Protein AF-A0A7S0ZNA3-F1 (afdb_monomer)

Structure (mmCIF, N/CA/C/O backbone):
data_AF-A0A7S0ZNA3-F1
#
_entry.id   AF-A0A7S0ZNA3-F1
#
loop_
_atom_site.group_PDB
_atom_site.id
_atom_site.type_symbol
_atom_site.label_atom_id
_atom_site.label_alt_id
_atom_site.label_comp_id
_atom_site.label_asym_id
_atom_site.label_entity_id
_atom_site.label_seq_id
_atom_site.pdbx_PDB_ins_code
_atom_site.Cartn_x
_atom_site.Cartn_y
_atom_site.Cartn_z
_atom_site.occupancy
_atom_site.B_iso_or_equiv
_atom_site.auth_seq_id
_atom_site.auth_comp_id
_atom_site.auth_asym_id
_atom_site.auth_atom_id
_atom_site.pdbx_PDB_model_num
ATOM 1 N N . MET A 1 1 ? -1.372 26.563 50.577 1.00 32.78 1 MET A N 1
ATOM 2 C CA . MET A 1 1 ? -0.445 26.904 49.474 1.00 32.78 1 MET A CA 1
ATOM 3 C C . MET A 1 1 ? 0.548 25.762 49.377 1.00 32.78 1 MET A C 1
ATOM 5 O O . MET A 1 1 ? 0.932 25.274 50.431 1.00 32.78 1 MET A O 1
ATOM 9 N N . ALA A 1 2 ? 0.883 25.289 48.178 1.00 32.22 2 ALA A N 1
ATOM 10 C CA . ALA A 1 2 ? 1.840 24.196 48.003 1.00 32.22 2 ALA A CA 1
ATOM 11 C C . ALA A 1 2 ? 3.231 24.774 47.714 1.00 32.22 2 ALA A C 1
ATOM 13 O O . ALA A 1 2 ? 3.358 25.615 46.825 1.00 32.22 2 ALA A O 1
ATOM 14 N N . THR A 1 3 ? 4.255 24.350 48.457 1.00 35.00 3 THR A N 1
ATOM 15 C CA . THR A 1 3 ? 5.650 24.646 48.111 1.00 35.00 3 THR A CA 1
ATOM 16 C C . THR A 1 3 ? 6.096 23.721 46.986 1.00 35.00 3 THR A C 1
ATOM 18 O O . THR A 1 3 ? 5.900 22.508 47.057 1.00 35.00 3 THR A O 1
ATOM 21 N N . HIS A 1 4 ? 6.698 24.284 45.939 1.00 39.31 4 HIS A N 1
ATOM 22 C CA . HIS A 1 4 ? 7.328 23.489 44.890 1.00 39.31 4 HIS A CA 1
ATOM 23 C C . HIS A 1 4 ? 8.737 23.087 45.339 1.00 39.31 4 HIS A C 1
ATOM 25 O O . HIS A 1 4 ? 9.615 23.937 45.499 1.00 39.31 4 HIS A O 1
ATOM 31 N N . LEU A 1 5 ? 8.923 21.784 45.548 1.00 40.47 5 LEU A N 1
ATOM 32 C CA . LEU A 1 5 ? 10.221 21.149 45.753 1.00 40.47 5 LEU A CA 1
ATOM 33 C C . LEU A 1 5 ? 10.809 20.762 44.395 1.00 40.47 5 LEU A C 1
ATOM 35 O O . LEU A 1 5 ? 10.110 20.171 43.569 1.00 40.47 5 LEU A O 1
ATOM 39 N N . MET A 1 6 ? 12.090 21.054 44.184 1.00 37.19 6 MET A N 1
ATOM 40 C CA . MET A 1 6 ? 12.866 20.455 43.101 1.00 37.19 6 MET A CA 1
ATOM 41 C C . MET A 1 6 ? 13.630 19.256 43.666 1.00 37.19 6 MET A C 1
ATOM 43 O O . MET A 1 6 ? 14.206 19.352 44.748 1.00 37.19 6 MET A O 1
ATOM 47 N N . TYR A 1 7 ? 13.607 18.129 42.956 1.00 43.12 7 TYR A N 1
ATOM 48 C CA . TYR A 1 7 ? 14.298 16.904 43.352 1.00 43.12 7 TYR A CA 1
ATOM 49 C C . TYR A 1 7 ? 15.458 16.645 42.399 1.00 43.12 7 TYR A C 1
ATOM 51 O O . TYR A 1 7 ? 15.243 16.514 41.195 1.00 43.12 7 TYR A O 1
ATOM 59 N N . GLU A 1 8 ? 16.668 16.554 42.940 1.00 42.03 8 GLU A N 1
ATOM 60 C CA . GLU A 1 8 ? 17.888 16.290 42.180 1.00 42.03 8 GLU A CA 1
ATOM 61 C C . GLU A 1 8 ? 18.493 14.951 42.622 1.00 42.03 8 GLU A C 1
ATOM 63 O O . GLU A 1 8 ? 18.486 14.608 43.807 1.00 42.03 8 GLU A O 1
ATOM 68 N N . TRP A 1 9 ? 18.949 14.157 41.653 1.00 44.06 9 TRP A N 1
ATOM 69 C CA . TRP A 1 9 ? 19.528 12.832 41.876 1.00 44.06 9 TRP A CA 1
ATOM 70 C C . TRP A 1 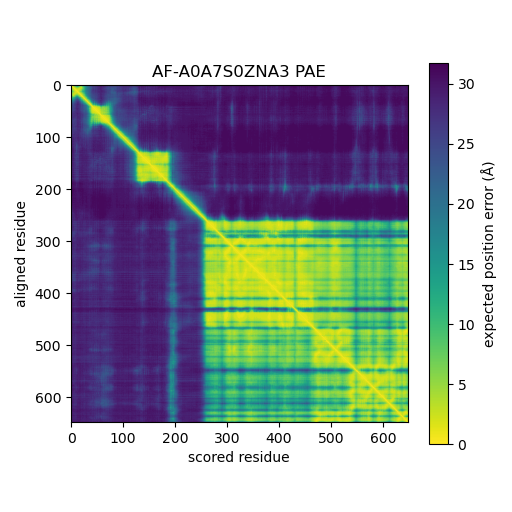9 ? 21.051 12.933 41.898 1.00 44.06 9 TRP A C 1
ATOM 72 O O . TRP A 1 9 ? 21.646 13.334 40.898 1.00 44.06 9 TRP A O 1
ATOM 82 N N . ASP A 1 10 ? 21.684 12.527 42.999 1.00 54.94 10 ASP A N 1
ATOM 83 C CA . ASP A 1 10 ? 23.142 12.454 43.086 1.00 54.94 10 ASP A CA 1
ATOM 84 C C . ASP A 1 10 ? 23.645 11.069 42.621 1.00 54.94 10 ASP A C 1
ATOM 86 O O . ASP A 1 10 ? 23.468 10.075 43.337 1.00 54.94 10 ASP A O 1
ATOM 90 N N . PRO A 1 11 ? 24.311 10.965 41.452 1.00 36.00 11 PRO A N 1
ATOM 91 C CA . PRO A 1 11 ? 24.837 9.697 40.955 1.00 36.00 11 PRO A CA 1
ATOM 92 C C . PRO A 1 11 ? 26.055 9.182 41.741 1.00 36.00 11 PRO A C 1
ATOM 94 O O . PRO A 1 11 ? 26.420 8.023 41.559 1.00 36.00 11 PRO A O 1
ATOM 97 N N . ALA A 1 12 ? 26.685 9.994 42.600 1.00 41.09 12 ALA A N 1
ATOM 98 C CA . ALA A 1 12 ? 27.817 9.570 43.426 1.00 41.09 12 ALA A CA 1
ATOM 99 C C . ALA A 1 12 ? 27.386 8.898 44.743 1.00 41.09 12 ALA A C 1
ATOM 101 O O . ALA A 1 12 ? 28.131 8.073 45.273 1.00 41.09 12 ALA A O 1
ATOM 102 N N . THR A 1 13 ? 26.196 9.222 45.268 1.00 59.69 13 THR A N 1
ATOM 103 C CA . THR A 1 13 ? 25.660 8.635 46.516 1.00 59.69 13 THR A CA 1
ATOM 104 C C . THR A 1 13 ? 24.399 7.788 46.329 1.00 59.69 13 THR A C 1
ATOM 106 O O . THR A 1 13 ? 24.050 7.021 47.228 1.00 59.69 13 THR A O 1
ATOM 109 N N . GLY A 1 14 ? 23.728 7.874 45.175 1.00 45.28 14 GLY A N 1
ATOM 110 C CA . GLY A 1 14 ? 22.537 7.081 44.859 1.00 45.28 14 GLY A CA 1
ATOM 111 C C . GLY A 1 14 ? 21.280 7.509 45.621 1.00 45.28 14 GLY A C 1
ATOM 112 O O . GLY A 1 14 ? 20.404 6.679 45.867 1.00 45.28 14 GLY A O 1
ATOM 113 N N . GLN A 1 15 ? 21.199 8.779 46.031 1.00 42.59 15 GLN A N 1
ATOM 114 C CA . GLN A 1 15 ? 20.044 9.349 46.729 1.00 42.59 15 GLN A CA 1
ATOM 115 C C . GLN A 1 15 ? 19.469 10.559 45.984 1.00 42.59 15 GLN A C 1
ATOM 117 O O . GLN A 1 15 ? 20.178 11.289 45.291 1.00 42.59 15 GLN A O 1
ATOM 122 N N . THR A 1 16 ? 18.168 10.788 46.173 1.00 45.75 16 THR A N 1
ATOM 123 C CA . THR A 1 16 ? 17.462 11.972 45.672 1.00 45.75 16 THR A CA 1
ATOM 124 C C . THR A 1 16 ? 17.294 12.987 46.796 1.00 45.75 16 THR A C 1
ATOM 126 O O . THR A 1 16 ? 16.690 12.672 47.824 1.00 45.75 16 THR A O 1
ATOM 129 N N . VAL A 1 17 ? 17.770 14.215 46.601 1.00 46.72 17 VAL A N 1
ATOM 130 C CA . VAL A 1 17 ? 17.626 15.308 47.575 1.00 46.72 17 VAL A CA 1
ATOM 131 C C . VAL A 1 17 ? 16.592 16.308 47.060 1.00 46.72 17 VAL A C 1
ATOM 133 O O . VAL A 1 17 ? 16.628 16.704 45.898 1.00 46.72 17 VAL A O 1
ATOM 136 N N . GLY A 1 18 ? 15.648 16.694 47.921 1.00 44.84 18 GLY A N 1
ATOM 137 C CA . GLY A 1 18 ? 14.626 17.698 47.619 1.00 44.84 18 GLY A CA 1
ATOM 138 C C . GLY A 1 18 ? 14.949 19.048 48.258 1.00 44.84 18 GLY A C 1
ATOM 139 O O . GLY A 1 18 ? 15.195 19.104 49.463 1.00 44.84 18 GLY A O 1
ATOM 140 N N . THR A 1 19 ? 14.912 20.132 47.484 1.00 48.91 19 THR A N 1
ATOM 141 C CA . THR A 1 19 ? 15.134 21.510 47.959 1.00 48.91 19 THR A CA 1
ATOM 142 C C . THR A 1 19 ? 13.979 22.439 47.577 1.00 48.91 19 THR A C 1
ATOM 144 O O . THR A 1 19 ? 13.387 22.327 46.502 1.00 48.91 19 THR A O 1
ATOM 147 N N . GLU A 1 20 ? 13.618 23.354 48.483 1.00 43.22 20 GLU A N 1
ATOM 148 C CA . GLU A 1 20 ? 12.565 24.352 48.246 1.00 43.22 20 GLU A CA 1
ATOM 149 C C . GLU A 1 20 ? 13.089 25.522 47.405 1.00 43.22 20 GLU A C 1
ATOM 151 O O . GLU A 1 20 ? 14.177 26.045 47.654 1.00 43.22 20 GLU A O 1
ATOM 156 N N . ILE A 1 21 ? 12.292 25.969 46.431 1.00 47.34 21 ILE A N 1
ATOM 157 C CA . ILE A 1 21 ? 12.637 27.100 45.561 1.00 47.34 21 ILE A CA 1
ATOM 158 C C . ILE A 1 21 ? 12.427 28.429 46.319 1.00 47.34 21 ILE A C 1
ATOM 160 O O . ILE A 1 21 ? 11.298 28.716 46.730 1.00 47.34 21 ILE A O 1
ATOM 164 N N . PRO A 1 22 ? 13.452 29.295 46.474 1.00 39.97 22 PRO A N 1
ATOM 165 C CA . PRO A 1 22 ? 13.283 30.593 47.125 1.00 39.97 22 PRO A CA 1
ATOM 166 C C . PRO A 1 22 ? 12.380 31.543 46.322 1.00 39.97 22 PRO A C 1
ATOM 168 O O . PRO A 1 22 ? 12.602 31.800 45.135 1.00 39.97 22 PRO A O 1
ATOM 171 N N . ASN A 1 23 ? 11.381 32.126 46.989 1.00 40.12 23 ASN A N 1
ATOM 172 C CA . ASN A 1 23 ? 10.457 33.093 46.390 1.00 40.12 23 ASN A CA 1
ATOM 173 C C . ASN A 1 23 ? 11.176 34.405 46.010 1.00 40.12 23 ASN A C 1
ATOM 175 O O . ASN A 1 23 ? 11.354 35.281 46.854 1.00 40.12 23 ASN A O 1
ATOM 179 N N . GLY A 1 24 ? 11.557 34.560 44.736 1.00 44.94 24 GLY A N 1
ATOM 180 C CA . GLY A 1 24 ? 12.112 35.824 44.222 1.00 44.94 24 GLY A CA 1
ATOM 181 C C . GLY A 1 24 ? 12.661 35.822 42.787 1.00 44.94 24 GLY A C 1
ATOM 182 O O . GLY A 1 24 ? 12.774 36.888 42.188 1.00 44.94 24 GLY A O 1
ATOM 183 N N . ILE A 1 25 ? 12.965 34.655 42.205 1.00 38.38 25 ILE A N 1
ATOM 184 C CA . ILE A 1 25 ? 13.762 34.538 40.961 1.00 38.38 25 ILE A CA 1
ATOM 185 C C . ILE A 1 25 ? 13.141 35.244 39.730 1.00 38.38 25 ILE A C 1
ATOM 187 O O . ILE A 1 25 ? 13.872 35.701 38.856 1.00 38.38 25 ILE A O 1
ATOM 191 N N . PHE A 1 26 ? 11.817 35.414 39.669 1.00 38.09 26 PHE A N 1
ATOM 192 C CA . PHE A 1 26 ? 11.127 36.029 38.520 1.00 38.09 26 PHE A CA 1
ATOM 193 C C . PHE A 1 26 ? 11.011 37.569 38.554 1.00 38.09 26 PHE A C 1
ATOM 195 O O . PHE A 1 26 ? 10.355 38.145 37.689 1.00 38.09 26 PHE A O 1
ATOM 202 N N . ALA A 1 27 ? 11.624 38.260 39.524 1.00 35.44 27 ALA A N 1
ATOM 203 C CA . ALA A 1 27 ? 11.382 39.691 39.747 1.00 35.44 27 ALA A CA 1
ATOM 204 C C . ALA A 1 27 ? 12.359 40.672 39.054 1.00 35.44 27 ALA A C 1
ATOM 206 O O . ALA A 1 27 ? 12.125 41.879 39.121 1.00 35.44 27 ALA A O 1
ATOM 207 N N . SER A 1 28 ? 13.457 40.218 38.426 1.00 39.09 28 SER A N 1
ATOM 208 C CA . SER A 1 28 ? 14.555 41.132 38.044 1.00 39.09 28 SER A CA 1
ATOM 209 C C . SER A 1 28 ? 15.366 40.771 36.783 1.00 39.09 28 SER A C 1
ATOM 211 O O . SER A 1 28 ? 16.594 40.724 36.837 1.00 39.09 28 SER A O 1
ATOM 213 N N . VAL A 1 29 ? 14.713 40.596 35.626 1.00 32.75 29 VAL A N 1
ATOM 214 C CA . VAL A 1 29 ? 15.372 40.754 34.306 1.00 32.75 29 VAL A CA 1
ATOM 215 C C . VAL A 1 29 ? 14.464 41.552 33.363 1.00 32.75 29 VAL A C 1
ATOM 217 O O . VAL A 1 29 ? 13.619 40.994 32.670 1.00 32.75 29 VAL A O 1
ATOM 220 N N . GLY A 1 30 ? 14.636 42.875 33.344 1.00 30.50 30 GLY A N 1
ATOM 221 C CA . GLY A 1 30 ? 14.026 43.765 32.353 1.00 30.50 30 GLY A CA 1
ATOM 222 C C . GLY A 1 30 ? 15.061 44.229 31.327 1.00 30.50 30 GLY A C 1
ATOM 223 O O . GLY A 1 30 ? 16.168 44.591 31.710 1.00 30.50 30 GLY A O 1
ATOM 224 N N . ASN A 1 31 ? 14.685 44.231 30.045 1.00 37.59 31 ASN A N 1
ATOM 225 C CA . ASN A 1 31 ? 15.433 44.767 28.899 1.00 37.59 31 ASN A CA 1
ATOM 226 C C . ASN A 1 31 ? 16.947 44.474 28.844 1.00 37.59 31 ASN A C 1
ATOM 228 O O . ASN A 1 31 ? 17.782 45.343 29.086 1.00 37.59 31 ASN A O 1
ATOM 232 N N . VAL A 1 32 ? 17.283 43.288 28.332 1.00 28.56 32 VAL A N 1
ATOM 233 C CA . VAL A 1 32 ? 18.480 43.108 27.496 1.00 28.56 32 VAL A CA 1
ATOM 234 C C . VAL A 1 32 ? 18.008 42.602 26.136 1.00 28.56 32 VAL A C 1
ATOM 236 O O . VAL A 1 32 ? 17.391 41.539 26.062 1.00 28.56 32 VAL A O 1
ATOM 239 N N . GLU A 1 33 ? 18.284 43.343 25.061 1.00 35.34 33 GLU A N 1
ATOM 240 C CA . GLU A 1 33 ? 18.062 42.857 23.695 1.00 35.34 33 GLU A CA 1
ATOM 241 C C . GLU A 1 33 ? 19.094 41.772 23.365 1.00 35.34 33 GLU A C 1
ATOM 243 O O . GLU A 1 33 ? 20.189 42.036 22.869 1.00 35.34 33 GLU A O 1
ATOM 248 N N . THR A 1 34 ? 18.755 40.519 23.663 1.00 30.38 34 THR A N 1
ATOM 249 C CA . THR A 1 34 ? 19.569 39.371 23.271 1.00 30.38 34 THR A CA 1
ATOM 250 C C . THR A 1 34 ? 19.398 39.110 21.777 1.00 30.38 34 THR A C 1
ATOM 252 O O . THR A 1 34 ? 18.374 38.604 21.314 1.00 30.38 34 THR A O 1
ATOM 255 N N . ALA A 1 35 ? 20.424 39.469 21.001 1.00 28.45 35 ALA A N 1
ATOM 256 C CA . ALA A 1 35 ? 20.480 39.207 19.569 1.00 28.45 35 ALA A CA 1
ATOM 257 C C . ALA A 1 35 ? 20.380 37.695 19.301 1.00 28.45 35 ALA A C 1
ATOM 259 O O . ALA A 1 35 ? 21.338 36.945 19.493 1.00 28.45 35 ALA A O 1
ATOM 260 N N . ARG A 1 36 ? 19.198 37.240 18.870 1.00 28.72 36 ARG A N 1
ATOM 261 C CA . ARG A 1 36 ? 18.961 35.840 18.497 1.00 28.72 36 ARG A CA 1
ATOM 262 C C . ARG A 1 36 ? 19.846 35.460 17.299 1.00 28.72 36 ARG A C 1
ATOM 264 O O . ARG A 1 36 ? 19.964 36.275 16.377 1.00 28.72 36 ARG A O 1
ATOM 271 N N . PRO A 1 37 ? 20.398 34.232 17.240 1.00 31.78 37 PRO A N 1
ATOM 272 C CA . PRO A 1 37 ? 20.992 33.725 16.007 1.00 31.78 37 PRO A CA 1
ATOM 273 C C . PRO A 1 37 ? 19.939 33.765 14.887 1.00 31.78 37 PRO A C 1
ATOM 275 O O . PRO A 1 37 ? 18.791 33.353 15.076 1.00 31.78 37 PRO A O 1
ATOM 278 N N . ARG A 1 38 ? 20.302 34.337 13.734 1.00 34.28 38 ARG A N 1
ATOM 279 C CA . ARG A 1 38 ? 19.378 34.590 12.616 1.00 34.28 38 ARG A CA 1
ATOM 280 C C . ARG A 1 38 ? 19.178 33.324 11.779 1.00 34.28 38 ARG A C 1
ATOM 282 O O . ARG A 1 38 ? 19.803 33.162 10.741 1.00 34.28 38 ARG A O 1
ATOM 289 N N . THR A 1 39 ? 18.266 32.461 12.213 1.00 41.69 39 THR A N 1
ATOM 290 C CA . THR A 1 39 ? 17.994 31.144 11.603 1.00 41.69 39 THR A CA 1
ATOM 291 C C . THR A 1 39 ? 17.234 31.171 10.267 1.00 41.69 39 THR A C 1
ATOM 293 O O . THR A 1 39 ? 16.923 30.112 9.727 1.00 41.69 39 THR A O 1
ATOM 296 N N . ARG A 1 40 ? 16.892 32.346 9.710 1.00 45.53 40 ARG A N 1
ATOM 297 C CA . ARG A 1 40 ? 16.275 32.489 8.373 1.00 45.53 40 ARG A CA 1
ATOM 298 C C . ARG A 1 40 ? 16.710 33.790 7.690 1.00 45.53 40 ARG A C 1
ATOM 300 O O . ARG A 1 40 ? 16.718 34.841 8.328 1.00 45.53 40 ARG A O 1
ATOM 307 N N . LEU A 1 41 ? 16.984 33.716 6.382 1.00 47.84 41 LEU A N 1
ATOM 308 C CA . LEU A 1 41 ? 17.129 34.882 5.495 1.00 47.84 41 LEU A CA 1
ATOM 309 C C . LEU A 1 41 ? 15.865 35.752 5.552 1.00 47.84 41 LEU A C 1
ATOM 311 O O . LEU A 1 41 ? 14.747 35.219 5.522 1.00 47.84 41 LEU A O 1
ATOM 315 N N . ASN A 1 42 ? 16.034 37.074 5.625 1.00 54.06 42 ASN A N 1
ATOM 316 C CA . ASN A 1 42 ? 14.908 38.004 5.693 1.00 54.06 42 ASN A CA 1
ATOM 317 C C . ASN A 1 42 ? 14.270 38.222 4.299 1.00 54.06 42 ASN A C 1
ATOM 319 O O . ASN A 1 42 ? 14.783 37.729 3.297 1.00 54.06 42 ASN A O 1
ATOM 323 N N . ALA A 1 43 ? 13.123 38.906 4.219 1.00 45.69 43 ALA A N 1
ATOM 324 C CA . ALA A 1 43 ? 12.413 39.100 2.948 1.00 45.69 43 ALA A CA 1
ATOM 325 C C . ALA A 1 43 ? 13.254 39.852 1.896 1.00 45.69 43 ALA A C 1
ATOM 327 O O . ALA A 1 43 ? 13.258 39.468 0.732 1.00 45.69 43 ALA A O 1
ATOM 328 N N . GLU A 1 44 ? 14.017 40.860 2.318 1.00 45.69 44 GLU A N 1
ATOM 329 C CA . GLU A 1 44 ? 14.923 41.642 1.472 1.00 45.69 44 GLU A CA 1
ATOM 330 C C . GLU A 1 44 ? 16.142 40.815 1.023 1.00 45.69 44 GLU A C 1
ATOM 332 O O . GLU A 1 44 ? 16.581 40.927 -0.118 1.00 45.69 44 GLU A O 1
ATOM 337 N N . ASP A 1 45 ? 16.665 39.934 1.888 1.00 50.00 45 ASP A N 1
ATOM 338 C CA . ASP A 1 45 ? 17.760 39.015 1.529 1.00 50.00 45 ASP A CA 1
ATOM 339 C C . ASP A 1 45 ? 17.292 37.974 0.501 1.00 50.00 45 ASP A C 1
ATOM 341 O O . ASP A 1 45 ? 18.002 37.670 -0.455 1.00 50.00 45 ASP A O 1
ATOM 345 N N . LYS A 1 46 ? 16.080 37.433 0.683 1.00 50.72 46 LYS A N 1
ATOM 346 C CA . LYS A 1 46 ? 15.471 36.469 -0.245 1.00 50.72 46 LYS A CA 1
ATOM 347 C C . LYS A 1 46 ? 15.207 37.082 -1.614 1.00 50.72 46 LYS A C 1
ATOM 349 O O . LYS A 1 46 ? 15.406 36.401 -2.616 1.00 50.72 46 LYS A O 1
ATOM 354 N N . GLU A 1 47 ? 14.795 38.346 -1.661 1.00 47.19 47 GLU A N 1
ATOM 355 C CA . GLU A 1 47 ? 14.573 39.032 -2.932 1.00 47.19 47 GLU A CA 1
ATOM 356 C C . GLU A 1 47 ? 15.895 39.344 -3.646 1.00 47.19 47 GLU A C 1
ATOM 358 O O . GLU A 1 47 ? 15.985 39.122 -4.846 1.00 47.19 47 GLU A O 1
ATOM 363 N N . LYS A 1 48 ? 16.966 39.695 -2.918 1.00 47.78 48 LYS A N 1
ATOM 364 C CA . LYS A 1 48 ? 18.323 39.817 -3.493 1.00 47.78 48 LYS A CA 1
ATOM 365 C C . LYS A 1 48 ? 18.857 38.492 -4.044 1.00 47.78 48 LYS A C 1
ATOM 367 O O . LYS A 1 48 ? 19.482 38.487 -5.098 1.00 47.78 48 LYS A O 1
ATOM 372 N N . VAL A 1 49 ? 18.597 37.366 -3.369 1.00 52.34 49 VAL A N 1
ATOM 373 C CA . VAL A 1 49 ? 18.956 36.028 -3.884 1.00 52.34 49 VAL A CA 1
ATOM 374 C C . VAL A 1 49 ? 18.163 35.698 -5.152 1.00 52.34 49 VAL A C 1
ATOM 376 O O . VAL A 1 49 ? 18.744 35.196 -6.109 1.00 52.34 49 VAL A O 1
ATOM 379 N N . ARG A 1 50 ? 16.864 36.022 -5.206 1.00 50.59 50 ARG A N 1
ATOM 380 C CA . ARG A 1 50 ? 16.049 35.877 -6.427 1.00 50.59 50 ARG A CA 1
ATOM 381 C C . ARG A 1 50 ? 16.553 36.761 -7.562 1.00 50.59 50 ARG A C 1
ATOM 383 O O . ARG A 1 50 ? 16.659 36.283 -8.683 1.00 50.59 50 ARG A O 1
ATOM 390 N N . GLU A 1 51 ? 16.882 38.016 -7.276 1.00 45.81 51 GLU A N 1
ATOM 391 C CA . GLU A 1 51 ? 17.419 38.958 -8.256 1.00 45.81 51 GLU A CA 1
ATOM 392 C C . GLU A 1 51 ? 18.757 38.465 -8.830 1.00 45.81 51 GLU A C 1
ATOM 394 O O . GLU A 1 51 ? 18.921 38.466 -10.046 1.00 45.81 51 GLU A O 1
ATOM 399 N N . PHE A 1 52 ? 19.657 37.930 -7.994 1.00 47.25 52 PHE A N 1
ATOM 400 C CA . PHE A 1 52 ? 20.897 37.291 -8.455 1.00 47.25 52 PHE A CA 1
ATOM 401 C C . PHE A 1 52 ? 20.647 36.035 -9.304 1.00 47.25 52 PHE A C 1
ATOM 403 O O . PHE A 1 52 ? 21.222 35.908 -10.380 1.00 47.25 52 PHE A O 1
ATOM 410 N N . VAL A 1 53 ? 19.761 35.128 -8.876 1.00 51.97 53 VAL A N 1
ATOM 411 C CA . VAL A 1 53 ? 19.420 33.911 -9.644 1.00 51.97 53 VAL A CA 1
ATOM 412 C C . VAL A 1 53 ? 18.764 34.248 -10.991 1.00 51.97 53 VAL A C 1
ATOM 414 O O . VAL A 1 53 ? 18.987 33.545 -11.970 1.00 51.97 53 VAL A O 1
ATOM 417 N N . MET A 1 54 ? 18.008 35.347 -11.071 1.00 46.53 54 MET A N 1
ATOM 418 C CA . MET A 1 54 ? 17.413 35.859 -12.315 1.00 46.53 54 MET A CA 1
ATOM 419 C C . MET A 1 54 ? 18.402 36.639 -13.205 1.00 46.53 54 MET A C 1
ATOM 421 O O . MET A 1 54 ? 18.066 36.937 -14.351 1.00 46.53 54 MET A O 1
ATOM 425 N N . GLN A 1 55 ? 19.588 36.992 -12.695 1.00 43.44 55 GLN A N 1
ATOM 426 C CA . GLN A 1 55 ? 20.648 37.703 -13.428 1.00 43.44 55 GLN A CA 1
ATOM 427 C C . GLN A 1 55 ? 21.860 36.817 -13.772 1.00 43.44 55 GLN A C 1
ATOM 429 O O . GLN A 1 55 ? 22.663 37.212 -14.616 1.00 43.44 55 GLN A O 1
ATOM 434 N N . ALA A 1 56 ? 21.987 35.631 -13.167 1.00 47.00 56 ALA A N 1
ATOM 435 C CA . ALA A 1 56 ? 23.004 34.640 -13.515 1.00 47.00 56 ALA A CA 1
ATOM 436 C C . ALA A 1 56 ? 22.888 34.236 -14.995 1.00 47.00 56 ALA A C 1
ATOM 438 O O . ALA A 1 56 ? 21.796 33.955 -15.494 1.00 47.00 56 ALA A O 1
ATOM 439 N N . THR A 1 57 ? 24.016 34.207 -15.709 1.00 41.12 57 THR A N 1
ATOM 440 C CA . THR A 1 57 ? 24.049 33.930 -17.162 1.00 41.12 57 THR A CA 1
ATOM 441 C C . THR A 1 57 ? 24.767 32.630 -17.516 1.00 41.12 57 THR A C 1
ATOM 443 O O . THR A 1 57 ? 24.749 32.204 -18.672 1.00 41.12 57 THR A O 1
ATOM 446 N N . SER A 1 58 ? 25.353 31.969 -16.519 1.00 52.62 58 SER A N 1
ATOM 447 C CA . SER A 1 58 ? 26.037 30.686 -16.628 1.00 52.62 58 SER A CA 1
ATOM 448 C C . SER A 1 58 ? 25.549 29.684 -15.574 1.00 52.62 58 SER A C 1
ATOM 450 O O . SER A 1 58 ? 24.967 30.042 -14.552 1.00 52.62 58 SER A O 1
ATOM 452 N N . HIS A 1 59 ? 25.799 28.397 -15.824 1.00 41.47 59 HIS A N 1
ATOM 453 C CA . HIS A 1 59 ? 25.455 27.319 -14.891 1.00 41.47 59 HIS A CA 1
ATOM 454 C C . HIS A 1 59 ? 26.349 27.325 -13.636 1.00 41.47 59 HIS A C 1
ATOM 456 O O . HIS A 1 59 ? 25.887 26.986 -12.550 1.00 41.47 59 HIS A O 1
ATOM 462 N N . GLU A 1 60 ? 27.603 27.753 -13.795 1.00 51.53 60 GLU A N 1
ATOM 463 C CA . GLU A 1 60 ? 28.653 27.783 -12.768 1.00 51.53 60 GLU A CA 1
ATOM 464 C C . GLU A 1 60 ? 28.329 28.822 -11.670 1.00 51.53 60 GLU A C 1
ATOM 466 O O . GLU A 1 60 ? 28.433 28.528 -10.480 1.00 51.53 60 GLU A O 1
ATOM 471 N N . GLU A 1 61 ? 27.788 29.988 -12.053 1.00 45.62 61 GLU A N 1
ATOM 472 C CA . GLU A 1 61 ? 27.256 31.003 -11.121 1.00 45.62 61 GLU A CA 1
ATOM 473 C C . GLU A 1 61 ? 26.100 30.470 -10.249 1.00 45.62 61 GLU A C 1
ATOM 475 O O . GLU A 1 61 ? 25.952 30.876 -9.095 1.00 45.62 61 GLU A O 1
ATOM 480 N N . LEU A 1 62 ? 25.279 29.552 -10.775 1.00 46.91 62 LEU A N 1
ATOM 481 C CA . LEU A 1 62 ? 24.166 28.954 -10.029 1.00 46.91 62 LEU A CA 1
ATOM 482 C C . LEU A 1 62 ? 24.653 27.897 -9.024 1.00 46.91 62 LEU A C 1
ATOM 484 O O . LEU A 1 62 ? 24.157 27.870 -7.896 1.00 46.91 62 LEU A O 1
ATOM 488 N N . GLU A 1 63 ? 25.660 27.090 -9.381 1.00 49.72 63 GLU A N 1
ATOM 489 C CA . GLU A 1 63 ? 26.289 26.147 -8.443 1.00 49.72 63 GLU A CA 1
ATOM 490 C C . GLU A 1 63 ? 26.989 26.873 -7.279 1.00 49.72 63 GLU A C 1
ATOM 492 O O . GLU A 1 63 ? 26.895 26.425 -6.134 1.00 49.72 63 GLU A O 1
ATOM 497 N N . GLU A 1 64 ? 27.645 28.020 -7.511 1.00 54.28 64 GLU A N 1
ATOM 498 C CA . GLU A 1 64 ? 28.237 28.810 -6.417 1.00 54.28 64 GLU A CA 1
ATOM 499 C C . GLU A 1 64 ? 27.181 29.335 -5.427 1.00 54.28 64 GLU A C 1
ATOM 501 O O . GLU A 1 64 ? 27.408 29.319 -4.209 1.00 54.28 64 GLU A O 1
ATOM 506 N N . ILE A 1 65 ? 26.014 29.762 -5.929 1.00 51.47 65 ILE A N 1
ATOM 507 C CA . ILE A 1 65 ? 24.876 30.209 -5.109 1.00 51.47 65 ILE A CA 1
ATOM 508 C C . ILE A 1 65 ? 24.312 29.040 -4.291 1.00 51.47 65 ILE A C 1
ATOM 510 O O . ILE A 1 65 ? 24.106 29.188 -3.083 1.00 51.47 65 ILE A O 1
ATOM 514 N N . GLU A 1 66 ? 24.118 27.869 -4.900 1.00 52.66 66 GLU A N 1
ATOM 515 C CA . GLU A 1 66 ? 23.652 26.670 -4.195 1.00 52.66 66 GLU A CA 1
ATOM 516 C C . GLU A 1 66 ? 24.643 26.253 -3.096 1.00 52.66 66 GLU A C 1
ATOM 518 O O . GLU A 1 66 ? 24.261 26.105 -1.934 1.00 52.66 66 GLU A O 1
ATOM 523 N N . GLN A 1 67 ? 25.945 26.220 -3.399 1.00 54.22 67 GLN A N 1
ATOM 524 C CA . GLN A 1 67 ? 26.995 25.949 -2.414 1.00 54.22 67 GLN A CA 1
ATOM 525 C C . GLN A 1 67 ? 27.072 27.006 -1.297 1.00 54.22 67 GLN A C 1
ATOM 527 O O . GLN A 1 67 ? 27.494 26.691 -0.180 1.00 54.22 67 GLN A O 1
ATOM 532 N N . LEU A 1 68 ? 26.712 28.270 -1.548 1.00 49.09 68 LEU A N 1
ATOM 533 C CA . LEU A 1 68 ? 26.592 29.298 -0.502 1.00 49.09 68 LEU A CA 1
ATOM 534 C C . LEU A 1 68 ? 25.382 29.045 0.409 1.00 49.09 68 LEU A C 1
ATOM 536 O O . LEU A 1 68 ? 25.521 29.109 1.634 1.00 49.09 68 LEU A O 1
ATOM 540 N N . VAL A 1 69 ? 24.224 28.700 -0.159 1.00 54.44 69 VAL A N 1
ATOM 541 C CA . VAL A 1 69 ? 23.012 28.356 0.602 1.00 54.44 69 VAL A CA 1
ATOM 542 C C . VAL A 1 69 ? 23.223 27.085 1.435 1.00 54.44 69 VAL A C 1
ATOM 544 O O . VAL A 1 69 ? 22.844 27.058 2.610 1.00 54.44 69 VAL A O 1
ATOM 547 N N . SER A 1 70 ? 23.899 26.065 0.903 1.00 50.00 70 SER A N 1
ATOM 548 C CA . SER A 1 70 ? 24.256 24.849 1.648 1.00 50.00 70 SER A CA 1
ATOM 549 C C . SER A 1 70 ? 25.230 25.135 2.796 1.00 50.00 70 SER A C 1
ATOM 551 O O . SER A 1 70 ? 25.024 24.657 3.914 1.00 50.00 70 SER A O 1
ATOM 553 N N . ARG A 1 71 ? 26.254 25.975 2.574 1.00 49.50 71 ARG A N 1
ATOM 554 C CA . ARG A 1 71 ? 27.206 26.386 3.627 1.00 49.50 71 ARG A CA 1
ATOM 555 C C . ARG A 1 71 ? 26.560 27.210 4.742 1.00 49.50 71 ARG A C 1
ATOM 557 O O . ARG A 1 71 ? 27.046 27.160 5.870 1.00 49.50 71 ARG A O 1
ATOM 564 N N . LEU A 1 72 ? 25.476 27.940 4.468 1.00 46.97 72 LEU A N 1
ATOM 565 C CA . LEU A 1 72 ? 24.699 28.615 5.513 1.00 46.97 72 LEU A CA 1
ATOM 566 C C . LEU A 1 72 ? 23.984 27.605 6.421 1.00 46.97 72 LEU A C 1
ATOM 568 O O . LEU A 1 72 ? 24.129 27.700 7.636 1.00 46.97 72 LEU A O 1
ATOM 572 N N . HIS A 1 73 ? 23.310 26.596 5.856 1.00 47.31 73 HIS A N 1
ATOM 573 C CA . HIS A 1 73 ? 22.636 25.551 6.642 1.00 47.31 73 HIS A CA 1
ATOM 574 C C . HIS A 1 73 ? 23.616 24.699 7.472 1.00 47.31 73 HIS A C 1
ATOM 576 O O . HIS A 1 73 ? 23.307 24.313 8.596 1.00 47.31 73 HIS A O 1
ATOM 582 N N . GLN A 1 74 ? 24.828 24.443 6.967 1.00 41.16 74 GLN A N 1
ATOM 583 C CA . GLN A 1 74 ? 25.840 23.661 7.693 1.00 41.16 74 GLN A CA 1
ATOM 584 C C . GLN A 1 74 ? 26.423 24.373 8.929 1.00 41.16 74 GLN A C 1
ATOM 586 O O . GLN A 1 74 ? 27.003 23.710 9.790 1.00 41.16 74 GLN A O 1
ATOM 591 N N . ARG A 1 75 ? 26.264 25.700 9.074 1.00 38.94 75 ARG A N 1
ATOM 592 C CA . ARG A 1 75 ? 26.739 26.426 10.270 1.00 38.94 75 ARG A CA 1
ATOM 593 C C . ARG A 1 75 ? 25.892 26.185 11.522 1.00 38.94 75 ARG A C 1
ATOM 595 O O . ARG A 1 75 ? 26.396 26.431 12.614 1.00 38.94 75 ARG A O 1
ATOM 602 N N . ASP A 1 76 ? 24.674 25.666 11.376 1.00 43.06 76 ASP A N 1
ATOM 603 C CA . ASP A 1 76 ? 23.778 25.346 12.496 1.00 43.06 76 ASP A CA 1
ATOM 604 C C . ASP A 1 76 ? 24.024 23.934 13.088 1.00 43.06 76 ASP A C 1
ATOM 606 O O . ASP A 1 76 ? 23.357 23.534 14.040 1.00 43.06 76 ASP A O 1
ATOM 610 N N . ALA A 1 77 ? 25.000 23.176 12.563 1.00 32.69 77 ALA A N 1
ATOM 611 C CA . ALA A 1 77 ? 25.233 21.759 12.880 1.00 32.69 77 ALA A CA 1
ATOM 612 C C . ALA A 1 77 ? 26.466 21.470 13.776 1.00 32.69 77 ALA A C 1
ATOM 614 O O . ALA A 1 77 ? 27.012 20.367 13.740 1.00 32.69 77 ALA A O 1
ATOM 615 N N . LEU A 1 78 ? 26.929 22.437 14.583 1.00 31.03 78 LEU A N 1
ATOM 616 C CA . LEU A 1 78 ? 28.077 22.270 15.494 1.00 31.03 78 LEU A CA 1
ATOM 617 C C . LEU A 1 78 ? 27.679 22.421 16.978 1.00 31.03 78 LEU A C 1
ATOM 619 O O . LEU A 1 78 ? 27.151 23.467 17.356 1.00 31.03 78 LEU A O 1
ATOM 623 N N . PRO A 1 79 ? 27.978 21.439 17.855 1.00 31.64 79 PRO A N 1
ATOM 624 C CA . PRO A 1 79 ? 27.768 21.583 19.294 1.00 31.64 79 PRO A CA 1
ATOM 625 C C . PRO A 1 79 ? 28.818 22.511 19.928 1.00 31.64 79 PRO A C 1
ATOM 627 O O . PRO A 1 79 ? 30.005 22.459 19.598 1.00 31.64 79 PRO A O 1
ATOM 630 N N . ASN A 1 80 ? 28.385 23.335 20.886 1.00 31.91 80 ASN A N 1
ATOM 631 C CA . ASN A 1 80 ? 29.224 24.346 21.536 1.00 31.91 80 ASN A CA 1
ATOM 632 C C . ASN A 1 80 ? 30.496 23.768 22.189 1.00 31.91 80 ASN A C 1
ATOM 634 O O . ASN A 1 80 ? 30.442 23.056 23.193 1.00 31.91 80 ASN A O 1
ATOM 638 N N . ARG A 1 81 ? 31.654 24.226 21.706 1.00 29.97 81 ARG A N 1
ATOM 639 C CA . ARG A 1 81 ? 32.874 24.407 22.507 1.00 29.97 81 ARG A CA 1
ATOM 640 C C . ARG A 1 81 ? 33.338 25.861 22.368 1.00 29.97 81 ARG A C 1
ATOM 642 O O . ARG A 1 81 ? 33.019 26.510 21.379 1.00 29.97 81 ARG A O 1
ATOM 649 N N . PHE A 1 82 ? 34.106 26.322 23.358 1.00 27.97 82 PHE A N 1
ATOM 650 C CA . PHE A 1 82 ? 34.561 27.707 23.574 1.00 27.97 82 PHE A CA 1
ATOM 651 C C . PHE A 1 82 ? 33.498 28.686 24.107 1.00 27.97 82 PHE A C 1
ATOM 653 O O . PHE A 1 82 ? 32.852 29.418 23.362 1.00 27.97 82 PHE A O 1
ATOM 660 N N . SER A 1 83 ? 33.424 28.788 25.438 1.00 28.80 83 SER A N 1
ATOM 661 C CA . SER A 1 83 ? 33.044 30.048 26.094 1.00 28.80 83 SER A CA 1
ATOM 662 C C . SER A 1 83 ? 34.131 31.114 25.849 1.00 28.80 83 SER A C 1
ATOM 664 O O . SER A 1 83 ? 35.311 30.755 25.776 1.00 28.80 83 SER A O 1
ATOM 666 N N . PRO A 1 84 ? 33.783 32.408 25.736 1.00 31.73 84 PRO A N 1
ATOM 667 C CA . PRO A 1 84 ? 34.741 33.462 25.405 1.00 31.73 84 PRO A CA 1
ATOM 668 C C . PRO A 1 84 ? 35.552 33.964 26.621 1.00 31.73 84 PRO A C 1
ATOM 670 O O . PRO A 1 84 ? 35.062 33.911 27.753 1.00 31.73 84 PRO A O 1
ATOM 673 N N . PRO A 1 85 ? 36.760 34.523 26.404 1.00 29.75 85 PRO A N 1
ATOM 674 C CA . PRO A 1 85 ? 37.442 35.372 27.384 1.00 29.75 85 PRO A CA 1
ATOM 675 C C . PRO A 1 85 ? 36.734 36.742 27.535 1.00 29.75 85 PRO A C 1
ATOM 677 O O . PRO A 1 85 ? 35.926 37.114 26.680 1.00 29.75 85 PRO A O 1
ATOM 680 N N . PRO A 1 86 ? 37.000 37.502 28.617 1.00 33.84 86 PRO A N 1
ATOM 681 C CA . PRO A 1 86 ? 36.211 38.682 28.975 1.00 33.84 86 PRO A CA 1
ATOM 682 C C . PRO A 1 86 ? 36.471 39.935 28.119 1.00 33.84 86 PRO A C 1
ATOM 684 O O . PRO A 1 86 ? 37.476 40.074 27.425 1.00 33.84 86 PRO A O 1
ATOM 687 N N . VAL A 1 87 ? 35.521 40.867 28.225 1.00 29.64 87 VAL A N 1
ATOM 688 C CA . VAL A 1 87 ? 35.417 42.133 27.484 1.00 29.64 87 VAL A CA 1
ATOM 689 C C . VAL A 1 87 ? 36.551 43.116 27.798 1.00 29.64 87 VAL A C 1
ATOM 691 O O . VAL A 1 87 ? 36.855 43.366 28.962 1.00 29.64 87 VAL A O 1
ATOM 694 N N . TRP A 1 88 ? 37.029 43.815 26.763 1.00 28.89 88 TRP A N 1
ATOM 695 C CA . TRP A 1 88 ? 37.491 45.203 26.885 1.00 28.89 88 TRP A CA 1
ATOM 696 C C . TRP A 1 88 ? 36.679 46.101 25.945 1.00 28.89 88 TRP A C 1
ATOM 698 O O . TRP A 1 88 ? 36.346 45.702 24.831 1.00 28.89 88 TRP A O 1
ATOM 708 N N . ALA A 1 89 ? 36.347 47.309 26.400 1.00 29.44 89 ALA A N 1
ATOM 709 C CA . ALA A 1 89 ? 35.566 48.289 25.648 1.00 29.44 89 ALA A CA 1
ATOM 710 C C . ALA A 1 89 ? 36.386 49.564 25.402 1.00 29.44 89 ALA A C 1
ATOM 712 O O . ALA A 1 89 ? 37.120 49.987 26.295 1.00 29.44 89 ALA A O 1
ATOM 713 N N . GLY A 1 90 ? 36.206 50.212 24.242 1.00 29.09 90 GLY A N 1
ATOM 714 C CA . GLY A 1 90 ? 36.676 51.590 24.045 1.00 29.09 90 GLY A CA 1
ATOM 715 C C . GLY A 1 90 ? 37.092 52.002 22.628 1.00 29.09 90 GLY A C 1
ATOM 716 O O . GLY A 1 90 ? 38.279 52.010 22.340 1.00 29.09 90 GLY A O 1
ATOM 717 N N . ALA A 1 91 ? 36.123 52.512 21.855 1.00 27.66 91 ALA A N 1
ATOM 718 C CA . ALA A 1 91 ? 36.288 53.561 20.828 1.00 27.66 91 ALA A CA 1
ATOM 719 C C . ALA A 1 91 ? 37.159 53.272 19.559 1.00 27.66 91 ALA A C 1
ATOM 721 O O . ALA A 1 91 ? 37.896 52.292 19.512 1.00 27.66 91 ALA A O 1
ATOM 722 N N . PRO A 1 92 ? 37.026 54.081 18.478 1.00 43.22 92 PRO A N 1
ATOM 723 C CA . PRO A 1 92 ? 37.634 53.812 17.162 1.00 43.22 92 PRO A CA 1
ATOM 724 C C . PRO A 1 92 ? 38.842 54.716 16.834 1.00 43.22 92 PRO A C 1
ATOM 726 O O . PRO A 1 92 ? 39.054 55.708 17.524 1.00 43.22 92 PRO A O 1
ATOM 729 N N . VAL A 1 93 ? 39.538 54.452 15.710 1.00 29.80 93 VAL A N 1
ATOM 730 C CA . VAL A 1 93 ? 40.096 55.473 14.783 1.00 29.80 93 VAL A CA 1
ATOM 731 C C . VAL A 1 93 ? 40.570 54.844 13.444 1.00 29.80 93 VAL A C 1
ATOM 733 O O . VAL A 1 93 ? 41.138 53.761 13.429 1.00 29.80 93 VAL A O 1
ATOM 736 N N . HIS A 1 94 ? 40.256 55.555 12.353 1.00 28.17 94 HIS A N 1
ATOM 737 C CA . HIS A 1 94 ? 40.737 55.611 10.950 1.00 28.17 94 HIS A CA 1
ATOM 738 C C . HIS A 1 94 ? 41.742 54.613 10.288 1.00 28.17 94 HIS A C 1
ATOM 740 O O . HIS A 1 94 ? 42.733 54.192 10.866 1.00 28.17 94 HIS A O 1
ATOM 746 N N . GLU A 1 95 ? 41.515 54.458 8.966 1.00 27.33 95 GLU A N 1
ATOM 747 C CA . GLU A 1 95 ? 42.474 54.387 7.825 1.00 27.33 95 GLU A CA 1
ATOM 748 C C . GLU A 1 95 ? 43.340 53.130 7.514 1.00 27.33 95 GLU A C 1
ATOM 750 O O . GLU A 1 95 ? 44.319 52.810 8.173 1.00 27.33 95 GLU A O 1
ATOM 755 N N . LEU A 1 96 ? 42.970 52.456 6.405 1.00 24.78 96 LEU A N 1
ATOM 756 C CA . LEU A 1 96 ? 43.707 52.309 5.118 1.00 24.78 96 LEU A CA 1
ATOM 757 C C . LEU A 1 96 ? 45.257 52.502 5.076 1.00 24.78 96 LEU A C 1
ATOM 759 O O . LEU A 1 96 ? 45.753 53.443 5.686 1.00 24.78 96 LEU A O 1
ATOM 763 N N . PRO A 1 97 ? 45.989 51.885 4.107 1.00 39.41 97 PRO A N 1
ATOM 764 C CA . PRO A 1 97 ? 45.782 50.590 3.424 1.00 39.41 97 PRO A CA 1
ATOM 765 C C . PRO A 1 97 ? 47.118 49.837 3.080 1.00 39.41 97 PRO A C 1
ATOM 767 O O . PRO A 1 97 ? 48.194 50.163 3.567 1.00 39.41 97 PRO A O 1
ATOM 770 N N . THR A 1 98 ? 47.051 48.911 2.106 1.00 25.95 98 THR A N 1
ATOM 771 C CA . THR A 1 98 ? 48.100 48.511 1.118 1.00 25.95 98 THR A CA 1
ATOM 772 C C . THR A 1 98 ? 49.267 47.540 1.430 1.00 25.95 98 THR A C 1
ATOM 774 O O . THR A 1 98 ? 50.124 47.779 2.265 1.00 25.95 98 THR A O 1
ATOM 777 N N . HIS A 1 99 ? 49.365 46.554 0.518 1.00 27.31 99 HIS A N 1
ATOM 778 C CA . HIS A 1 99 ? 50.556 45.950 -0.122 1.00 27.31 99 HIS A CA 1
ATOM 779 C C . HIS A 1 99 ? 51.530 44.986 0.607 1.00 27.31 99 HIS A C 1
ATOM 781 O O . HIS A 1 99 ? 52.522 45.391 1.194 1.00 27.31 99 HIS A O 1
ATOM 787 N N . ALA A 1 100 ? 51.360 43.704 0.240 1.00 26.08 100 ALA A N 1
ATOM 788 C CA . ALA A 1 100 ? 52.306 42.889 -0.556 1.00 26.08 100 ALA A CA 1
ATOM 789 C C . ALA A 1 100 ? 53.568 42.249 0.077 1.00 26.08 100 ALA A C 1
ATOM 791 O O . ALA A 1 100 ? 54.326 42.860 0.816 1.00 26.08 100 ALA A O 1
ATOM 792 N N . GLY A 1 101 ? 53.848 41.020 -0.391 1.00 26.86 101 GLY A N 1
ATOM 793 C CA . GLY A 1 101 ? 55.063 40.237 -0.118 1.00 26.86 101 GLY A CA 1
ATOM 794 C C . GLY A 1 101 ? 54.974 39.358 1.145 1.00 26.86 101 GLY A C 1
ATOM 795 O O . GLY A 1 101 ? 54.412 39.775 2.146 1.00 26.86 101 GLY A O 1
ATOM 796 N N . GLY A 1 102 ? 55.485 38.122 1.183 1.00 25.09 102 GLY A N 1
ATOM 797 C CA . GLY A 1 102 ? 56.040 37.292 0.105 1.00 25.09 102 GLY A CA 1
ATOM 798 C C . GLY A 1 102 ? 57.303 36.535 0.530 1.00 25.09 102 GLY A C 1
ATOM 799 O O . GLY A 1 102 ? 58.331 37.170 0.727 1.00 25.09 102 GLY A O 1
ATOM 800 N N . PHE A 1 103 ? 57.236 35.195 0.553 1.00 25.91 103 PHE A N 1
ATOM 801 C CA . PHE A 1 103 ? 58.328 34.251 0.880 1.00 25.91 103 PHE A CA 1
ATOM 802 C C . PHE A 1 103 ? 58.900 34.333 2.323 1.00 25.91 103 PHE A C 1
ATOM 804 O O . PHE A 1 103 ? 58.692 35.316 3.021 1.00 25.91 103 PHE A O 1
ATOM 811 N N . ALA A 1 104 ? 59.669 33.357 2.836 1.00 27.70 104 ALA A N 1
ATOM 812 C CA . ALA A 1 104 ? 59.546 31.885 2.783 1.00 27.70 104 ALA A CA 1
ATOM 813 C C . ALA A 1 104 ? 60.569 31.216 3.746 1.00 27.70 104 ALA A C 1
ATOM 815 O O . ALA A 1 104 ? 61.578 31.822 4.080 1.00 27.70 104 ALA A O 1
ATOM 816 N N . MET A 1 105 ? 60.347 29.925 4.046 1.00 27.12 105 MET A N 1
ATOM 817 C CA . MET A 1 105 ? 61.337 28.892 4.441 1.00 27.12 105 MET A CA 1
ATOM 818 C C . MET A 1 105 ? 62.092 28.967 5.795 1.00 27.12 105 MET A C 1
ATOM 820 O O . MET A 1 105 ? 62.829 29.906 6.051 1.00 27.12 105 MET A O 1
ATOM 824 N N . HIS A 1 106 ? 62.071 27.822 6.509 1.00 29.20 106 HIS A N 1
ATOM 825 C CA . HIS A 1 106 ? 63.162 27.239 7.334 1.00 29.20 106 HIS A CA 1
ATOM 826 C C . HIS A 1 106 ? 63.698 28.041 8.570 1.00 29.20 106 HIS A C 1
ATOM 828 O O . HIS A 1 106 ? 63.470 29.231 8.706 1.00 29.20 106 HIS A O 1
ATOM 834 N N . THR A 1 107 ? 64.362 27.457 9.588 1.00 25.66 107 THR A N 1
ATOM 835 C CA . THR A 1 107 ? 64.832 26.065 9.790 1.00 25.66 107 THR A CA 1
ATOM 836 C C . THR A 1 107 ? 64.770 25.608 11.262 1.00 25.66 107 THR A C 1
ATOM 838 O O . THR A 1 107 ? 65.122 26.342 12.178 1.00 25.66 107 THR A O 1
ATOM 841 N N . GLN A 1 108 ? 64.400 24.340 11.432 1.00 28.05 108 GLN A N 1
ATOM 842 C CA . GLN A 1 108 ? 64.717 23.371 12.496 1.00 28.05 108 GLN A CA 1
ATOM 843 C C . GLN A 1 108 ? 66.036 23.558 13.297 1.00 28.05 108 GLN A C 1
ATOM 845 O O . GLN A 1 108 ? 67.095 23.709 12.696 1.00 28.05 108 GLN A O 1
ATOM 850 N N . LEU A 1 109 ? 65.978 23.372 14.630 1.00 28.12 109 LEU A N 1
ATOM 851 C CA . LEU A 1 109 ? 67.084 22.995 15.547 1.00 28.12 109 LEU A CA 1
ATOM 852 C C . LEU A 1 109 ? 66.526 22.142 16.739 1.00 28.12 109 LEU A C 1
ATOM 854 O O . LEU A 1 109 ? 65.302 22.049 16.854 1.00 28.12 109 LEU A O 1
ATOM 858 N N . PRO A 1 110 ? 67.357 21.446 17.560 1.00 31.98 110 PRO A N 1
ATOM 859 C CA . PRO A 1 110 ? 66.942 20.229 18.293 1.00 31.98 110 PRO A CA 1
ATOM 860 C C . PRO A 1 110 ? 66.875 20.331 19.843 1.00 31.98 110 PRO A C 1
ATOM 862 O O . PRO A 1 110 ? 67.193 21.363 20.425 1.00 31.98 110 PRO A O 1
ATOM 865 N N . GLY A 1 111 ? 66.512 19.214 20.503 1.00 25.69 111 GLY A N 1
ATOM 866 C CA . GLY A 1 111 ? 66.776 18.935 21.937 1.00 25.69 111 GLY A CA 1
ATOM 867 C C . GLY A 1 111 ? 68.247 18.542 22.210 1.00 25.69 111 GLY A C 1
ATOM 868 O O . GLY A 1 111 ? 69.091 18.871 21.373 1.00 25.69 111 GLY A O 1
ATOM 869 N N . PRO A 1 112 ? 68.612 17.816 23.300 1.00 39.81 112 PRO A N 1
ATOM 870 C CA . PRO A 1 112 ? 67.816 16.938 24.193 1.00 39.81 112 PRO A CA 1
ATOM 871 C C . PRO A 1 112 ? 67.659 17.571 25.620 1.00 39.81 112 PRO A C 1
ATOM 873 O O . PRO A 1 112 ? 67.621 18.795 25.672 1.00 39.81 112 PRO A O 1
ATOM 876 N N . ILE A 1 113 ? 67.492 16.938 26.804 1.00 28.28 113 ILE A N 1
ATOM 877 C CA . ILE A 1 113 ? 67.673 15.563 27.346 1.00 28.28 113 ILE A CA 1
ATOM 878 C C . ILE A 1 113 ? 66.568 15.233 28.389 1.00 28.28 113 ILE A C 1
ATOM 880 O O . ILE A 1 113 ? 65.939 16.127 28.946 1.00 28.28 113 ILE A O 1
ATOM 884 N N . ASP A 1 114 ? 66.355 13.934 28.615 1.00 27.17 114 ASP A N 1
ATOM 885 C CA . ASP A 1 114 ? 65.483 13.251 29.595 1.00 27.17 114 ASP A CA 1
ATOM 886 C C . ASP A 1 114 ? 65.897 13.438 31.081 1.00 27.17 114 ASP A C 1
ATOM 888 O O . ASP A 1 114 ? 67.052 13.771 31.349 1.00 27.17 114 ASP A O 1
ATOM 892 N N . LEU A 1 115 ? 64.988 13.138 32.031 1.00 26.16 115 LEU A N 1
ATOM 893 C CA . LEU A 1 115 ? 65.278 12.343 33.247 1.00 26.16 115 LEU A CA 1
ATOM 894 C C . LEU A 1 115 ? 64.006 11.948 34.059 1.00 26.16 115 LEU A C 1
ATOM 896 O O . LEU A 1 115 ? 63.712 12.500 35.116 1.00 26.16 115 LEU A O 1
ATOM 900 N N . THR A 1 116 ? 63.334 10.877 33.622 1.00 27.64 116 THR A N 1
ATOM 901 C CA . THR A 1 116 ? 62.684 9.827 34.461 1.00 27.64 116 THR A CA 1
ATOM 902 C C . THR A 1 116 ? 61.491 10.110 35.412 1.00 27.64 116 THR A C 1
ATOM 904 O O . THR A 1 116 ? 61.597 10.801 36.418 1.00 27.64 116 THR A O 1
ATOM 907 N N . SER A 1 117 ? 60.457 9.268 35.234 1.00 26.11 117 SER A N 1
ATOM 908 C CA . SER A 1 117 ? 59.619 8.615 36.272 1.00 26.11 117 SER A CA 1
ATOM 909 C C . SER A 1 117 ? 58.544 9.407 37.048 1.00 26.11 117 SER A C 1
ATOM 911 O O . SER A 1 117 ? 58.767 9.908 38.148 1.00 26.11 117 SER A O 1
ATOM 913 N N . THR A 1 118 ? 57.287 9.294 36.604 1.00 26.81 118 THR A N 1
ATOM 914 C CA . THR A 1 118 ? 56.284 8.424 37.275 1.00 26.81 118 THR A CA 1
ATOM 915 C C . THR A 1 118 ? 55.079 8.175 36.356 1.00 26.81 118 THR A C 1
ATOM 917 O O . THR A 1 118 ? 54.849 8.931 35.416 1.00 26.81 118 THR A O 1
ATOM 920 N N . ALA A 1 119 ? 54.337 7.082 36.568 1.00 28.73 119 ALA A N 1
ATOM 921 C CA . ALA A 1 119 ? 53.278 6.642 35.656 1.00 28.73 119 ALA A CA 1
ATOM 922 C C . ALA A 1 119 ? 51.876 7.125 36.070 1.00 28.73 119 ALA A C 1
ATOM 924 O O . ALA A 1 119 ? 51.473 6.962 37.219 1.00 28.73 119 ALA A O 1
ATOM 925 N N . SER A 1 120 ? 51.103 7.619 35.100 1.00 28.38 120 SER A N 1
ATOM 926 C CA . SER A 1 120 ? 49.636 7.603 35.126 1.00 28.38 120 SER A CA 1
ATOM 927 C C . SER A 1 120 ? 49.124 7.676 33.687 1.00 28.38 120 SER A C 1
ATOM 929 O O . SER A 1 120 ? 49.343 8.673 33.001 1.00 28.38 120 SER A O 1
ATOM 931 N N . ALA A 1 121 ? 48.500 6.602 33.202 1.00 28.95 121 ALA A N 1
ATOM 932 C CA . ALA A 1 121 ? 47.931 6.552 31.860 1.00 28.95 121 ALA A CA 1
ATOM 933 C C . ALA A 1 121 ? 46.469 7.013 31.909 1.00 28.95 121 ALA A C 1
ATOM 935 O O . ALA A 1 121 ? 45.633 6.362 32.532 1.00 28.95 121 ALA A O 1
ATOM 936 N N . GLN A 1 122 ? 46.159 8.133 31.255 1.00 30.83 122 GLN A N 1
ATOM 937 C CA . GLN A 1 122 ? 44.783 8.602 31.092 1.00 30.83 122 GLN A CA 1
ATOM 938 C C . GLN A 1 122 ? 44.203 8.029 29.797 1.00 30.83 122 GLN A C 1
ATOM 940 O O . GLN A 1 122 ? 44.677 8.348 28.707 1.00 30.83 122 GLN A O 1
ATOM 945 N N . SER A 1 123 ? 43.186 7.177 29.915 1.00 30.62 123 SER A N 1
ATOM 946 C CA . SER A 1 123 ? 42.439 6.650 28.775 1.00 30.62 123 SER A CA 1
ATOM 947 C C . SER A 1 123 ? 41.467 7.698 28.222 1.00 30.62 123 SER A C 1
ATOM 949 O O . SER A 1 123 ? 40.742 8.361 28.964 1.00 30.62 123 SER A O 1
ATOM 951 N N . ALA A 1 124 ? 41.438 7.833 26.896 1.00 27.80 124 ALA A N 1
ATOM 952 C CA . ALA A 1 124 ? 40.381 8.544 26.184 1.00 27.80 124 ALA A CA 1
ATOM 953 C C . ALA A 1 124 ? 39.249 7.559 25.823 1.00 27.80 124 ALA A C 1
ATOM 955 O O . ALA A 1 124 ? 39.539 6.384 25.583 1.00 27.80 124 ALA A O 1
ATOM 956 N N . PRO A 1 125 ? 37.979 7.999 25.758 1.00 32.47 125 PRO A N 1
ATOM 957 C CA . PRO A 1 125 ? 36.872 7.121 25.399 1.00 32.47 125 PRO A CA 1
ATOM 958 C C . PRO A 1 125 ? 36.939 6.740 23.913 1.00 32.47 125 PRO A C 1
ATOM 960 O O . PRO A 1 125 ? 36.803 7.593 23.034 1.00 32.47 125 PRO A O 1
ATOM 963 N N . VAL A 1 126 ? 37.123 5.449 23.645 1.00 31.08 126 VAL A N 1
ATOM 964 C CA . VAL A 1 126 ? 36.957 4.839 22.320 1.00 31.08 126 VAL A CA 1
ATOM 965 C C . VAL A 1 126 ? 35.548 4.251 22.245 1.00 31.08 126 VAL A C 1
ATOM 967 O O . VAL A 1 126 ? 35.071 3.667 23.214 1.00 31.08 126 VAL A O 1
ATOM 970 N N . ALA A 1 127 ? 34.873 4.394 21.104 1.00 33.38 127 ALA A N 1
ATOM 971 C CA . ALA A 1 127 ? 33.641 3.656 20.845 1.00 33.38 127 ALA A CA 1
ATOM 972 C C . ALA A 1 127 ? 34.001 2.194 20.531 1.00 33.38 127 ALA A C 1
ATOM 974 O O . ALA A 1 127 ? 34.543 1.906 19.463 1.00 33.38 127 ALA A O 1
ATOM 975 N N . GLU A 1 128 ? 33.757 1.287 21.477 1.00 38.38 128 GLU A N 1
ATOM 976 C CA . GLU A 1 128 ? 34.153 -0.121 21.372 1.00 38.38 128 GLU A CA 1
ATOM 977 C C . GLU A 1 128 ? 33.348 -0.863 20.294 1.00 38.38 128 GLU A C 1
ATOM 979 O O . GLU A 1 128 ? 32.257 -1.382 20.531 1.00 38.38 128 GLU A O 1
ATOM 984 N N . THR A 1 129 ? 33.901 -0.952 19.083 1.00 54.22 129 THR A N 1
ATOM 985 C CA . THR A 1 129 ? 33.423 -1.920 18.090 1.00 54.22 129 THR A CA 1
ATOM 986 C C . THR A 1 129 ? 33.824 -3.323 18.536 1.00 54.22 129 THR A C 1
ATOM 988 O O . THR A 1 129 ? 35.014 -3.559 18.750 1.00 54.22 129 THR A O 1
ATOM 991 N N . LEU A 1 130 ? 32.871 -4.258 18.618 1.00 63.88 130 LEU A N 1
ATOM 992 C CA . LEU A 1 130 ? 33.142 -5.648 19.010 1.00 63.88 130 LEU A CA 1
ATOM 993 C C . LEU A 1 130 ? 34.311 -6.262 18.204 1.00 63.88 130 LEU A C 1
ATOM 995 O O . LEU A 1 130 ? 34.393 -6.031 16.986 1.00 63.88 130 LEU A O 1
ATOM 999 N N . PRO A 1 131 ? 35.199 -7.047 18.844 1.00 73.00 131 PRO A N 1
ATOM 1000 C CA . PRO A 1 131 ? 36.312 -7.713 18.170 1.00 73.00 131 PRO A CA 1
ATOM 1001 C C . PRO A 1 131 ? 35.798 -8.788 17.191 1.00 73.00 131 PRO A C 1
ATOM 1003 O O . PRO A 1 131 ? 34.684 -9.291 17.362 1.00 73.00 131 PRO A O 1
ATOM 1006 N N . PRO A 1 132 ? 36.556 -9.144 16.137 1.00 75.25 132 PRO A N 1
ATOM 1007 C CA . PRO A 1 132 ? 36.030 -9.913 15.004 1.00 75.25 132 PRO A CA 1
ATOM 1008 C C . PRO A 1 132 ? 35.545 -11.322 15.371 1.00 75.25 132 PRO A C 1
ATOM 1010 O O . PRO A 1 132 ? 34.610 -11.813 14.745 1.00 75.25 132 PRO A O 1
ATOM 1013 N N . GLY A 1 133 ? 36.115 -11.959 16.398 1.00 72.44 133 GLY A N 1
ATOM 1014 C CA . GLY A 1 133 ? 35.612 -13.228 16.926 1.00 72.44 133 GLY A CA 1
ATOM 1015 C C . GLY A 1 133 ? 34.266 -13.095 17.635 1.00 72.44 133 GLY A C 1
ATOM 1016 O O . GLY A 1 133 ? 33.425 -13.971 17.483 1.00 72.44 133 GLY A O 1
ATOM 1017 N N . ALA A 1 134 ? 34.016 -11.978 18.328 1.00 73.62 134 ALA A N 1
ATOM 1018 C CA . ALA A 1 134 ? 32.740 -11.714 18.997 1.00 73.62 134 ALA A CA 1
ATOM 1019 C C . ALA A 1 134 ? 31.598 -11.374 18.022 1.00 73.62 134 ALA A C 1
ATOM 1021 O O . ALA A 1 134 ? 30.438 -11.515 18.387 1.00 73.62 134 ALA A O 1
ATOM 1022 N N . ARG A 1 135 ? 31.903 -10.942 16.790 1.00 79.56 135 ARG A N 1
ATOM 1023 C CA . ARG A 1 135 ? 30.886 -10.654 15.756 1.00 79.56 135 ARG A CA 1
ATOM 1024 C C . ARG A 1 135 ? 30.265 -11.904 15.136 1.00 79.56 135 ARG A C 1
ATOM 1026 O O . ARG A 1 135 ? 29.206 -11.801 14.546 1.00 79.56 135 ARG A O 1
ATOM 1033 N N . LYS A 1 136 ? 30.922 -13.059 15.266 1.00 75.94 136 LYS A N 1
ATOM 1034 C CA . LYS A 1 136 ? 30.458 -14.355 14.743 1.00 75.94 136 LYS A CA 1
ATOM 1035 C C . LYS A 1 136 ? 29.714 -15.183 15.797 1.00 75.94 136 LYS A C 1
ATOM 1037 O O . LYS A 1 136 ? 29.655 -16.406 15.686 1.00 75.94 136 LYS A O 1
ATOM 1042 N N . LEU A 1 137 ? 29.249 -14.550 16.873 1.00 75.00 137 LEU A N 1
ATOM 1043 C CA . LEU A 1 137 ? 28.624 -15.212 18.013 1.00 75.00 137 LEU A CA 1
ATOM 1044 C C . LEU A 1 137 ? 27.229 -14.642 18.224 1.00 75.00 137 LEU A C 1
ATOM 1046 O O . LEU A 1 137 ? 27.081 -13.437 18.428 1.00 75.00 137 LEU A O 1
ATOM 1050 N N . THR A 1 138 ? 26.233 -15.523 18.281 1.00 80.75 138 THR A N 1
ATOM 1051 C CA . THR A 1 138 ? 24.872 -15.122 18.645 1.00 80.75 138 THR A CA 1
ATOM 1052 C C . THR A 1 138 ? 24.828 -14.650 20.102 1.00 80.75 138 THR A C 1
ATOM 1054 O O . THR A 1 138 ? 25.784 -14.786 20.879 1.00 80.75 138 THR A O 1
ATOM 1057 N N . GLN A 1 139 ? 23.676 -14.134 20.539 1.00 75.25 139 GLN A N 1
ATOM 1058 C CA . GLN A 1 139 ? 23.501 -13.680 21.920 1.00 75.25 139 GLN A CA 1
ATOM 1059 C C . GLN A 1 139 ? 23.794 -14.778 22.969 1.00 75.25 139 GLN A C 1
ATOM 1061 O O . GLN A 1 139 ? 24.224 -14.446 24.077 1.00 75.25 139 GLN A O 1
ATOM 1066 N N . THR A 1 140 ? 23.619 -16.069 22.650 1.00 73.38 140 THR A N 1
ATOM 1067 C CA . THR A 1 140 ? 23.982 -17.177 23.556 1.00 73.38 140 THR A CA 1
ATOM 1068 C C . THR A 1 140 ? 25.484 -17.463 23.538 1.00 73.38 140 THR A C 1
ATOM 1070 O O . THR A 1 140 ? 26.075 -17.638 24.607 1.00 73.38 140 THR A O 1
ATOM 1073 N N . GLY A 1 141 ? 26.137 -17.391 22.373 1.00 77.56 141 GLY A N 1
ATOM 1074 C CA . GLY A 1 141 ? 27.596 -17.477 22.254 1.00 77.56 141 GLY A CA 1
ATOM 1075 C C . GLY A 1 141 ? 28.310 -16.374 23.037 1.00 77.56 141 GLY A C 1
ATOM 1076 O O . GLY A 1 141 ? 29.231 -16.650 23.808 1.00 77.56 141 GLY A O 1
ATOM 1077 N N . LEU A 1 142 ? 27.819 -15.135 22.953 1.00 77.81 142 LEU A N 1
ATOM 1078 C CA . LEU A 1 142 ? 28.319 -14.008 23.750 1.00 77.81 142 LEU A CA 1
ATOM 1079 C C . LEU A 1 142 ? 28.109 -14.206 25.262 1.00 77.81 142 LEU A C 1
ATOM 1081 O O . LEU A 1 142 ? 28.978 -13.844 26.059 1.00 77.81 142 LEU A O 1
ATOM 1085 N N . GLN A 1 143 ? 27.005 -14.834 25.684 1.00 73.06 143 GLN A N 1
ATOM 1086 C CA . GLN A 1 143 ? 26.808 -15.219 27.088 1.00 73.06 143 GLN A CA 1
ATOM 1087 C C . GLN A 1 143 ? 27.781 -16.324 27.531 1.00 73.06 143 GLN A C 1
ATOM 1089 O O . GLN A 1 143 ? 28.272 -16.270 28.661 1.00 73.06 143 GLN A O 1
ATOM 1094 N N . LYS A 1 144 ? 28.123 -17.284 26.659 1.00 79.06 144 LYS A N 1
ATOM 1095 C CA . LYS A 1 144 ? 29.162 -18.295 26.931 1.00 79.06 144 LYS A CA 1
ATOM 1096 C C . LYS A 1 144 ? 30.552 -17.665 27.073 1.00 79.06 144 LYS A C 1
ATOM 1098 O O . LYS A 1 144 ? 31.231 -17.976 28.049 1.00 79.06 144 LYS A O 1
ATOM 1103 N N . VAL A 1 145 ? 30.936 -16.729 26.194 1.00 76.62 145 VAL A N 1
ATOM 1104 C CA . VAL A 1 145 ? 32.175 -15.928 26.333 1.00 76.62 145 VAL A CA 1
ATOM 1105 C C . VAL A 1 145 ? 32.208 -15.219 27.686 1.00 76.62 145 VAL A C 1
ATOM 1107 O O . VAL A 1 145 ? 33.161 -15.377 28.448 1.00 76.62 145 VAL A O 1
ATOM 1110 N N . ARG A 1 146 ? 31.152 -14.464 28.016 1.00 74.88 146 ARG A N 1
ATOM 1111 C CA . ARG A 1 146 ? 31.085 -13.678 29.256 1.00 74.88 146 ARG A CA 1
ATOM 1112 C C . ARG A 1 146 ? 31.194 -14.564 30.495 1.00 74.88 146 ARG A C 1
ATOM 1114 O O . ARG A 1 146 ? 31.976 -14.267 31.392 1.00 74.88 146 ARG A O 1
ATOM 1121 N N . ARG A 1 147 ? 30.474 -15.690 30.508 1.00 74.38 147 ARG A N 1
ATOM 1122 C CA . ARG A 1 147 ? 30.542 -16.679 31.587 1.00 74.38 147 ARG A CA 1
ATOM 1123 C C . ARG A 1 147 ? 31.935 -17.295 31.710 1.00 74.38 147 ARG A C 1
ATOM 1125 O O . ARG A 1 147 ? 32.404 -17.458 32.828 1.00 74.38 147 ARG A O 1
ATOM 1132 N N . ALA A 1 148 ? 32.602 -17.614 30.600 1.00 74.94 148 ALA A N 1
ATOM 1133 C CA . ALA A 1 148 ? 33.959 -18.152 30.630 1.00 74.94 148 ALA A CA 1
ATOM 1134 C C . ALA A 1 148 ? 34.949 -17.156 31.254 1.00 74.94 148 ALA A C 1
ATOM 1136 O O . ALA A 1 148 ? 35.708 -17.551 32.134 1.00 74.94 148 ALA A O 1
ATOM 1137 N N . ILE A 1 149 ? 34.864 -15.868 30.890 1.00 75.19 149 ILE A N 1
ATOM 1138 C CA . ILE A 1 149 ? 35.642 -14.779 31.510 1.00 75.19 149 ILE A CA 1
ATOM 1139 C C . ILE A 1 149 ? 35.348 -14.684 33.018 1.00 75.19 149 ILE A C 1
ATOM 1141 O O . ILE A 1 149 ? 36.276 -14.612 33.819 1.00 75.19 149 ILE A O 1
ATOM 1145 N N . GLU A 1 150 ? 34.074 -14.742 33.418 1.00 65.81 150 GLU A N 1
ATOM 1146 C CA . GLU A 1 150 ? 33.643 -14.715 34.827 1.00 65.81 150 GLU A CA 1
ATOM 1147 C C . GLU A 1 150 ? 34.087 -15.954 35.635 1.00 65.81 150 GLU A C 1
ATOM 1149 O O . GLU A 1 150 ? 34.171 -15.881 36.861 1.00 65.81 150 GLU A O 1
ATOM 1154 N N . THR A 1 151 ? 34.382 -17.085 34.979 1.00 72.88 151 THR A N 1
ATOM 1155 C CA . THR A 1 151 ? 34.825 -18.339 35.627 1.00 72.88 151 THR A CA 1
ATOM 1156 C C . THR A 1 151 ? 36.305 -18.688 35.435 1.00 72.88 151 THR A C 1
ATOM 1158 O O . THR A 1 151 ? 36.744 -19.713 35.957 1.00 72.88 151 THR A O 1
ATOM 1161 N N . ALA A 1 152 ? 37.075 -17.885 34.694 1.00 77.75 152 ALA A N 1
ATOM 1162 C CA . ALA A 1 152 ? 38.467 -18.193 34.370 1.00 77.75 152 ALA A CA 1
ATOM 1163 C C . ALA A 1 152 ? 39.343 -18.282 35.631 1.00 77.75 152 ALA A C 1
ATOM 1165 O O . ALA A 1 152 ? 39.279 -17.432 36.520 1.00 77.75 152 ALA A O 1
ATOM 1166 N N . SER A 1 153 ? 40.179 -19.320 35.705 1.00 65.00 153 SER A N 1
ATOM 1167 C CA . SER A 1 153 ? 40.984 -19.633 36.893 1.00 65.00 153 SER A CA 1
ATOM 1168 C C . SER A 1 153 ? 42.416 -19.095 36.813 1.00 65.00 153 SER A C 1
ATOM 1170 O O . SER A 1 153 ? 43.107 -18.983 37.828 1.00 65.00 153 SER A O 1
ATOM 1172 N N . SER A 1 154 ? 42.860 -18.741 35.605 1.00 76.62 154 SER A N 1
ATOM 1173 C CA . SER A 1 154 ? 44.211 -18.288 35.294 1.00 76.62 154 SER A CA 1
ATOM 1174 C C . SER A 1 154 ? 44.223 -17.181 34.234 1.00 76.62 154 SER A C 1
ATOM 1176 O O . SER A 1 154 ? 43.353 -17.095 33.366 1.00 76.62 154 SER A O 1
ATOM 1178 N N . LEU A 1 155 ? 45.264 -16.345 34.269 1.00 63.03 155 LEU A N 1
ATOM 1179 C CA . LEU A 1 155 ? 45.495 -15.318 33.246 1.00 63.03 155 LEU A CA 1
ATOM 1180 C C . LEU A 1 155 ? 45.816 -15.933 31.870 1.00 63.03 155 LEU A C 1
ATOM 1182 O O . LEU A 1 155 ? 45.483 -15.338 30.851 1.00 63.03 155 LEU A O 1
ATOM 1186 N N . ASP A 1 156 ? 46.382 -17.144 31.837 1.00 69.69 156 ASP A N 1
ATOM 1187 C CA . ASP A 1 156 ? 46.697 -17.877 30.603 1.00 69.69 156 ASP A CA 1
ATOM 1188 C C . ASP A 1 156 ? 45.449 -18.424 29.885 1.00 69.69 156 ASP A C 1
ATOM 1190 O O . ASP A 1 156 ? 45.520 -18.754 28.702 1.00 69.69 156 ASP A O 1
ATOM 1194 N N . GLU A 1 157 ? 44.316 -18.578 30.577 1.00 70.62 157 GLU A N 1
ATOM 1195 C CA . GLU A 1 157 ? 43.015 -18.885 29.960 1.00 70.62 157 GLU A CA 1
ATOM 1196 C C . GLU A 1 157 ? 42.418 -17.623 29.326 1.00 70.62 157 GLU A C 1
ATOM 1198 O O . GLU A 1 157 ? 42.029 -17.641 28.158 1.00 70.62 157 GLU A O 1
ATOM 1203 N N . LEU A 1 158 ? 42.433 -16.503 30.059 1.00 66.31 158 LEU A N 1
ATOM 1204 C CA . LEU A 1 158 ? 41.942 -15.210 29.573 1.00 66.31 158 LEU A CA 1
ATOM 1205 C C . LEU A 1 158 ? 42.739 -14.700 28.364 1.00 66.31 158 LEU A C 1
ATOM 1207 O O . LEU A 1 158 ? 42.136 -14.260 27.392 1.00 66.31 158 LEU A O 1
ATOM 1211 N N . ALA A 1 159 ? 44.071 -14.815 28.380 1.00 72.50 159 ALA A N 1
ATOM 1212 C CA . ALA A 1 159 ? 44.923 -14.371 27.276 1.00 72.50 159 ALA A CA 1
ATOM 1213 C C . ALA A 1 159 ? 44.665 -15.141 25.966 1.00 72.50 159 ALA 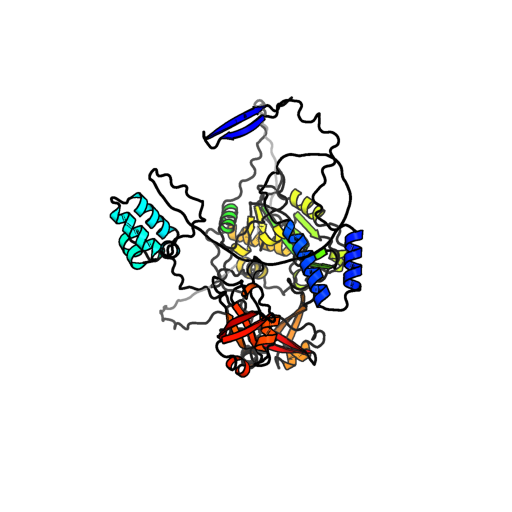A C 1
ATOM 1215 O O . ALA A 1 159 ? 44.686 -14.547 24.893 1.00 72.50 159 ALA A O 1
ATOM 1216 N N . LYS A 1 160 ? 44.375 -16.450 26.038 1.00 77.38 160 LYS A N 1
ATOM 1217 C CA . LYS A 1 160 ? 44.001 -17.255 24.856 1.00 77.38 160 LYS A CA 1
ATOM 1218 C C . LYS A 1 160 ? 42.625 -16.873 24.322 1.00 77.38 160 LYS A C 1
ATOM 1220 O O . LYS A 1 160 ? 42.421 -16.877 23.113 1.00 77.38 160 LYS A O 1
ATOM 1225 N N . LEU A 1 161 ? 41.683 -16.578 25.219 1.00 76.56 161 LEU A N 1
ATOM 1226 C CA . LEU A 1 161 ? 40.333 -16.172 24.843 1.00 76.56 161 LEU A CA 1
ATOM 1227 C C . LEU A 1 161 ? 40.334 -14.784 24.184 1.00 76.56 161 LEU A C 1
ATOM 1229 O O . LEU A 1 161 ? 39.672 -14.603 23.168 1.00 76.56 161 LEU A O 1
ATOM 1233 N N . ASP A 1 162 ? 41.119 -13.843 24.711 1.00 77.44 162 ASP A N 1
ATOM 1234 C CA . ASP A 1 162 ? 41.317 -12.510 24.129 1.00 77.44 162 ASP A CA 1
ATOM 1235 C C . ASP A 1 162 ? 41.971 -12.588 22.737 1.00 77.44 162 ASP A C 1
ATOM 1237 O O . ASP A 1 162 ? 41.422 -12.059 21.772 1.00 77.44 162 ASP A O 1
ATOM 1241 N N . ASP A 1 163 ? 43.062 -13.351 22.586 1.00 79.56 163 ASP A N 1
ATOM 1242 C CA . ASP A 1 163 ? 43.735 -13.565 21.294 1.00 79.56 163 ASP A CA 1
ATOM 1243 C C . ASP A 1 163 ? 42.801 -14.225 20.256 1.00 79.56 163 ASP A C 1
ATOM 1245 O O . ASP A 1 163 ? 42.738 -13.800 19.101 1.00 79.56 163 ASP A O 1
ATOM 1249 N N . ALA A 1 164 ? 41.977 -15.198 20.662 1.00 78.81 164 ALA A N 1
ATOM 1250 C CA . ALA A 1 164 ? 40.985 -15.829 19.785 1.00 78.81 164 ALA A CA 1
ATOM 1251 C C . ALA A 1 164 ? 39.843 -14.878 19.371 1.00 78.81 164 ALA A C 1
ATOM 1253 O O . ALA A 1 164 ? 39.402 -14.894 18.217 1.00 78.81 164 ALA A O 1
ATOM 1254 N N . LEU A 1 165 ? 39.378 -14.014 20.281 1.00 80.06 165 LEU A N 1
ATOM 1255 C CA . LEU A 1 165 ? 38.385 -12.978 19.977 1.00 80.06 165 LEU A CA 1
ATOM 1256 C C . LEU A 1 165 ? 38.969 -11.884 19.067 1.00 80.06 165 LEU A C 1
ATOM 1258 O O . LEU A 1 165 ? 38.282 -11.431 18.147 1.00 80.06 165 LEU A O 1
ATOM 1262 N N . ALA A 1 166 ? 40.225 -11.489 19.282 1.00 79.31 166 ALA A N 1
ATOM 1263 C CA . ALA A 1 166 ? 40.930 -10.474 18.504 1.00 79.31 166 ALA A CA 1
ATOM 1264 C C . ALA A 1 166 ? 41.306 -10.951 17.089 1.00 79.31 166 ALA A C 1
ATOM 1266 O O . ALA A 1 166 ? 41.204 -10.178 16.136 1.00 79.31 166 ALA A O 1
ATOM 1267 N N . THR A 1 167 ? 41.698 -12.219 16.931 1.00 79.50 167 THR A N 1
ATOM 1268 C CA . THR A 1 167 ? 42.038 -12.827 15.629 1.00 79.50 167 THR A CA 1
ATOM 1269 C C . THR A 1 167 ? 40.819 -13.337 14.856 1.00 79.50 167 THR A C 1
ATOM 1271 O O . THR A 1 167 ? 40.852 -13.388 13.626 1.00 79.50 167 THR A O 1
ATOM 1274 N N . GLY A 1 168 ? 39.728 -13.686 15.545 1.00 77.38 168 GLY A N 1
ATOM 1275 C CA . GLY A 1 168 ? 38.518 -14.232 14.926 1.00 77.38 168 GLY A CA 1
ATOM 1276 C C . GLY A 1 168 ? 38.559 -15.740 14.654 1.00 77.38 168 GLY A C 1
ATOM 1277 O O . GLY A 1 168 ? 37.839 -16.205 13.759 1.00 77.38 168 GLY A O 1
ATOM 1278 N N . ASP A 1 169 ? 39.378 -16.485 15.409 1.00 78.69 169 ASP A N 1
ATOM 1279 C CA . ASP A 1 169 ? 39.522 -17.948 15.352 1.00 78.69 169 ASP A CA 1
ATOM 1280 C C . ASP A 1 169 ? 38.288 -18.654 15.948 1.00 78.69 169 ASP A C 1
ATOM 1282 O O . ASP A 1 169 ? 38.238 -19.060 17.112 1.00 78.69 169 ASP A O 1
ATOM 1286 N N . THR A 1 170 ? 37.248 -18.776 15.121 1.00 76.69 170 THR A N 1
ATOM 1287 C CA . THR A 1 170 ? 35.990 -19.445 15.477 1.00 76.69 170 THR A CA 1
ATOM 1288 C C . THR A 1 170 ? 36.187 -20.914 15.898 1.00 76.69 170 THR A C 1
ATOM 1290 O O . THR A 1 170 ? 35.586 -21.295 16.902 1.00 76.69 170 THR A O 1
ATOM 1293 N N . PRO A 1 171 ? 37.032 -21.739 15.238 1.00 79.69 171 PRO A N 1
ATOM 1294 C CA . PRO A 1 171 ? 37.352 -23.091 15.714 1.00 79.69 171 PRO A CA 1
ATOM 1295 C C . PRO A 1 171 ? 37.963 -23.157 17.123 1.00 79.69 171 PRO A C 1
ATOM 1297 O O . PRO A 1 171 ? 37.646 -24.074 17.886 1.00 79.69 171 PRO A O 1
ATOM 1300 N N . LEU A 1 172 ? 38.823 -22.204 17.502 1.00 78.31 172 LEU A N 1
ATOM 1301 C CA . LEU A 1 172 ? 39.379 -22.156 18.857 1.00 78.31 172 LEU A CA 1
ATOM 1302 C C . LEU A 1 172 ? 38.307 -21.730 19.871 1.00 78.31 172 LEU A C 1
ATOM 1304 O O . LEU A 1 172 ? 38.141 -22.401 20.890 1.00 78.31 172 LEU A O 1
ATOM 1308 N N . LEU A 1 173 ? 37.511 -20.701 19.555 1.00 76.00 173 LEU A N 1
ATOM 1309 C CA . LEU A 1 173 ? 36.374 -20.269 20.383 1.00 76.00 173 LEU A CA 1
ATOM 1310 C C . LEU A 1 173 ? 35.355 -21.401 20.607 1.00 76.00 173 LEU A C 1
ATOM 1312 O O . LEU A 1 173 ? 34.930 -21.620 21.741 1.00 76.00 173 LEU A O 1
ATOM 1316 N N . GLN A 1 174 ? 35.020 -22.172 19.565 1.00 82.69 174 GLN A N 1
ATOM 1317 C CA . GLN A 1 174 ? 34.160 -23.359 19.664 1.00 82.69 174 GLN A CA 1
ATOM 1318 C C . GLN A 1 174 ? 34.679 -24.364 20.698 1.00 82.69 174 GLN A C 1
ATOM 1320 O O . GLN A 1 174 ? 33.902 -24.850 21.524 1.00 82.69 174 GLN A O 1
ATOM 1325 N N . ARG A 1 175 ? 35.985 -24.665 20.661 1.00 82.75 175 ARG A N 1
ATOM 1326 C CA . ARG A 1 175 ? 36.614 -25.677 21.520 1.00 82.75 175 ARG A CA 1
ATOM 1327 C C . ARG A 1 175 ? 36.691 -25.244 22.982 1.00 82.75 175 ARG A C 1
ATOM 1329 O O . ARG A 1 175 ? 36.312 -26.024 23.850 1.00 82.75 175 ARG A O 1
ATOM 1336 N N . GLU A 1 176 ? 37.175 -24.034 23.261 1.00 77.94 176 GLU A N 1
ATOM 1337 C CA . GLU A 1 176 ? 37.395 -23.582 24.645 1.00 77.94 176 GLU A CA 1
ATOM 1338 C C . GLU A 1 176 ? 36.079 -23.220 25.362 1.00 77.94 176 GLU A C 1
ATOM 1340 O O . GLU A 1 176 ? 35.974 -23.386 26.575 1.00 77.94 176 GLU A O 1
ATOM 1345 N N . LEU A 1 177 ? 35.051 -22.769 24.628 1.00 78.62 177 LEU A N 1
ATOM 1346 C CA . LEU A 1 177 ? 33.767 -22.326 25.197 1.00 78.62 177 LEU A CA 1
ATOM 1347 C C . LEU A 1 177 ? 32.633 -23.358 25.074 1.00 78.62 177 LEU A C 1
ATOM 1349 O O . LEU A 1 177 ? 31.536 -23.121 25.583 1.00 78.62 177 LEU A O 1
ATOM 1353 N N . SER A 1 178 ? 32.868 -24.487 24.392 1.00 81.19 178 SER A N 1
ATOM 1354 C CA . SER A 1 178 ? 31.834 -25.473 24.027 1.00 81.19 178 SER A CA 1
ATOM 1355 C C . SER A 1 178 ? 30.630 -24.820 23.325 1.00 81.19 178 SER A C 1
ATOM 1357 O O . SER A 1 178 ? 29.493 -24.873 23.809 1.00 81.19 178 SER A O 1
ATOM 1359 N N . LEU A 1 179 ? 30.897 -24.149 22.201 1.00 78.75 179 LEU A N 1
ATOM 1360 C CA . LEU A 1 179 ? 29.865 -23.526 21.363 1.00 78.75 179 LEU A CA 1
ATOM 1361 C C . LEU A 1 179 ? 29.181 -24.577 20.477 1.00 78.75 179 LEU A C 1
ATOM 1363 O O . LEU A 1 179 ? 29.850 -25.398 19.849 1.00 78.75 179 LEU A O 1
ATOM 1367 N N . ASN A 1 180 ? 27.854 -24.522 20.409 1.00 80.81 180 ASN A N 1
ATOM 1368 C CA . ASN A 1 180 ? 27.037 -25.261 19.451 1.00 80.81 180 ASN A CA 1
ATOM 1369 C C . ASN A 1 180 ? 26.876 -24.430 18.165 1.00 80.81 180 ASN A C 1
ATOM 1371 O O . ASN A 1 180 ? 27.234 -23.256 18.140 1.00 80.81 180 ASN A O 1
ATOM 1375 N N . ALA A 1 181 ? 26.264 -24.997 17.120 1.00 72.94 181 ALA A N 1
ATOM 1376 C CA . ALA A 1 181 ? 25.894 -24.231 15.922 1.00 72.94 181 ALA A CA 1
ATOM 1377 C C . ALA A 1 181 ? 24.991 -23.020 16.253 1.00 72.94 181 ALA A C 1
ATOM 1379 O O . ALA A 1 181 ? 25.197 -21.941 15.723 1.00 72.94 181 ALA A O 1
ATOM 1380 N N . GLU A 1 182 ? 24.067 -23.172 17.207 1.00 73.88 182 GLU A N 1
ATOM 1381 C CA . GLU A 1 182 ? 23.148 -22.121 17.689 1.00 73.88 182 GLU A CA 1
ATOM 1382 C C . GLU A 1 182 ? 23.850 -20.930 18.383 1.00 73.88 182 GLU A C 1
ATOM 1384 O O . GLU A 1 182 ? 23.261 -19.862 18.551 1.00 73.88 182 GLU A O 1
ATOM 1389 N N . ASP A 1 183 ? 25.106 -21.101 18.809 1.00 75.81 183 ASP A N 1
ATOM 1390 C CA . ASP A 1 183 ? 25.905 -20.053 19.459 1.00 75.81 183 ASP A CA 1
ATOM 1391 C C . ASP A 1 183 ? 26.728 -19.216 18.461 1.00 75.81 183 ASP A C 1
ATOM 1393 O O . ASP A 1 183 ? 27.447 -18.301 18.871 1.00 75.81 183 ASP A O 1
ATOM 1397 N N . LEU A 1 184 ? 26.664 -19.549 17.170 1.00 76.12 184 LEU A N 1
ATOM 1398 C CA . LEU A 1 184 ? 27.465 -18.969 16.095 1.00 76.12 184 LEU A CA 1
ATOM 1399 C C . LEU A 1 184 ? 26.554 -18.240 15.109 1.00 76.12 184 LEU A C 1
ATOM 1401 O O . LEU A 1 184 ? 25.526 -18.781 14.710 1.00 76.12 184 LEU A O 1
ATOM 1405 N N . ASP A 1 185 ? 26.936 -17.028 14.715 1.00 69.06 185 ASP A N 1
ATOM 1406 C CA . ASP A 1 185 ? 26.241 -16.309 13.646 1.00 69.06 185 ASP A CA 1
ATOM 1407 C C . ASP A 1 185 ? 26.759 -16.830 12.300 1.00 69.06 185 ASP A C 1
ATOM 1409 O O . ASP A 1 185 ? 27.879 -16.523 11.877 1.00 69.06 185 ASP A O 1
ATOM 1413 N N . ASP A 1 186 ? 25.973 -17.705 11.672 1.00 52.31 186 ASP A N 1
ATOM 1414 C CA . ASP A 1 186 ? 26.294 -18.318 10.385 1.00 52.31 186 ASP A CA 1
ATOM 1415 C C . ASP A 1 186 ? 25.838 -17.386 9.249 1.00 52.31 186 ASP A C 1
ATOM 1417 O O . ASP A 1 186 ? 24.801 -17.598 8.617 1.00 52.31 186 ASP A O 1
ATOM 1421 N N . GLU A 1 187 ? 26.620 -16.322 9.006 1.00 44.09 187 GLU A N 1
ATOM 1422 C CA . GLU A 1 187 ? 26.494 -15.409 7.851 1.00 44.09 187 GLU A CA 1
ATOM 1423 C C . GLU A 1 187 ? 26.838 -16.130 6.523 1.00 44.09 187 GLU A C 1
ATOM 1425 O O . GLU A 1 187 ? 27.751 -15.763 5.781 1.00 44.09 187 GLU A O 1
ATOM 1430 N N . SER A 1 188 ? 26.104 -17.205 6.234 1.00 39.78 188 SER A N 1
ATOM 1431 C CA . SER A 1 188 ? 26.032 -17.898 4.945 1.00 39.78 188 SER A CA 1
ATOM 1432 C C . SER A 1 188 ? 24.610 -17.918 4.363 1.00 39.78 188 SER A C 1
ATOM 1434 O O . SER A 1 188 ? 24.429 -18.310 3.208 1.00 39.78 188 SER A O 1
ATOM 1436 N N . VAL A 1 189 ? 23.619 -17.416 5.115 1.00 34.00 189 VAL A N 1
ATOM 1437 C CA . VAL A 1 189 ? 22.299 -17.015 4.606 1.00 34.00 189 VAL A CA 1
ATOM 1438 C C . VAL A 1 189 ? 22.276 -15.493 4.433 1.00 34.00 189 VAL A C 1
ATOM 1440 O O . VAL A 1 189 ? 21.741 -14.760 5.260 1.00 34.00 189 VAL A O 1
ATOM 1443 N N . ASP A 1 190 ? 22.858 -15.019 3.328 1.00 33.25 190 ASP A N 1
ATOM 1444 C CA . ASP A 1 190 ? 22.414 -13.757 2.727 1.00 33.25 190 ASP A CA 1
ATOM 1445 C C . ASP A 1 190 ? 20.936 -13.954 2.338 1.00 33.25 190 ASP A C 1
ATOM 1447 O O . ASP A 1 190 ? 20.647 -14.629 1.346 1.00 33.25 190 ASP A O 1
ATOM 1451 N N . ASP A 1 191 ? 19.997 -13.393 3.109 1.00 35.75 191 ASP A N 1
ATOM 1452 C CA . ASP A 1 191 ? 18.600 -13.284 2.677 1.00 35.75 191 ASP A CA 1
ATOM 1453 C C . ASP A 1 191 ? 18.571 -12.425 1.403 1.00 35.75 191 ASP A C 1
ATOM 1455 O O . ASP A 1 191 ? 18.757 -11.204 1.436 1.00 35.75 191 ASP A O 1
ATOM 1459 N N . GLU A 1 192 ? 18.400 -13.083 0.254 1.00 40.31 192 GLU A N 1
ATOM 1460 C CA . GLU A 1 192 ? 18.511 -12.466 -1.066 1.00 40.31 192 GLU A CA 1
ATOM 1461 C C . GLU A 1 192 ? 17.303 -11.559 -1.327 1.00 40.31 192 GLU A C 1
ATOM 1463 O O . GLU A 1 192 ? 16.306 -11.951 -1.930 1.00 40.31 192 GLU A O 1
ATOM 1468 N N . TYR A 1 193 ? 17.407 -10.321 -0.840 1.00 38.47 193 TYR A N 1
ATOM 1469 C CA . TYR A 1 193 ? 16.460 -9.240 -1.079 1.00 38.47 193 TYR A CA 1
ATOM 1470 C C . TYR A 1 193 ? 16.468 -8.851 -2.566 1.00 38.47 193 TYR A C 1
ATOM 1472 O O . TYR A 1 193 ? 17.097 -7.870 -2.974 1.00 38.47 193 TYR A O 1
ATOM 1480 N N . ASP A 1 194 ? 15.760 -9.626 -3.387 1.00 41.28 194 ASP A N 1
ATOM 1481 C CA . ASP A 1 194 ? 15.319 -9.187 -4.703 1.00 41.28 194 ASP A CA 1
ATOM 1482 C C . ASP A 1 194 ? 14.066 -8.303 -4.527 1.00 41.28 194 ASP A C 1
ATOM 1484 O O . ASP A 1 194 ? 13.004 -8.794 -4.133 1.00 41.28 194 ASP A O 1
ATOM 1488 N N . PRO A 1 195 ? 14.143 -6.988 -4.808 1.00 38.84 195 PRO A N 1
ATOM 1489 C CA . PRO A 1 195 ? 12.998 -6.088 -4.701 1.00 38.84 195 PRO A CA 1
ATOM 1490 C C . PRO A 1 195 ? 11.901 -6.343 -5.756 1.00 38.84 195 PRO A C 1
ATOM 1492 O O . PRO A 1 195 ? 10.947 -5.562 -5.816 1.00 38.84 195 PRO A O 1
ATOM 1495 N N . PHE A 1 196 ? 12.027 -7.368 -6.612 1.00 37.44 196 PHE A N 1
ATOM 1496 C CA . PHE A 1 196 ? 11.091 -7.698 -7.692 1.00 37.44 196 PHE A CA 1
ATOM 1497 C C . PHE A 1 196 ? 10.457 -9.099 -7.585 1.00 37.44 196 PHE A C 1
ATOM 1499 O O . PHE A 1 196 ? 9.556 -9.385 -8.375 1.00 37.44 196 PHE A O 1
ATOM 1506 N N . GLU A 1 197 ? 10.849 -9.950 -6.627 1.00 34.78 197 GLU A N 1
ATOM 1507 C CA . GLU A 1 197 ? 10.229 -11.273 -6.447 1.00 34.78 197 GLU A CA 1
ATOM 1508 C C . GLU A 1 197 ? 8.937 -11.220 -5.607 1.00 34.78 197 GLU A C 1
ATOM 1510 O O . GLU A 1 197 ? 8.954 -11.173 -4.378 1.00 34.78 197 GLU A O 1
ATOM 1515 N N . ASP A 1 198 ? 7.781 -11.353 -6.267 1.00 36.72 198 ASP A N 1
ATOM 1516 C CA . ASP A 1 198 ? 6.499 -11.689 -5.621 1.00 36.72 198 ASP A CA 1
ATOM 1517 C C . ASP A 1 198 ? 6.377 -13.234 -5.474 1.00 36.72 198 ASP A C 1
ATOM 1519 O O . ASP A 1 198 ? 5.385 -13.847 -5.863 1.00 36.72 198 ASP A O 1
ATOM 1523 N N . PHE A 1 199 ? 7.440 -13.861 -4.938 1.00 30.06 199 PHE A N 1
ATOM 1524 C CA . PHE A 1 199 ? 7.786 -15.301 -4.840 1.00 30.06 199 PHE A CA 1
ATOM 1525 C C . PHE A 1 199 ? 6.677 -16.352 -5.100 1.00 30.06 199 PHE A C 1
ATOM 1527 O O . PHE A 1 199 ? 6.031 -16.862 -4.173 1.00 30.06 199 PHE A O 1
ATOM 1534 N N . THR A 1 200 ? 6.479 -16.769 -6.352 1.00 33.72 200 THR A N 1
ATOM 1535 C CA . THR A 1 200 ? 5.668 -17.961 -6.677 1.00 33.72 200 THR A CA 1
ATOM 1536 C C . THR A 1 200 ? 6.401 -19.255 -6.301 1.00 33.72 200 THR A C 1
ATOM 1538 O O . THR A 1 200 ? 7.579 -19.413 -6.615 1.00 33.72 200 THR A O 1
ATOM 1541 N N . VAL A 1 201 ? 5.702 -20.203 -5.674 1.00 30.70 201 VAL A N 1
ATOM 1542 C CA . VAL A 1 201 ? 6.280 -21.471 -5.189 1.00 30.70 201 VAL A CA 1
ATOM 1543 C C . VAL A 1 201 ? 6.612 -22.424 -6.347 1.00 30.70 201 VAL A C 1
ATOM 1545 O O . VAL A 1 201 ? 5.786 -22.627 -7.234 1.00 30.70 201 VAL A O 1
ATOM 1548 N N . GLN A 1 202 ? 7.793 -23.051 -6.311 1.00 25.17 202 GLN A N 1
ATOM 1549 C CA . GLN A 1 202 ? 8.152 -24.172 -7.191 1.00 25.17 202 GLN A CA 1
ATOM 1550 C C . GLN A 1 202 ? 7.655 -25.501 -6.595 1.00 25.17 202 GLN A C 1
ATOM 1552 O O . GLN A 1 202 ? 7.810 -25.738 -5.398 1.00 25.17 202 GLN A O 1
ATOM 1557 N N . GLU A 1 203 ? 7.074 -26.380 -7.415 1.00 28.11 203 GLU A N 1
ATOM 1558 C CA . GLU A 1 203 ? 6.639 -27.714 -6.978 1.00 28.11 203 GLU A CA 1
ATOM 1559 C C . GLU A 1 203 ? 7.801 -28.724 -6.992 1.00 28.11 203 GLU A C 1
ATOM 1561 O O . GLU A 1 203 ? 8.310 -29.073 -8.058 1.00 28.11 203 GLU A O 1
ATOM 1566 N N . GLU A 1 204 ? 8.163 -29.283 -5.831 1.00 26.25 204 GLU A N 1
ATOM 1567 C CA . GLU A 1 204 ? 8.874 -30.569 -5.786 1.00 26.25 204 GLU A CA 1
ATOM 1568 C C . GLU A 1 204 ? 7.873 -31.733 -5.835 1.00 26.25 204 GLU A C 1
ATOM 1570 O O . GLU A 1 204 ? 7.031 -31.911 -4.951 1.00 26.25 204 GLU A O 1
ATOM 1575 N N . VAL A 1 205 ? 7.977 -32.562 -6.875 1.00 27.33 205 VAL A N 1
ATOM 1576 C CA . VAL A 1 205 ? 7.078 -33.702 -7.095 1.00 27.33 205 VAL A CA 1
ATOM 1577 C C . VAL A 1 205 ? 7.522 -34.911 -6.267 1.00 27.33 205 VAL A C 1
ATOM 1579 O O . VAL A 1 205 ? 8.369 -35.698 -6.691 1.00 27.33 205 VAL A O 1
ATOM 1582 N N . VAL A 1 206 ? 6.895 -35.110 -5.105 1.00 29.00 206 VAL A N 1
ATOM 1583 C CA . VAL A 1 206 ? 7.031 -36.342 -4.310 1.00 29.00 206 VAL A CA 1
ATOM 1584 C C . VAL A 1 206 ? 5.883 -37.303 -4.634 1.00 29.00 206 VAL A C 1
ATOM 1586 O O . VAL A 1 206 ? 4.711 -36.995 -4.427 1.00 29.00 206 VAL A O 1
ATOM 1589 N N . ALA A 1 207 ? 6.213 -38.488 -5.154 1.00 25.81 207 ALA A N 1
ATOM 1590 C CA . ALA A 1 207 ? 5.221 -39.486 -5.555 1.00 25.81 207 ALA A CA 1
ATOM 1591 C C . ALA A 1 207 ? 4.479 -40.104 -4.343 1.00 25.81 207 ALA A C 1
ATOM 1593 O O . ALA A 1 207 ? 5.114 -40.413 -3.331 1.00 25.81 207 ALA A O 1
ATOM 1594 N N . PRO A 1 208 ? 3.154 -40.342 -4.430 1.00 30.33 208 PRO A N 1
ATOM 1595 C CA . PRO A 1 208 ? 2.366 -40.830 -3.301 1.00 30.33 208 PRO A CA 1
ATOM 1596 C C . PRO A 1 208 ? 2.627 -42.314 -3.002 1.00 30.33 208 PRO A C 1
ATOM 1598 O O . PRO A 1 208 ? 2.497 -43.178 -3.871 1.00 30.33 208 PRO A O 1
ATOM 1601 N N . ALA A 1 209 ? 2.923 -42.623 -1.738 1.00 27.92 209 ALA A N 1
ATOM 1602 C CA . ALA A 1 209 ? 2.961 -43.996 -1.244 1.00 27.92 209 ALA A CA 1
ATOM 1603 C C . ALA A 1 209 ? 1.536 -44.555 -1.079 1.00 27.92 209 ALA A C 1
ATOM 1605 O O . ALA A 1 209 ? 0.668 -43.917 -0.482 1.00 27.92 209 ALA A O 1
ATOM 1606 N N . ILE A 1 210 ? 1.297 -45.762 -1.595 1.00 28.70 210 ILE A N 1
ATOM 1607 C CA . ILE A 1 210 ? -0.009 -46.429 -1.535 1.00 28.70 210 ILE A CA 1
ATOM 1608 C C . ILE A 1 210 ? -0.227 -47.020 -0.136 1.00 28.70 210 ILE A C 1
ATOM 1610 O O . ILE A 1 210 ? 0.598 -47.796 0.345 1.00 28.70 210 ILE A O 1
ATOM 1614 N N . VAL A 1 211 ? -1.372 -46.714 0.479 1.00 29.91 211 VAL A N 1
ATOM 1615 C CA . VAL A 1 211 ? -1.889 -47.409 1.668 1.00 29.91 211 VAL A CA 1
ATOM 1616 C C . VAL A 1 211 ? -3.314 -47.872 1.369 1.00 29.91 211 VAL A C 1
ATOM 1618 O O . VAL A 1 211 ? -4.178 -47.066 1.028 1.00 29.91 211 VAL A O 1
ATOM 1621 N N . GLU A 1 212 ? -3.550 -49.179 1.454 1.00 24.98 212 GLU A N 1
ATOM 1622 C CA . GLU A 1 212 ? -4.840 -49.793 1.125 1.00 24.98 212 GLU A CA 1
ATOM 1623 C C . GLU A 1 212 ? -5.872 -49.612 2.250 1.00 24.98 212 GLU A C 1
ATOM 1625 O O . GLU A 1 212 ? -5.548 -49.719 3.434 1.00 24.98 212 GLU A O 1
ATOM 1630 N N . VAL A 1 213 ? -7.142 -49.408 1.880 1.00 29.67 213 VAL A N 1
ATOM 1631 C CA . VAL A 1 213 ? -8.281 -49.374 2.812 1.00 29.67 213 VAL A CA 1
ATOM 1632 C C . VAL A 1 213 ? -9.377 -50.326 2.306 1.00 29.67 213 VAL A C 1
ATOM 1634 O O . VAL A 1 213 ? -9.867 -50.134 1.190 1.00 29.67 213 VAL A O 1
ATOM 1637 N N . PRO A 1 214 ? -9.784 -51.353 3.080 1.00 29.12 214 PRO A N 1
ATOM 1638 C CA . PRO A 1 214 ? -10.853 -52.272 2.688 1.00 29.12 214 PRO A CA 1
ATOM 1639 C C . PRO A 1 214 ? -12.259 -51.641 2.834 1.00 29.12 214 PRO A C 1
ATOM 1641 O O . PRO A 1 214 ? -12.439 -50.702 3.612 1.00 29.12 214 PRO A O 1
ATOM 1644 N N . PRO A 1 215 ? -13.272 -52.130 2.089 1.00 29.64 215 PRO A N 1
ATOM 1645 C CA . PRO A 1 215 ? -14.509 -51.384 1.833 1.00 29.64 215 PRO A CA 1
ATOM 1646 C C . PRO A 1 215 ? -15.606 -51.523 2.905 1.00 29.64 215 PRO A C 1
ATOM 1648 O O . PRO A 1 215 ? -15.667 -52.492 3.661 1.00 29.64 215 PRO A O 1
ATOM 1651 N N . ALA A 1 216 ? -16.532 -50.559 2.898 1.00 29.47 216 ALA A N 1
ATOM 1652 C CA . ALA A 1 216 ? -17.728 -50.516 3.742 1.00 29.47 216 ALA A CA 1
ATOM 1653 C C . ALA A 1 216 ? -18.919 -51.317 3.170 1.00 29.47 216 ALA A C 1
ATOM 1655 O O . ALA A 1 216 ? -18.945 -51.664 1.988 1.00 29.47 216 ALA A O 1
ATOM 1656 N N . SER A 1 217 ? -19.955 -51.536 3.990 1.00 26.56 217 SER A N 1
ATOM 1657 C CA . SER A 1 217 ? -21.242 -52.101 3.564 1.00 26.56 217 SER A CA 1
ATOM 1658 C C . SER A 1 217 ? -22.453 -51.390 4.200 1.00 26.56 217 SER A C 1
ATOM 1660 O O . SER A 1 217 ? -22.437 -51.018 5.366 1.00 26.56 217 SER A O 1
ATOM 1662 N N . HIS A 1 218 ? -23.471 -51.186 3.355 1.00 28.22 218 HIS A N 1
ATOM 1663 C CA . HIS A 1 218 ? -24.879 -50.757 3.524 1.00 28.22 218 HIS A CA 1
ATOM 1664 C C . HIS A 1 218 ? -25.488 -50.702 4.960 1.00 28.22 218 HIS A C 1
ATOM 1666 O O . HIS A 1 218 ? -25.189 -51.542 5.797 1.00 28.22 218 HIS A O 1
ATOM 1672 N N . ALA A 1 219 ? -26.461 -49.835 5.294 1.00 24.94 219 ALA A N 1
ATOM 1673 C CA . ALA A 1 219 ? -27.566 -49.314 4.468 1.00 24.94 219 ALA A CA 1
ATOM 1674 C C . ALA A 1 219 ? -28.278 -48.059 5.062 1.00 24.94 219 ALA A C 1
ATOM 1676 O O . ALA A 1 219 ? -27.992 -47.633 6.177 1.00 24.94 219 ALA A O 1
ATOM 1677 N N . SER A 1 220 ? -29.285 -47.549 4.338 1.00 24.58 220 SER A N 1
ATOM 1678 C CA . SER A 1 220 ? -30.264 -46.500 4.727 1.00 24.58 220 SER A CA 1
ATOM 1679 C C . SER A 1 220 ? -31.687 -46.962 4.306 1.00 24.58 220 SER A C 1
ATOM 1681 O O . SER A 1 220 ? -31.773 -48.055 3.736 1.00 24.58 220 SER A O 1
ATOM 1683 N N . PRO A 1 221 ? -32.800 -46.186 4.418 1.00 46.19 221 PRO A N 1
ATOM 1684 C CA . PRO A 1 221 ? -33.092 -44.941 5.165 1.00 46.19 221 PRO A CA 1
ATOM 1685 C C . PRO A 1 221 ? -34.442 -45.000 5.957 1.00 46.19 221 PRO A C 1
ATOM 1687 O O . PRO A 1 221 ? -35.123 -46.022 5.934 1.00 46.19 221 PRO A O 1
ATOM 1690 N N . SER A 1 222 ? -34.900 -43.898 6.588 1.00 24.05 222 SER A N 1
ATOM 1691 C CA . SER A 1 222 ? -36.305 -43.376 6.517 1.00 24.05 222 SER A CA 1
ATOM 1692 C C . SER A 1 222 ? -36.592 -42.195 7.483 1.00 24.05 222 SER A C 1
ATOM 1694 O O . SER A 1 222 ? -35.752 -41.828 8.299 1.00 24.05 222 SER A O 1
ATOM 1696 N N . VAL A 1 223 ? -37.760 -41.549 7.319 1.00 29.47 223 VAL A N 1
ATOM 1697 C CA . VAL A 1 223 ? -38.208 -40.243 7.873 1.00 29.47 223 VAL A CA 1
ATOM 1698 C C . VAL A 1 223 ? -39.713 -40.358 8.223 1.00 29.47 223 VAL A C 1
ATOM 1700 O O . VAL A 1 223 ? -40.410 -41.012 7.443 1.00 29.47 223 VAL A O 1
ATOM 1703 N N . PRO A 1 224 ? -40.250 -39.805 9.348 1.00 33.81 224 PRO A N 1
ATOM 1704 C CA . PRO A 1 224 ? -41.171 -38.649 9.213 1.00 33.81 224 PRO A CA 1
ATOM 1705 C C . PRO A 1 224 ? -41.369 -37.664 10.405 1.00 33.81 224 PRO A C 1
ATOM 1707 O O . PRO A 1 224 ? -41.451 -38.019 11.576 1.00 33.81 224 PRO A O 1
ATOM 1710 N N . SER A 1 225 ? -41.594 -36.408 10.010 1.00 23.94 225 SER A N 1
ATOM 1711 C CA . SER A 1 225 ? -42.434 -35.313 10.547 1.00 23.94 225 SER A CA 1
ATOM 1712 C C . SER A 1 225 ? -43.192 -35.381 11.899 1.00 23.94 225 SER A C 1
ATOM 1714 O O . SER A 1 225 ? -44.184 -36.087 12.048 1.00 23.94 225 SER A O 1
ATOM 1716 N N . ALA A 1 226 ? -42.856 -34.411 12.764 1.00 28.27 226 ALA A N 1
ATOM 1717 C CA . ALA A 1 226 ? -43.703 -33.32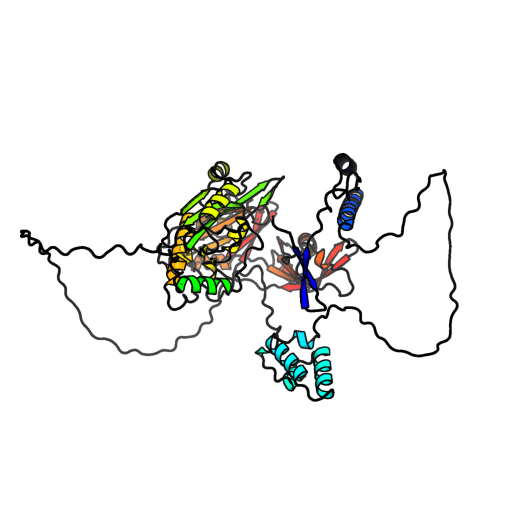8 13.323 1.00 28.27 226 ALA A CA 1
ATOM 1718 C C . ALA A 1 226 ? -45.160 -33.553 13.819 1.00 28.27 226 ALA A C 1
ATOM 1720 O O . ALA A 1 226 ? -46.035 -33.991 13.071 1.00 28.27 226 ALA A O 1
ATOM 1721 N N . LYS A 1 227 ? -45.481 -32.958 14.991 1.00 27.55 227 LYS A N 1
ATOM 1722 C CA . LYS A 1 227 ? -46.769 -32.265 15.262 1.00 27.55 227 LYS A CA 1
ATOM 1723 C C . LYS A 1 227 ? -46.723 -31.301 16.467 1.00 27.55 227 LYS A C 1
ATOM 1725 O O . LYS A 1 227 ? -45.902 -31.457 17.361 1.00 27.55 227 LYS A O 1
ATOM 1730 N N . ARG A 1 228 ? -47.627 -30.307 16.465 1.00 29.83 228 ARG A N 1
ATOM 1731 C CA . ARG A 1 228 ? -47.927 -29.361 17.569 1.00 29.83 228 ARG A CA 1
ATOM 1732 C C . ARG A 1 228 ? -49.006 -29.924 18.515 1.00 29.83 228 ARG A C 1
ATOM 1734 O O . ARG A 1 228 ? -49.835 -30.715 18.070 1.00 29.83 228 ARG A O 1
ATOM 1741 N N . SER A 1 229 ? -49.113 -29.362 19.721 1.00 28.31 229 SER A N 1
ATOM 1742 C CA . SER A 1 229 ? -50.367 -29.246 20.495 1.00 28.31 229 SER A CA 1
ATOM 1743 C C . SER A 1 229 ? -50.473 -27.848 21.146 1.00 28.31 229 SER A C 1
ATOM 1745 O 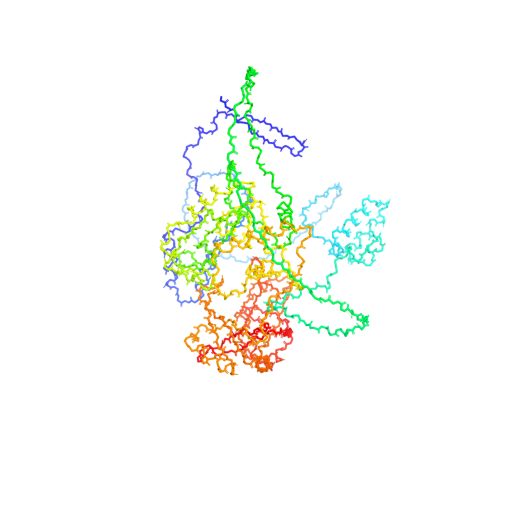O . SER A 1 229 ? -49.507 -27.084 21.104 1.00 28.31 229 SER A O 1
ATOM 1747 N N . LEU A 1 230 ? -51.664 -27.456 21.629 1.00 27.84 230 LEU A N 1
ATOM 1748 C CA . LEU A 1 230 ? -52.015 -26.075 22.018 1.00 27.84 230 LEU A CA 1
ATOM 1749 C C . LEU A 1 230 ? -53.193 -26.051 23.026 1.00 27.84 230 LEU A C 1
ATOM 1751 O O . LEU A 1 230 ? -54.133 -26.823 22.847 1.00 27.84 230 LEU A O 1
ATOM 1755 N N . GLY A 1 231 ? -53.188 -25.111 23.986 1.00 26.23 231 GLY A N 1
ATOM 1756 C CA . GLY A 1 231 ? -54.293 -24.815 24.933 1.00 26.23 231 GLY A CA 1
ATOM 1757 C C . GLY A 1 231 ? -54.259 -25.638 26.236 1.00 26.23 231 GLY A C 1
ATOM 1758 O O . GLY A 1 231 ? -53.695 -26.726 26.242 1.00 26.23 231 GLY A O 1
ATOM 1759 N N . GLY A 1 232 ? -54.812 -25.192 27.376 1.00 26.66 232 GLY A N 1
ATOM 1760 C CA . GLY A 1 232 ? -55.451 -23.914 27.776 1.00 26.66 232 GLY A CA 1
ATOM 1761 C C . GLY A 1 232 ? -55.423 -23.791 29.327 1.00 26.66 232 GLY A C 1
ATOM 1762 O O . GLY A 1 232 ? -55.209 -24.804 29.978 1.00 26.66 232 GLY A O 1
ATOM 1763 N N . LEU A 1 233 ? -55.373 -22.608 29.962 1.00 29.52 233 LEU A N 1
ATOM 1764 C CA . LEU A 1 233 ? -56.409 -21.564 30.183 1.00 29.52 233 LEU A CA 1
ATOM 1765 C C . LEU A 1 233 ? -57.401 -21.899 31.338 1.00 29.52 233 LEU A C 1
ATOM 1767 O O . LEU A 1 233 ? -58.002 -22.967 31.327 1.00 29.52 233 LEU A O 1
ATOM 1771 N N . LEU A 1 234 ? -57.601 -20.930 32.258 1.00 28.55 234 LEU A N 1
ATOM 1772 C CA . LEU A 1 234 ? -58.253 -20.980 33.596 1.00 28.55 234 LEU A CA 1
ATOM 1773 C C . LEU A 1 234 ? -57.429 -21.709 34.690 1.00 28.55 234 LEU A C 1
ATOM 1775 O O . LEU A 1 234 ? -56.749 -22.683 34.390 1.00 28.55 234 LEU A O 1
ATOM 1779 N N . GLY A 1 235 ? -57.440 -21.284 35.964 1.00 27.45 235 GLY A N 1
ATOM 1780 C CA . GLY A 1 235 ? -58.112 -20.128 36.597 1.00 27.45 235 GLY A CA 1
ATOM 1781 C C . GLY A 1 235 ? -57.600 -19.863 38.033 1.00 27.45 235 GLY A C 1
ATOM 1782 O O . GLY A 1 235 ? -56.763 -20.617 38.524 1.00 27.45 235 GLY A O 1
ATOM 1783 N N . ASP A 1 236 ? -58.069 -18.787 38.672 1.00 31.34 236 ASP A N 1
ATOM 1784 C CA . ASP A 1 236 ? -57.533 -18.230 39.934 1.00 31.34 236 ASP A CA 1
ATOM 1785 C C . ASP A 1 236 ? -57.778 -19.075 41.200 1.00 31.34 236 ASP A C 1
ATOM 1787 O O . ASP A 1 236 ? -58.759 -19.813 41.271 1.00 31.34 236 ASP A O 1
ATOM 1791 N N . TYR A 1 237 ? -56.964 -18.851 42.245 1.00 31.91 237 TYR A N 1
ATOM 1792 C CA . TYR A 1 237 ? -57.447 -18.507 43.599 1.00 31.91 237 TYR A CA 1
ATOM 1793 C C . TYR A 1 237 ? -56.329 -17.854 44.447 1.00 31.91 237 TYR A C 1
ATOM 1795 O O . TYR A 1 237 ? -55.150 -18.140 44.245 1.00 31.91 237 TYR A O 1
ATOM 1803 N N . HIS A 1 238 ? -56.702 -16.963 45.375 1.00 30.75 238 HIS A N 1
ATOM 1804 C CA . HIS A 1 238 ? -55.796 -16.332 46.353 1.00 30.75 238 HIS A CA 1
ATOM 1805 C C . HIS A 1 238 ? -55.383 -17.299 47.474 1.00 30.75 238 HIS A C 1
ATOM 1807 O O . HIS A 1 238 ? -56.185 -18.143 47.871 1.00 30.75 238 HIS A O 1
ATOM 1813 N N . ASP A 1 239 ? -54.225 -17.038 48.087 1.00 30.58 239 ASP A N 1
ATOM 1814 C CA . ASP A 1 239 ? -54.120 -17.015 49.553 1.00 30.58 239 ASP A CA 1
ATOM 1815 C C . ASP A 1 239 ? -53.074 -15.965 49.985 1.00 30.58 239 ASP A C 1
ATOM 1817 O O . ASP A 1 239 ? -52.086 -15.752 49.278 1.00 30.58 239 ASP A O 1
ATOM 1821 N N . GLU A 1 240 ? -53.305 -15.278 51.105 1.00 31.27 240 GLU A N 1
ATOM 1822 C CA . GLU A 1 240 ? -52.450 -14.191 51.620 1.00 31.27 240 GLU A CA 1
ATOM 1823 C C . GLU A 1 240 ? -51.771 -14.622 52.927 1.00 31.27 240 GLU A C 1
ATOM 1825 O O . GLU A 1 240 ? -52.431 -15.130 53.833 1.00 31.27 240 GLU A O 1
ATOM 1830 N N . VAL A 1 241 ? -50.460 -14.391 53.059 1.00 35.53 241 VAL A N 1
ATOM 1831 C CA . VAL A 1 241 ? -49.731 -14.581 54.325 1.00 35.53 241 VAL A CA 1
ATOM 1832 C C . VAL A 1 241 ? -48.762 -13.421 54.532 1.00 35.53 241 VAL A C 1
ATOM 1834 O O . VAL A 1 241 ? -47.777 -13.295 53.806 1.00 35.53 241 VAL A O 1
ATOM 1837 N N . ASP A 1 242 ? -49.044 -12.591 55.536 1.00 30.72 242 ASP A N 1
ATOM 1838 C CA . ASP A 1 242 ? -48.161 -11.510 55.981 1.00 30.72 242 ASP A CA 1
ATOM 1839 C C . ASP A 1 242 ? -46.806 -12.032 56.482 1.00 30.72 242 ASP A C 1
ATOM 1841 O O . ASP A 1 242 ? -46.696 -13.102 57.089 1.00 30.72 242 ASP A O 1
ATOM 1845 N N . SER A 1 243 ? -45.762 -11.227 56.290 1.00 34.53 243 SER A N 1
ATOM 1846 C CA . SER A 1 243 ? -44.481 -11.333 56.997 1.00 34.53 243 SER A CA 1
ATOM 1847 C C . SER A 1 243 ? -43.807 -9.961 57.011 1.00 34.53 243 SER A C 1
ATOM 1849 O O . SER A 1 243 ? -43.436 -9.440 55.960 1.00 34.53 243 SER A O 1
ATOM 1851 N N . ASP A 1 244 ? -43.695 -9.371 58.203 1.00 34.88 244 ASP A N 1
ATOM 1852 C CA . ASP A 1 244 ? -43.160 -8.020 58.420 1.00 34.88 244 ASP A CA 1
ATOM 1853 C C . ASP A 1 244 ? -41.687 -7.861 57.971 1.00 34.88 244 ASP A C 1
ATOM 1855 O O . ASP A 1 244 ? -40.921 -8.830 57.992 1.00 34.88 244 ASP A O 1
ATOM 1859 N N . PRO A 1 245 ? -41.262 -6.642 57.577 1.00 37.16 245 PRO A N 1
ATOM 1860 C CA . PRO A 1 245 ? -39.968 -6.408 56.936 1.00 37.16 245 PRO A CA 1
ATOM 1861 C C . PRO A 1 245 ? -38.768 -6.389 57.899 1.00 37.16 245 PRO A C 1
ATOM 1863 O O . PRO A 1 245 ? -38.813 -5.797 58.979 1.00 37.16 245 PRO A O 1
ATOM 1866 N N . GLU A 1 246 ? -37.639 -6.944 57.445 1.00 37.47 246 GLU A N 1
ATOM 1867 C CA . GLU A 1 246 ? -36.323 -6.708 58.055 1.00 37.47 246 GLU A CA 1
ATOM 1868 C C . GLU A 1 246 ? -35.813 -5.272 57.775 1.00 37.47 246 GLU A C 1
ATOM 1870 O O . GLU A 1 246 ? -36.162 -4.681 56.751 1.00 37.47 246 GLU A O 1
ATOM 1875 N N . PRO A 1 247 ? -34.996 -4.680 58.671 1.00 40.12 247 PRO A N 1
ATOM 1876 C CA . PRO A 1 247 ? -34.608 -3.271 58.587 1.00 40.12 247 PRO A CA 1
ATOM 1877 C C . PRO A 1 247 ? -33.543 -2.973 57.517 1.00 40.12 247 PRO A C 1
ATOM 1879 O O . PRO A 1 247 ? -32.585 -3.726 57.342 1.00 40.12 247 PRO A O 1
ATOM 1882 N N . ASP A 1 248 ? -33.665 -1.804 56.877 1.00 35.62 248 ASP A N 1
ATOM 1883 C CA . ASP A 1 248 ? -32.756 -1.307 55.835 1.00 35.62 248 ASP A CA 1
ATOM 1884 C C . ASP A 1 248 ? -31.272 -1.314 56.248 1.00 35.62 248 ASP A C 1
ATOM 1886 O O . ASP A 1 248 ? -30.807 -0.484 57.038 1.00 35.62 248 ASP A O 1
ATOM 1890 N N . VAL A 1 249 ? -30.485 -2.184 55.610 1.00 39.31 249 VAL A N 1
ATOM 1891 C CA . VAL A 1 249 ? -29.028 -2.032 55.537 1.00 39.31 249 VAL A CA 1
ATOM 1892 C C . VAL A 1 249 ? -28.717 -1.125 54.340 1.00 39.31 249 VAL A C 1
ATOM 1894 O O . VAL A 1 249 ? -29.014 -1.511 53.207 1.00 39.31 249 VAL A O 1
ATOM 1897 N N . PRO A 1 250 ? -28.110 0.064 54.528 1.00 38.38 250 PRO A N 1
ATOM 1898 C CA . PRO A 1 250 ? -27.851 0.982 53.425 1.00 38.38 250 PRO A CA 1
ATOM 1899 C C . PRO A 1 250 ? -26.872 0.354 52.428 1.00 38.38 250 PRO A C 1
ATOM 1901 O O . PRO A 1 250 ? -25.695 0.146 52.733 1.00 38.38 250 PRO A O 1
ATOM 1904 N N . ALA A 1 251 ? -27.369 0.054 51.227 1.00 34.44 251 ALA A N 1
ATOM 1905 C CA . ALA A 1 251 ? -26.592 -0.587 50.178 1.00 34.44 251 ALA A CA 1
ATOM 1906 C C . ALA A 1 251 ? -25.352 0.252 49.832 1.00 34.44 251 ALA A C 1
ATOM 1908 O O . ALA A 1 251 ? -25.456 1.372 49.326 1.00 34.44 251 ALA A O 1
ATOM 1909 N N . MET A 1 252 ? -24.161 -0.302 50.084 1.00 37.03 252 MET A N 1
ATOM 1910 C CA . MET A 1 252 ? -22.917 0.313 49.621 1.00 37.03 252 MET A CA 1
ATOM 1911 C C . MET A 1 252 ? -22.976 0.453 48.093 1.00 37.03 252 MET A C 1
ATOM 1913 O O . MET A 1 252 ? -23.418 -0.489 47.429 1.00 37.03 252 MET A O 1
ATOM 1917 N N . PRO A 1 253 ? -22.521 1.578 47.508 1.00 40.12 253 PRO A N 1
ATOM 1918 C CA . PRO A 1 253 ? -22.567 1.762 46.065 1.00 40.12 253 PRO A CA 1
ATOM 1919 C C . PRO A 1 253 ? -21.769 0.646 45.394 1.00 40.12 253 PRO A C 1
ATOM 1921 O O . PRO A 1 253 ? -20.551 0.543 45.571 1.00 40.12 253 PRO A O 1
ATOM 1924 N N . ALA A 1 254 ? -22.472 -0.208 44.646 1.00 37.88 254 ALA A N 1
ATOM 1925 C CA . ALA A 1 254 ? -21.871 -1.329 43.949 1.00 37.88 254 ALA A CA 1
ATOM 1926 C C . ALA A 1 254 ? -20.800 -0.791 42.998 1.00 37.88 254 ALA A C 1
ATOM 1928 O O . ALA A 1 254 ? -21.109 -0.149 41.990 1.00 37.88 254 ALA A O 1
ATOM 1929 N N . LYS A 1 255 ? -19.526 -1.030 43.332 1.00 37.47 255 LYS A N 1
ATOM 1930 C CA . LYS A 1 255 ? -18.411 -0.690 42.451 1.00 37.47 255 LYS A CA 1
ATOM 1931 C C . LYS A 1 255 ? -18.642 -1.432 41.141 1.00 37.47 255 LYS A C 1
ATOM 1933 O O . LYS A 1 255 ? -18.492 -2.652 41.109 1.00 37.47 255 LYS A O 1
ATOM 1938 N N . ARG A 1 256 ? -18.988 -0.700 40.075 1.00 41.88 256 ARG A N 1
ATOM 1939 C CA . ARG A 1 256 ? -18.965 -1.202 38.697 1.00 41.88 256 ARG A CA 1
ATOM 1940 C C . ARG A 1 256 ? -17.527 -1.604 38.374 1.00 41.88 256 ARG A C 1
ATOM 1942 O O . ARG A 1 256 ? -16.749 -0.808 37.857 1.00 41.88 256 ARG A O 1
ATOM 1949 N N . GLN A 1 257 ? -17.159 -2.834 38.721 1.00 42.69 257 GLN A N 1
ATOM 1950 C CA . GLN A 1 257 ? -15.998 -3.484 38.141 1.00 42.69 257 GLN A CA 1
ATOM 1951 C C . GLN A 1 257 ? -16.259 -3.515 36.635 1.00 42.69 257 GLN A C 1
ATOM 1953 O O . GLN A 1 257 ? -17.273 -4.073 36.207 1.00 42.69 257 GLN A O 1
ATOM 1958 N N . LYS A 1 258 ? -15.397 -2.870 35.834 1.00 49.72 258 LYS A N 1
ATOM 1959 C CA . LYS A 1 258 ? -15.454 -3.064 34.381 1.00 49.72 258 LYS A CA 1
ATOM 1960 C C . LYS A 1 258 ? -15.360 -4.574 34.131 1.00 49.72 258 LYS A C 1
ATOM 1962 O O . LYS A 1 258 ? -14.505 -5.205 34.760 1.00 49.72 258 LYS A O 1
ATOM 1967 N N . PRO A 1 259 ? -16.213 -5.164 33.274 1.00 51.44 259 PRO A N 1
ATOM 1968 C CA . PRO A 1 259 ? -16.081 -6.574 32.940 1.00 51.44 259 PRO A CA 1
ATOM 1969 C C . PRO A 1 259 ? -14.665 -6.793 32.409 1.00 51.44 259 PRO A C 1
ATOM 1971 O O . PRO A 1 259 ? -14.232 -6.084 31.498 1.00 51.44 259 PRO A O 1
ATOM 1974 N N . SER A 1 260 ? -13.918 -7.709 33.025 1.00 65.00 260 SER A N 1
ATOM 1975 C CA . SER A 1 260 ? -12.545 -7.993 32.619 1.00 65.00 260 SER A CA 1
ATOM 1976 C C . SER A 1 260 ? -12.524 -8.473 31.173 1.00 65.00 260 SER A C 1
ATOM 1978 O O . SER A 1 260 ? -13.405 -9.221 30.745 1.00 65.00 260 SER A O 1
ATOM 1980 N N . LEU A 1 261 ? -11.517 -8.039 30.414 1.00 74.06 261 LEU A N 1
ATOM 1981 C CA . LEU A 1 261 ? -11.329 -8.485 29.039 1.00 74.06 261 LEU A CA 1
ATOM 1982 C C . LEU A 1 261 ? -11.249 -10.021 29.020 1.00 74.06 261 LEU A C 1
ATOM 1984 O O . LEU A 1 261 ? -10.498 -10.607 29.803 1.00 74.06 261 LEU A O 1
ATOM 1988 N N . ALA A 1 262 ? -12.051 -10.679 28.178 1.00 82.69 262 ALA A N 1
ATOM 1989 C CA . ALA A 1 262 ? -12.071 -12.141 28.149 1.00 82.69 262 ALA A CA 1
ATOM 1990 C C . ALA A 1 262 ? -10.686 -12.683 27.725 1.00 82.69 262 ALA A C 1
ATOM 1992 O O . ALA A 1 262 ? -10.042 -12.054 26.879 1.00 82.69 262 ALA A O 1
ATOM 1993 N N . PRO A 1 263 ? -10.218 -13.833 28.256 1.00 86.38 263 PRO A N 1
ATOM 1994 C CA . PRO A 1 263 ? -8.833 -14.280 28.072 1.00 86.38 263 PRO A CA 1
ATOM 1995 C C . PRO A 1 263 ? -8.358 -14.351 26.613 1.00 86.38 263 PRO A C 1
ATOM 1997 O O . PRO A 1 263 ? -7.218 -13.989 26.332 1.00 86.38 263 PRO A O 1
ATOM 2000 N N . GLY A 1 264 ? -9.238 -14.732 25.680 1.00 91.00 264 GLY A N 1
ATOM 2001 C CA . GLY A 1 264 ? -8.936 -14.755 24.245 1.00 91.00 264 GLY A CA 1
ATOM 2002 C C . GLY A 1 264 ? -8.554 -13.387 23.667 1.00 91.00 264 GLY A C 1
ATOM 2003 O O . GLY A 1 264 ? -7.596 -13.292 22.908 1.00 91.00 264 GLY A O 1
ATOM 2004 N N . TRP A 1 265 ? -9.215 -12.303 24.083 1.00 93.62 265 TRP A N 1
ATOM 2005 C CA . TRP A 1 265 ? -8.880 -10.944 23.636 1.00 93.62 265 TRP A CA 1
ATOM 2006 C C . TRP A 1 265 ? -7.499 -10.494 24.132 1.00 93.62 265 TRP A C 1
ATOM 2008 O O . TRP A 1 265 ? -6.724 -9.921 23.368 1.00 93.62 265 TRP A O 1
ATOM 2018 N N . ALA A 1 266 ? -7.160 -10.804 25.387 1.00 91.69 266 ALA A N 1
ATOM 2019 C CA . ALA A 1 266 ? -5.828 -10.538 25.934 1.00 91.69 266 ALA A CA 1
ATOM 2020 C C . ALA A 1 266 ? -4.740 -11.380 25.233 1.00 91.69 266 ALA A C 1
ATOM 2022 O O . ALA A 1 266 ? -3.631 -10.898 25.003 1.00 91.69 266 ALA A O 1
ATOM 2023 N N . TRP A 1 267 ? -5.071 -12.613 24.835 1.00 92.88 267 TRP A N 1
ATOM 2024 C CA . TRP A 1 267 ? -4.195 -13.478 24.044 1.00 92.88 267 TRP A CA 1
ATOM 2025 C C . TRP A 1 267 ? -3.927 -12.928 22.633 1.00 92.88 267 TRP A C 1
ATOM 2027 O O . TRP A 1 267 ? -2.782 -12.959 22.184 1.00 92.88 267 TRP A O 1
ATOM 2037 N N . LEU A 1 268 ? -4.927 -12.348 21.953 1.00 95.19 268 LEU A N 1
ATOM 2038 C CA . LEU A 1 268 ? -4.710 -11.693 20.652 1.00 95.19 268 LEU A CA 1
ATOM 2039 C C . LEU A 1 268 ? -3.820 -10.449 20.757 1.00 95.19 268 LEU A C 1
ATOM 2041 O O . LEU A 1 268 ? -2.960 -10.244 19.898 1.00 95.19 268 LEU A O 1
ATOM 2045 N N . ALA A 1 269 ? -3.983 -9.649 21.815 1.00 93.94 269 ALA A N 1
ATOM 2046 C CA . ALA A 1 269 ? -3.121 -8.497 22.078 1.00 93.94 269 ALA A CA 1
ATOM 2047 C C . ALA A 1 269 ? -1.663 -8.935 22.300 1.00 93.94 269 ALA A C 1
ATOM 2049 O O . ALA A 1 269 ? -0.747 -8.406 21.675 1.00 93.94 269 ALA A O 1
ATOM 2050 N N . TYR A 1 270 ? -1.457 -9.972 23.118 1.00 93.62 270 TYR A N 1
ATOM 2051 C CA . TYR A 1 270 ? -0.146 -10.574 23.368 1.00 93.62 270 TYR A CA 1
ATOM 2052 C C . TYR A 1 270 ? 0.505 -11.145 22.098 1.00 93.62 270 TYR A C 1
ATOM 2054 O O . TYR A 1 270 ? 1.698 -10.933 21.881 1.00 93.62 270 TYR A O 1
ATOM 2062 N N . ARG A 1 271 ? -0.261 -11.842 21.242 1.00 93.88 271 ARG A N 1
ATOM 2063 C CA . ARG A 1 271 ? 0.227 -12.335 19.942 1.00 93.88 271 ARG A CA 1
ATOM 2064 C C . ARG A 1 271 ? 0.639 -11.190 19.023 1.00 93.88 271 ARG A C 1
ATOM 2066 O O . ARG A 1 271 ? 1.727 -11.239 18.464 1.00 93.88 271 ARG A O 1
ATOM 2073 N N . THR A 1 272 ? -0.198 -10.156 18.922 1.00 94.31 272 THR A N 1
ATOM 2074 C CA . THR A 1 272 ? 0.079 -8.955 18.119 1.00 94.31 272 THR A CA 1
ATOM 2075 C C . THR A 1 272 ? 1.379 -8.292 18.579 1.00 94.31 272 THR A C 1
ATOM 2077 O O . THR A 1 272 ? 2.294 -8.130 17.785 1.00 94.31 272 THR A O 1
ATOM 2080 N N . GLN A 1 273 ? 1.509 -8.002 19.877 1.00 91.69 273 GLN A N 1
ATOM 2081 C CA . GLN A 1 273 ? 2.678 -7.333 20.467 1.00 91.69 273 GLN A CA 1
ATOM 2082 C C . GLN A 1 273 ? 3.984 -8.151 20.429 1.00 91.69 273 GLN A C 1
ATOM 2084 O O . GLN A 1 273 ? 5.035 -7.628 20.798 1.00 91.69 273 GLN A O 1
ATOM 2089 N N . ARG A 1 274 ? 3.931 -9.429 20.031 1.00 92.62 274 ARG A N 1
ATOM 2090 C CA . ARG A 1 274 ? 5.097 -10.313 19.865 1.00 92.62 274 ARG A CA 1
ATOM 2091 C C . ARG A 1 274 ? 5.372 -10.716 18.416 1.00 92.62 274 ARG A C 1
ATOM 2093 O O . ARG A 1 274 ? 6.309 -11.478 18.189 1.00 92.62 274 ARG A O 1
ATOM 2100 N N . HIS A 1 275 ? 4.581 -10.240 17.460 1.00 92.19 275 HIS A N 1
ATOM 2101 C CA . HIS A 1 275 ? 4.884 -10.423 16.046 1.00 92.19 275 HIS A CA 1
ATOM 2102 C C . HIS A 1 275 ? 6.090 -9.557 15.664 1.00 92.19 275 HIS A C 1
ATOM 2104 O O . HIS A 1 275 ? 6.214 -8.433 16.141 1.00 92.19 275 HIS A O 1
ATOM 2110 N N . GLU A 1 276 ? 6.970 -10.052 14.800 1.00 89.44 276 GLU A N 1
ATOM 2111 C CA . GLU A 1 276 ? 8.166 -9.306 14.381 1.00 89.44 276 GLU A CA 1
ATOM 2112 C C . GLU A 1 276 ? 7.824 -8.043 13.582 1.00 89.44 276 GLU A C 1
ATOM 2114 O O . GLU A 1 276 ? 8.338 -6.969 13.873 1.00 89.44 276 GLU A O 1
ATOM 2119 N N . ASP A 1 277 ? 6.861 -8.138 12.661 1.00 88.56 277 ASP A N 1
ATOM 2120 C CA . ASP A 1 277 ? 6.352 -6.987 11.905 1.00 88.56 277 ASP A CA 1
ATOM 2121 C C . ASP A 1 277 ? 5.460 -6.026 12.735 1.00 88.56 277 ASP A C 1
ATOM 2123 O O . ASP A 1 277 ? 4.851 -5.110 12.171 1.00 88.56 277 ASP A O 1
ATOM 2127 N N . PHE A 1 278 ? 5.341 -6.201 14.060 1.00 90.06 278 PHE A N 1
ATOM 2128 C CA . PHE A 1 278 ? 4.560 -5.297 14.911 1.00 90.06 278 PHE A CA 1
ATOM 2129 C C . PHE A 1 278 ? 5.362 -4.067 15.347 1.00 90.06 278 PHE A C 1
ATOM 2131 O O . PHE A 1 278 ? 6.380 -4.158 16.030 1.00 90.06 278 PHE A O 1
ATOM 2138 N N . HIS A 1 279 ? 4.824 -2.891 15.026 1.00 85.06 279 HIS A N 1
ATOM 2139 C CA . HIS A 1 279 ? 5.446 -1.601 15.302 1.00 85.06 279 HIS A CA 1
ATOM 2140 C C . HIS A 1 279 ? 4.436 -0.663 15.978 1.00 85.06 279 HIS A C 1
ATOM 2142 O O . HIS A 1 279 ? 3.299 -0.533 15.515 1.00 85.06 279 HIS A O 1
ATOM 2148 N N . LEU A 1 280 ? 4.836 0.017 17.057 1.00 80.56 280 LEU A N 1
ATOM 2149 C CA . LEU A 1 280 ? 4.026 1.075 17.674 1.00 80.56 280 LEU A CA 1
ATOM 2150 C C . LEU A 1 280 ? 4.275 2.428 16.979 1.00 80.56 280 LEU A C 1
ATOM 2152 O O . LEU A 1 280 ? 5.431 2.734 16.686 1.00 80.56 280 LEU A O 1
ATOM 2156 N N . PRO A 1 281 ? 3.241 3.270 16.779 1.00 77.12 281 PRO A N 1
ATOM 2157 C CA . PRO A 1 281 ? 3.411 4.626 16.258 1.00 77.12 281 PRO A CA 1
ATOM 2158 C C . PRO A 1 281 ? 4.336 5.465 17.149 1.00 77.12 281 PRO A C 1
ATOM 2160 O O . PRO A 1 281 ? 4.103 5.585 18.355 1.00 77.12 281 PRO A O 1
ATOM 2163 N N . THR A 1 282 ? 5.351 6.090 16.548 1.00 70.69 282 THR A N 1
ATOM 2164 C CA . THR A 1 282 ? 6.419 6.824 17.255 1.00 70.69 282 THR A CA 1
ATOM 2165 C C . THR A 1 282 ? 5.909 7.992 18.107 1.00 70.69 282 THR A C 1
ATOM 2167 O O . THR A 1 282 ? 6.509 8.320 19.129 1.00 70.69 282 THR A O 1
ATOM 2170 N N . ALA A 1 283 ? 4.812 8.635 17.697 1.00 71.44 283 ALA A N 1
ATOM 2171 C CA . ALA A 1 283 ? 4.158 9.719 18.427 1.00 71.44 283 ALA A CA 1
ATOM 2172 C C . ALA A 1 283 ? 2.683 9.852 18.011 1.00 71.44 283 ALA A C 1
ATOM 2174 O O . ALA A 1 283 ? 2.316 9.504 16.892 1.00 71.44 283 ALA A O 1
ATOM 2175 N N . GLY A 1 284 ? 1.846 10.407 18.892 1.00 80.69 284 GLY A N 1
ATOM 2176 C CA . GLY A 1 284 ? 0.449 10.727 18.591 1.00 80.69 284 GLY A CA 1
ATOM 2177 C C . GLY A 1 284 ? -0.345 11.151 19.829 1.00 80.69 284 GLY A C 1
ATOM 2178 O O . GLY A 1 284 ? 0.132 11.012 20.955 1.00 80.69 284 GLY A O 1
ATOM 2179 N N . ARG A 1 285 ? -1.566 11.665 19.630 1.00 82.62 285 ARG A N 1
ATOM 2180 C CA . ARG A 1 285 ? -2.516 11.962 20.717 1.00 82.62 285 ARG A CA 1
ATOM 2181 C C . ARG A 1 285 ? -2.929 10.648 21.392 1.00 82.62 285 ARG A C 1
ATOM 2183 O O . ARG A 1 285 ? -3.353 9.716 20.711 1.00 82.62 285 ARG A O 1
ATOM 2190 N N . THR A 1 286 ? -2.843 10.589 22.717 1.00 84.31 286 THR A N 1
ATOM 2191 C CA . THR A 1 286 ? -3.437 9.519 23.534 1.00 84.31 286 THR A CA 1
ATOM 2192 C C . THR A 1 286 ? -4.839 9.920 23.991 1.00 84.31 286 THR A C 1
ATOM 2194 O O . THR A 1 286 ? -5.117 11.108 24.147 1.00 84.31 286 THR A O 1
ATOM 2197 N N . ALA A 1 287 ? -5.713 8.949 24.257 1.00 78.19 287 ALA A N 1
ATOM 2198 C CA . ALA A 1 287 ? -7.003 9.217 24.894 1.00 78.19 287 ALA A CA 1
ATOM 2199 C C . ALA A 1 287 ? -6.867 9.475 26.403 1.00 78.19 287 ALA A C 1
ATOM 2201 O O . ALA A 1 287 ? -6.048 8.848 27.076 1.00 78.19 287 ALA A O 1
ATOM 2202 N N . ASP A 1 288 ? -7.716 10.354 26.937 1.00 80.31 288 ASP A N 1
ATOM 2203 C CA . ASP A 1 288 ? -7.869 10.557 28.379 1.00 80.31 288 ASP A CA 1
ATOM 2204 C C . ASP A 1 288 ? -8.607 9.382 29.049 1.00 80.31 288 ASP A C 1
ATOM 2206 O O . ASP A 1 288 ? -9.246 8.547 28.401 1.00 80.31 288 ASP A O 1
ATOM 2210 N N . VAL A 1 289 ? -8.532 9.298 30.381 1.00 72.56 289 VAL A N 1
ATOM 2211 C CA . VAL A 1 289 ? -9.102 8.187 31.164 1.00 72.56 289 VAL A CA 1
ATOM 2212 C C . VAL A 1 289 ? -10.638 8.246 31.200 1.00 72.56 289 VAL A C 1
ATOM 2214 O O . VAL A 1 289 ? -11.246 8.720 32.159 1.00 72.56 289 VAL A O 1
ATOM 2217 N N . SER A 1 290 ? -11.278 7.716 30.157 1.00 73.69 290 SER A N 1
ATOM 2218 C CA . SER A 1 290 ? -12.734 7.571 30.078 1.00 73.69 290 SER A CA 1
ATOM 2219 C C . SER A 1 290 ? -13.249 6.365 30.878 1.00 73.69 290 SER A C 1
ATOM 2221 O O . SER A 1 290 ? -12.824 5.216 30.692 1.00 73.69 290 SER A O 1
ATOM 2223 N N . VAL A 1 291 ? -14.211 6.621 31.770 1.00 62.50 291 VAL A N 1
ATOM 2224 C CA . VAL A 1 291 ? -14.852 5.588 32.600 1.00 62.50 291 VAL A CA 1
ATOM 2225 C C . VAL A 1 291 ? -15.816 4.738 31.774 1.00 62.50 291 VAL A C 1
ATOM 2227 O O . VAL A 1 291 ? -15.786 3.518 31.900 1.00 62.50 291 VAL A O 1
ATOM 2230 N N . ASP A 1 292 ? -16.597 5.341 30.880 1.00 74.62 292 ASP A N 1
ATOM 2231 C CA . ASP A 1 292 ? -17.641 4.644 30.114 1.00 74.62 292 ASP A CA 1
ATOM 2232 C C . ASP A 1 292 ? -17.184 4.160 28.723 1.00 74.62 292 ASP A C 1
ATOM 2234 O O . ASP A 1 292 ? -17.968 3.547 28.000 1.00 74.62 292 ASP A O 1
ATOM 2238 N N . ALA A 1 293 ? -15.913 4.371 28.349 1.00 72.88 293 ALA A N 1
ATOM 2239 C CA . ALA A 1 293 ? -15.380 3.867 27.082 1.00 72.88 293 ALA A CA 1
ATOM 2240 C C . ALA A 1 293 ? -15.493 2.325 26.967 1.00 72.88 293 ALA A C 1
ATOM 2242 O O . ALA A 1 293 ? -15.148 1.620 27.933 1.00 72.88 293 ALA A O 1
ATOM 2243 N N . PRO A 1 294 ? -15.934 1.800 25.801 1.00 79.12 294 PRO A N 1
ATOM 2244 C CA . PRO A 1 294 ? -16.070 0.372 25.523 1.00 79.12 294 PRO A CA 1
ATOM 2245 C C . PRO A 1 294 ? -14.761 -0.404 25.693 1.00 79.12 294 PRO A C 1
ATOM 2247 O O . PRO A 1 294 ? -13.664 0.102 25.458 1.00 79.12 294 PRO A O 1
ATOM 2250 N N . ASN A 1 295 ? -14.892 -1.680 26.058 1.00 87.19 295 ASN A N 1
ATOM 2251 C CA . ASN A 1 295 ? -13.762 -2.592 26.248 1.00 87.19 295 ASN A CA 1
ATOM 2252 C C . ASN A 1 295 ? -13.022 -2.938 24.947 1.00 87.19 295 ASN A C 1
ATOM 2254 O O . ASN A 1 295 ? -11.838 -3.251 25.002 1.00 87.19 295 ASN A O 1
ATOM 2258 N N . VAL A 1 296 ? -13.712 -2.936 23.803 1.00 94.75 296 VAL A N 1
ATOM 2259 C CA . VAL A 1 296 ? -13.165 -3.314 22.493 1.00 94.75 296 VAL A CA 1
ATOM 2260 C C . VAL A 1 296 ? -13.785 -2.419 21.421 1.00 94.75 296 VAL A C 1
ATOM 2262 O O . VAL A 1 296 ? -15.007 -2.255 21.400 1.00 94.75 296 VAL A O 1
ATOM 2265 N N . VAL A 1 297 ? -12.954 -1.867 20.537 1.00 97.00 297 VAL A N 1
ATOM 2266 C CA . VAL A 1 297 ? -13.357 -1.078 19.361 1.00 97.00 297 VAL A CA 1
ATOM 2267 C C . VAL A 1 297 ? -12.536 -1.541 18.165 1.00 97.00 297 VAL A C 1
ATOM 2269 O O . VAL A 1 297 ? -11.323 -1.671 18.275 1.00 97.00 297 VAL A O 1
ATOM 2272 N N . SER A 1 298 ? -13.175 -1.773 17.023 1.00 97.81 298 SER A N 1
ATOM 2273 C CA . SER A 1 298 ? -12.511 -2.106 15.760 1.00 97.81 298 SER A CA 1
ATOM 2274 C C . SER A 1 298 ? -12.525 -0.911 14.816 1.00 97.81 298 SER A C 1
ATOM 2276 O O . SER A 1 298 ? -13.574 -0.289 14.651 1.00 97.81 298 SER A O 1
ATOM 2278 N N . LEU A 1 299 ? -11.382 -0.600 14.202 1.00 97.06 299 LEU A N 1
ATOM 2279 C CA . LEU A 1 299 ? -11.215 0.503 13.257 1.00 97.06 299 LEU A CA 1
ATOM 2280 C C . LEU A 1 299 ? -11.073 0.030 11.810 1.00 97.06 299 LEU A C 1
ATOM 2282 O O . LEU A 1 299 ? -10.379 -0.942 11.512 1.00 97.06 299 LEU A O 1
ATOM 2286 N N . GLY A 1 300 ? -11.652 0.817 10.908 1.00 96.31 300 GLY A N 1
ATOM 2287 C CA . GLY A 1 300 ? -11.341 0.828 9.485 1.00 96.31 300 GLY A CA 1
ATOM 2288 C C . GLY A 1 300 ? -11.051 2.258 9.036 1.00 96.31 300 GLY A C 1
ATOM 2289 O O . GLY A 1 300 ? -11.706 3.203 9.482 1.00 96.31 300 GLY A O 1
ATOM 2290 N N . VAL A 1 301 ? -10.046 2.431 8.178 1.00 95.94 301 VAL A N 1
ATOM 2291 C CA . VAL A 1 301 ? -9.594 3.746 7.703 1.00 95.94 301 VAL A CA 1
ATOM 2292 C C . VAL A 1 301 ? -9.359 3.685 6.198 1.00 95.94 301 VAL A C 1
ATOM 2294 O O . VAL A 1 301 ? -8.656 2.799 5.717 1.00 95.94 301 VAL A O 1
ATOM 2297 N N . SER A 1 302 ? -9.936 4.630 5.456 1.00 95.56 302 SER A N 1
ATOM 2298 C CA . SER A 1 302 ? -9.676 4.814 4.024 1.00 95.56 302 SER A CA 1
ATOM 2299 C C . SER A 1 302 ? -8.660 5.936 3.819 1.00 95.56 302 SER A C 1
ATOM 2301 O O . SER A 1 302 ? -8.852 7.043 4.334 1.00 95.56 302 SER A O 1
ATOM 2303 N N . PHE A 1 303 ? -7.624 5.666 3.024 1.00 94.38 303 PHE A N 1
ATOM 2304 C CA . PHE A 1 303 ? -6.621 6.653 2.617 1.00 94.38 303 PHE A CA 1
ATOM 2305 C C . PHE A 1 303 ? -6.823 7.092 1.169 1.00 94.38 303 PHE A C 1
ATOM 2307 O O . PHE A 1 303 ? -7.237 6.303 0.320 1.00 94.38 303 PHE A O 1
ATOM 2314 N N . ILE A 1 304 ? -6.469 8.339 0.894 1.00 94.81 304 ILE A N 1
ATOM 2315 C CA . ILE A 1 304 ? -6.411 8.938 -0.441 1.00 94.81 304 ILE A CA 1
ATOM 2316 C C . ILE A 1 304 ? -5.051 9.599 -0.637 1.00 94.81 304 ILE A C 1
ATOM 2318 O O . ILE A 1 304 ? -4.286 9.764 0.317 1.00 94.81 304 ILE A O 1
ATOM 2322 N N . TYR A 1 305 ? -4.782 10.040 -1.860 1.00 94.75 305 TYR A N 1
ATOM 2323 C CA . TYR A 1 305 ? -3.619 10.861 -2.151 1.00 94.75 305 TYR A CA 1
ATOM 2324 C C . TYR A 1 305 ? -4.029 12.317 -2.358 1.00 94.75 305 TYR A C 1
ATOM 2326 O O . TYR A 1 305 ? -4.919 12.624 -3.159 1.00 94.75 305 TYR A O 1
ATOM 2334 N N . VAL A 1 306 ? -3.346 13.226 -1.668 1.00 94.19 306 VAL A N 1
ATOM 2335 C CA . VAL A 1 306 ? -3.517 14.675 -1.826 1.00 94.19 306 VAL A CA 1
ATOM 2336 C C . VAL A 1 306 ? -2.178 15.335 -2.109 1.00 94.19 306 VAL A C 1
ATOM 2338 O O . VAL A 1 306 ? -1.130 14.841 -1.694 1.00 94.19 306 VAL A O 1
ATOM 2341 N N . GLY A 1 307 ? -2.197 16.478 -2.785 1.00 91.69 307 GLY A N 1
ATOM 2342 C CA . GLY A 1 307 ? -0.979 17.255 -2.953 1.00 91.69 307 GLY A CA 1
ATOM 2343 C C . GLY A 1 307 ? -1.149 18.536 -3.752 1.00 91.69 307 GLY A C 1
ATOM 2344 O O . GLY A 1 307 ? -2.035 18.669 -4.593 1.00 91.69 307 GLY A O 1
ATOM 2345 N N . ASN A 1 308 ? -0.292 19.504 -3.450 1.00 87.88 308 ASN A N 1
ATOM 2346 C CA . ASN A 1 308 ? -0.211 20.801 -4.113 1.00 87.88 308 ASN A CA 1
ATOM 2347 C C . ASN A 1 308 ? 1.162 21.443 -3.851 1.00 87.88 308 ASN A C 1
ATOM 2349 O O . ASN A 1 308 ? 1.927 20.988 -3.003 1.00 87.88 308 ASN A O 1
ATOM 2353 N N . ALA A 1 309 ? 1.465 22.531 -4.561 1.00 83.50 309 ALA A N 1
ATOM 2354 C CA . ALA A 1 309 ? 2.761 23.209 -4.483 1.00 83.50 309 ALA A CA 1
ATOM 2355 C C . ALA A 1 309 ? 3.092 23.836 -3.107 1.00 83.50 309 ALA A C 1
ATOM 2357 O O . ALA A 1 309 ? 4.249 24.171 -2.871 1.00 83.50 309 ALA A O 1
ATOM 2358 N N . GLU A 1 310 ? 2.115 24.006 -2.209 1.00 82.81 310 GLU A N 1
ATOM 2359 C CA . GLU A 1 310 ? 2.317 24.613 -0.883 1.00 82.81 310 GLU A CA 1
ATOM 2360 C C . GLU A 1 310 ? 2.484 23.571 0.233 1.00 82.81 310 GLU A C 1
ATOM 2362 O O . GLU A 1 310 ? 3.219 23.800 1.191 1.00 82.81 310 GLU A O 1
ATOM 2367 N N . GLN A 1 311 ? 1.790 22.434 0.119 1.00 78.31 311 GLN A N 1
ATOM 2368 C CA . GLN A 1 311 ? 1.690 21.402 1.159 1.00 78.31 311 GLN A CA 1
ATOM 2369 C C . GLN A 1 311 ? 2.476 20.122 0.830 1.00 78.31 311 GLN A C 1
ATOM 2371 O O . GLN A 1 311 ? 2.564 19.232 1.674 1.00 78.31 311 GLN A O 1
ATOM 2376 N N . GLY A 1 312 ? 3.056 20.022 -0.370 1.00 87.38 312 GLY A N 1
ATOM 2377 C CA . GLY A 1 312 ? 3.756 18.826 -0.836 1.00 87.38 312 GLY A CA 1
ATOM 2378 C C . GLY A 1 312 ? 2.794 17.729 -1.296 1.00 87.38 312 GLY A C 1
ATOM 2379 O O . GLY A 1 312 ? 1.701 18.018 -1.785 1.00 87.38 312 GLY A O 1
ATOM 2380 N N . PHE A 1 313 ? 3.218 16.473 -1.154 1.00 90.88 313 PHE A N 1
ATOM 2381 C CA . PHE A 1 313 ? 2.453 15.275 -1.503 1.00 90.88 313 PHE A CA 1
ATOM 2382 C C . PHE A 1 313 ? 2.275 14.388 -0.267 1.00 90.88 313 PHE A C 1
ATOM 2384 O O . PHE A 1 313 ? 3.222 14.178 0.488 1.00 90.88 313 PHE A O 1
ATOM 2391 N N . ASP A 1 314 ? 1.063 13.876 -0.069 1.00 91.50 314 ASP A N 1
ATOM 2392 C CA . ASP A 1 314 ? 0.693 12.996 1.036 1.00 91.50 314 ASP A CA 1
ATOM 2393 C C . ASP A 1 314 ? -0.132 11.823 0.492 1.00 91.50 314 ASP A C 1
ATOM 2395 O O . ASP A 1 314 ? -1.307 11.968 0.141 1.00 91.50 314 ASP A O 1
ATOM 2399 N N . ALA A 1 315 ? 0.513 10.656 0.428 1.00 91.31 315 ALA A N 1
ATOM 2400 C CA . ALA A 1 315 ? -0.071 9.407 -0.048 1.00 91.31 315 ALA A CA 1
ATOM 2401 C C . ALA A 1 315 ? -0.856 8.627 1.036 1.00 91.31 315 ALA A C 1
ATOM 2403 O O . ALA A 1 315 ? -1.344 7.525 0.779 1.00 91.31 315 ALA A O 1
ATOM 2404 N N . ARG A 1 316 ? -0.970 9.159 2.262 1.00 91.94 316 ARG A N 1
ATOM 2405 C CA . ARG A 1 316 ? -1.639 8.506 3.404 1.00 91.94 316 ARG A CA 1
ATOM 2406 C C . ARG A 1 316 ? -2.671 9.413 4.073 1.00 91.94 316 ARG A C 1
ATOM 2408 O O . ARG A 1 316 ? -3.008 9.221 5.242 1.00 91.94 316 ARG A O 1
ATOM 2415 N N . ARG A 1 317 ? -3.231 10.371 3.331 1.00 95.44 317 ARG A N 1
ATOM 2416 C CA . ARG A 1 317 ? -4.269 11.266 3.845 1.00 95.44 317 ARG A CA 1
ATOM 2417 C C . ARG A 1 317 ? -5.507 10.467 4.239 1.00 95.44 317 ARG A C 1
ATOM 2419 O O . ARG A 1 317 ? -6.141 9.835 3.397 1.00 95.44 317 ARG A O 1
ATOM 2426 N N . VAL A 1 318 ? -5.875 10.530 5.517 1.00 96.81 318 VAL A N 1
ATOM 2427 C CA . VAL A 1 318 ? -7.132 9.969 6.027 1.00 96.81 318 VAL A CA 1
ATOM 2428 C C . VAL A 1 318 ? -8.316 10.661 5.348 1.00 96.81 318 VAL A C 1
ATOM 2430 O O . VAL A 1 318 ? -8.417 11.886 5.386 1.00 96.81 318 VAL A O 1
ATOM 2433 N N . ALA A 1 319 ? -9.216 9.872 4.760 1.00 96.75 319 ALA A N 1
ATOM 2434 C CA . ALA A 1 319 ? -10.401 10.351 4.044 1.00 96.75 319 ALA A CA 1
ATOM 2435 C C . ALA A 1 319 ? -11.722 9.811 4.604 1.00 96.75 319 ALA A C 1
ATOM 2437 O O . ALA A 1 319 ? -12.757 10.455 4.460 1.00 96.75 319 ALA A O 1
ATOM 2438 N N . ARG A 1 320 ? -11.710 8.652 5.269 1.00 97.12 320 ARG A N 1
ATOM 2439 C CA . ARG A 1 320 ? -12.852 8.136 6.038 1.00 97.12 320 ARG A CA 1
ATOM 2440 C C . ARG A 1 320 ? -12.350 7.307 7.208 1.00 97.12 320 ARG A C 1
ATOM 2442 O O . ARG A 1 320 ? -11.368 6.580 7.069 1.00 97.12 320 ARG A O 1
ATOM 2449 N N . VAL A 1 321 ? -13.026 7.426 8.343 1.00 97.69 321 VAL A N 1
ATOM 2450 C CA . VAL A 1 321 ? -12.759 6.669 9.567 1.00 97.69 321 VAL A CA 1
ATOM 2451 C C . VAL A 1 321 ? -14.064 6.027 10.003 1.00 97.69 321 VAL A C 1
ATOM 2453 O O . VAL A 1 321 ? -15.064 6.725 10.160 1.00 97.69 321 VAL A O 1
ATOM 2456 N N . ALA A 1 322 ? -14.042 4.719 10.226 1.00 97.75 322 ALA A N 1
ATOM 2457 C CA . ALA A 1 322 ? -15.141 3.982 10.827 1.00 97.75 322 ALA A CA 1
ATOM 2458 C C . ALA A 1 322 ? -14.660 3.258 12.090 1.00 97.75 322 ALA A C 1
ATOM 2460 O O . ALA A 1 322 ? -13.549 2.725 12.129 1.00 97.75 322 ALA A O 1
ATOM 2461 N N . ALA A 1 323 ? -15.508 3.232 13.114 1.00 97.81 323 ALA A N 1
ATOM 2462 C CA . ALA A 1 323 ? -15.297 2.502 14.354 1.00 97.81 323 ALA A CA 1
ATOM 2463 C C . ALA A 1 323 ? -16.546 1.679 14.692 1.00 97.81 323 ALA A C 1
ATOM 2465 O O . ALA A 1 323 ? -17.664 2.200 14.660 1.00 97.81 323 ALA A O 1
ATOM 2466 N N . VAL A 1 324 ? -16.359 0.410 15.054 1.00 97.75 324 VAL A N 1
ATOM 2467 C CA . VAL A 1 324 ? -17.440 -0.505 15.459 1.00 97.75 324 VAL A CA 1
ATOM 2468 C C . VAL A 1 324 ? -17.130 -1.180 16.794 1.00 97.75 324 VAL A C 1
ATOM 2470 O O . VAL A 1 324 ? -15.970 -1.286 17.194 1.00 97.75 324 VAL A O 1
ATOM 2473 N N . SER A 1 325 ? -18.161 -1.638 17.499 1.00 95.62 325 SER A N 1
ATOM 2474 C CA . SER A 1 325 ? -18.032 -2.440 18.721 1.00 95.62 325 SER A CA 1
ATOM 2475 C C . SER A 1 325 ? -17.602 -3.888 18.424 1.00 95.62 325 SER A C 1
ATOM 2477 O O . SER A 1 325 ? -17.514 -4.302 17.268 1.00 95.62 325 SER A O 1
ATOM 2479 N N . ALA A 1 326 ? -17.349 -4.687 19.468 1.00 92.06 326 ALA A N 1
ATOM 2480 C CA . ALA A 1 326 ? -16.952 -6.100 19.346 1.00 92.06 326 ALA A CA 1
ATOM 2481 C C . ALA A 1 326 ? -17.926 -6.964 18.515 1.00 92.06 326 ALA A C 1
ATOM 2483 O O . ALA A 1 326 ? -17.506 -7.891 17.830 1.00 92.06 326 ALA A O 1
ATOM 2484 N N . ASP A 1 327 ? -19.221 -6.653 18.576 1.00 91.88 327 ASP A N 1
ATOM 2485 C CA . ASP A 1 327 ? -20.301 -7.299 17.822 1.00 91.88 327 ASP A CA 1
ATOM 2486 C C . ASP A 1 327 ? -20.462 -6.763 16.383 1.00 91.88 327 ASP A C 1
ATOM 2488 O O . ASP A 1 327 ? -21.233 -7.320 15.604 1.00 91.88 327 ASP A O 1
ATOM 2492 N N . GLY A 1 328 ? -19.723 -5.713 16.006 1.00 93.00 328 GLY A N 1
ATOM 2493 C CA . GLY A 1 328 ? -19.772 -5.091 14.680 1.00 93.00 328 GLY A CA 1
ATOM 2494 C C . GLY A 1 328 ? -20.794 -3.957 14.524 1.00 93.00 328 GLY A C 1
ATOM 2495 O O . GLY A 1 328 ? -20.924 -3.420 13.420 1.00 93.00 328 GLY A O 1
ATOM 2496 N N . SER A 1 329 ? -21.502 -3.555 15.586 1.00 95.75 329 SER A N 1
ATOM 2497 C CA . SER A 1 329 ? -22.407 -2.398 15.540 1.00 95.75 329 SER A CA 1
ATOM 2498 C C . SER A 1 329 ? -21.631 -1.078 15.367 1.00 95.75 329 SER A C 1
ATOM 2500 O O . SER A 1 329 ? -20.602 -0.883 16.021 1.00 95.75 329 SER A O 1
ATOM 2502 N N . PRO A 1 330 ? -22.091 -0.150 14.505 1.00 96.56 330 PRO A N 1
ATOM 2503 C CA . PRO A 1 330 ? -21.397 1.110 14.249 1.00 96.56 330 PRO A CA 1
ATOM 2504 C C . PRO A 1 330 ? -21.414 2.050 15.460 1.00 96.56 330 PRO A C 1
ATOM 2506 O O . PRO A 1 330 ? -22.463 2.311 16.046 1.00 96.56 330 PRO A O 1
ATOM 2509 N N . LEU A 1 331 ? -20.240 2.591 15.793 1.00 96.56 331 LEU A N 1
ATOM 2510 C CA . LEU A 1 331 ? -20.028 3.616 16.824 1.00 96.56 331 LEU A CA 1
ATOM 2511 C C . LEU A 1 331 ? -19.676 4.977 16.204 1.00 96.56 331 LEU A C 1
ATOM 2513 O O . LEU A 1 331 ? -20.052 6.020 16.736 1.00 96.56 331 LEU A O 1
ATOM 2517 N N . LEU A 1 332 ? -18.953 4.964 15.081 1.00 96.94 332 LEU A N 1
ATOM 2518 C CA . LEU A 1 332 ? -18.532 6.137 14.316 1.00 96.94 332 LEU A CA 1
ATOM 2519 C C . LEU A 1 332 ? -18.381 5.733 12.846 1.00 96.94 332 LEU A C 1
ATOM 2521 O O . LEU A 1 332 ? -17.842 4.670 12.559 1.00 96.94 332 LEU A O 1
ATOM 2525 N N . ASP A 1 333 ? -18.824 6.580 11.923 1.00 97.06 333 ASP A N 1
ATOM 2526 C CA . ASP A 1 333 ? -18.519 6.476 10.492 1.00 97.06 333 ASP A CA 1
ATOM 2527 C C . ASP A 1 333 ? -18.528 7.893 9.911 1.00 97.06 333 ASP A C 1
ATOM 2529 O O . ASP A 1 333 ? -19.581 8.525 9.826 1.00 97.06 333 ASP A O 1
ATOM 2533 N N . LEU A 1 334 ? -17.343 8.445 9.640 1.00 97.31 334 LEU A N 1
ATOM 2534 C CA . LEU A 1 334 ? -17.151 9.857 9.308 1.00 97.31 334 LEU A CA 1
ATOM 2535 C C . LEU A 1 334 ? -16.159 10.019 8.159 1.00 97.31 334 LEU A C 1
ATOM 2537 O O . LEU A 1 334 ? -15.045 9.492 8.195 1.00 97.31 334 LEU A O 1
ATOM 2541 N N . MET A 1 335 ? -16.547 10.813 7.163 1.00 97.25 335 MET A N 1
ATOM 2542 C CA . MET A 1 335 ? -15.657 11.250 6.090 1.00 97.25 335 MET A CA 1
ATOM 2543 C C . MET A 1 335 ? -14.851 12.478 6.541 1.00 97.25 335 MET A C 1
ATOM 2545 O O . MET A 1 335 ? -15.383 13.358 7.220 1.00 97.25 335 MET A O 1
ATOM 2549 N N . VAL A 1 336 ? -13.570 12.515 6.176 1.00 97.50 336 VAL A N 1
ATOM 2550 C CA . VAL A 1 336 ? -12.600 13.554 6.539 1.00 97.50 336 VAL A CA 1
ATOM 2551 C C . VAL A 1 336 ? -12.355 14.459 5.336 1.00 97.50 336 VAL A C 1
ATOM 2553 O O . VAL A 1 336 ? -11.821 14.028 4.312 1.00 97.50 336 VAL A O 1
ATOM 2556 N N . ARG A 1 337 ? -12.722 15.732 5.485 1.00 97.56 337 ARG A N 1
ATOM 2557 C CA . ARG A 1 337 ? -12.560 16.782 4.482 1.00 97.56 337 ARG A CA 1
ATOM 2558 C C . ARG A 1 337 ? -11.093 16.943 4.106 1.00 97.56 337 ARG A C 1
ATOM 2560 O O . ARG A 1 337 ? -10.257 17.227 4.964 1.00 97.56 337 ARG A O 1
ATOM 2567 N N . SER A 1 338 ? -10.793 16.831 2.817 1.00 95.12 338 SER A N 1
ATOM 2568 C CA . SER A 1 338 ? -9.455 17.085 2.280 1.00 95.12 338 SER A CA 1
ATOM 2569 C C . SER A 1 338 ? -9.525 17.935 1.020 1.00 95.12 338 SER A C 1
ATOM 2571 O O . SER A 1 338 ? -10.298 17.645 0.116 1.00 95.12 338 SER A O 1
ATOM 2573 N N . ALA A 1 339 ? -8.695 18.976 0.956 1.00 91.19 339 ALA A N 1
ATOM 2574 C CA . ALA A 1 339 ? -8.498 19.783 -0.244 1.00 91.19 339 ALA A CA 1
ATOM 2575 C C . ALA A 1 339 ? -7.368 19.206 -1.114 1.00 91.19 339 ALA A C 1
ATOM 2577 O O . ALA A 1 339 ? -6.515 18.470 -0.619 1.00 91.19 339 ALA A O 1
ATOM 2578 N N . ALA A 1 340 ? -7.337 19.597 -2.392 1.00 92.88 340 ALA A N 1
ATOM 2579 C CA . ALA A 1 340 ? -6.300 19.207 -3.353 1.00 92.88 340 ALA A CA 1
ATOM 2580 C C . ALA A 1 340 ? -6.128 17.679 -3.490 1.00 92.88 340 ALA A C 1
ATOM 2582 O O . ALA A 1 340 ? -5.012 17.157 -3.497 1.00 92.88 340 ALA A O 1
ATOM 2583 N N . VAL A 1 341 ? -7.251 16.962 -3.613 1.00 94.75 341 VAL A N 1
ATOM 2584 C CA . VAL A 1 341 ? -7.252 15.521 -3.899 1.00 94.75 341 VAL A CA 1
ATOM 2585 C C . VAL A 1 341 ? -6.622 15.270 -5.272 1.00 94.75 341 VAL A C 1
ATOM 2587 O O . VAL A 1 341 ? -7.015 15.887 -6.265 1.00 94.75 341 VAL A O 1
ATOM 2590 N N . LEU A 1 342 ? -5.643 14.368 -5.330 1.00 93.81 342 LEU A N 1
ATOM 2591 C CA . LEU A 1 342 ? -5.001 13.921 -6.570 1.00 93.81 342 LEU A CA 1
ATOM 2592 C C . LEU A 1 342 ? -5.614 12.601 -7.040 1.00 93.81 342 LEU A C 1
ATOM 2594 O O . LEU A 1 342 ? -6.028 12.494 -8.191 1.00 93.81 342 LEU A O 1
ATOM 2598 N N . ASP A 1 343 ? -5.754 11.644 -6.122 1.00 92.88 343 ASP A N 1
ATOM 2599 C CA . ASP A 1 343 ? -6.421 10.363 -6.350 1.00 92.88 343 ASP A CA 1
ATOM 2600 C C . ASP A 1 343 ? -7.259 9.996 -5.115 1.00 92.88 343 ASP A C 1
ATOM 2602 O O . ASP A 1 343 ? -6.741 9.899 -4.002 1.00 92.88 343 ASP A O 1
ATOM 2606 N N . ALA A 1 344 ? -8.564 9.787 -5.307 1.00 92.31 344 ALA A N 1
ATOM 2607 C CA . ALA A 1 344 ? -9.471 9.322 -4.254 1.00 92.31 344 ALA A CA 1
ATOM 2608 C C . ALA A 1 344 ? -9.388 7.796 -4.024 1.00 92.31 344 ALA A C 1
ATOM 2610 O O . ALA A 1 344 ? -10.064 7.262 -3.141 1.00 92.31 344 ALA A O 1
ATOM 2611 N N . ARG A 1 345 ? -8.581 7.087 -4.831 1.00 91.44 345 ARG A N 1
ATOM 2612 C CA . ARG A 1 345 ? -8.423 5.627 -4.856 1.00 91.44 345 ARG A CA 1
ATOM 2613 C C . ARG A 1 345 ? -9.783 4.923 -4.921 1.00 91.44 345 ARG A C 1
ATOM 2615 O O . ARG A 1 345 ? -9.997 3.923 -4.244 1.00 91.44 345 ARG A O 1
ATOM 2622 N N . THR A 1 346 ? -10.723 5.452 -5.715 1.00 91.12 346 THR A N 1
ATOM 2623 C CA . THR A 1 346 ? -12.154 5.076 -5.708 1.00 91.12 346 THR A CA 1
ATOM 2624 C C . THR A 1 346 ? -12.389 3.570 -5.855 1.00 91.12 346 THR A C 1
ATOM 2626 O O . THR A 1 346 ? -13.298 3.029 -5.233 1.00 91.12 346 THR A O 1
ATOM 2629 N N . HIS A 1 347 ? -11.546 2.885 -6.636 1.00 85.12 347 HIS A N 1
ATOM 2630 C CA . HIS A 1 347 ? -11.596 1.434 -6.844 1.00 85.12 347 HIS A CA 1
ATOM 2631 C C . HIS A 1 347 ? -11.218 0.617 -5.586 1.00 85.12 347 HIS A C 1
ATOM 2633 O O . HIS A 1 347 ? -11.600 -0.544 -5.474 1.00 85.12 347 HIS A O 1
ATOM 2639 N N . LEU A 1 348 ? -10.522 1.224 -4.616 1.00 85.94 348 LEU A N 1
ATOM 2640 C CA . LEU A 1 348 ? -10.188 0.647 -3.308 1.00 85.94 348 LEU A CA 1
ATOM 2641 C C . LEU A 1 348 ? -11.062 1.182 -2.168 1.00 85.94 348 LEU A C 1
ATOM 2643 O O . LEU A 1 348 ? -11.294 0.447 -1.219 1.00 85.94 348 LEU A O 1
ATOM 2647 N N . THR A 1 349 ? -11.521 2.437 -2.228 1.00 90.00 349 THR A N 1
ATOM 2648 C CA . TH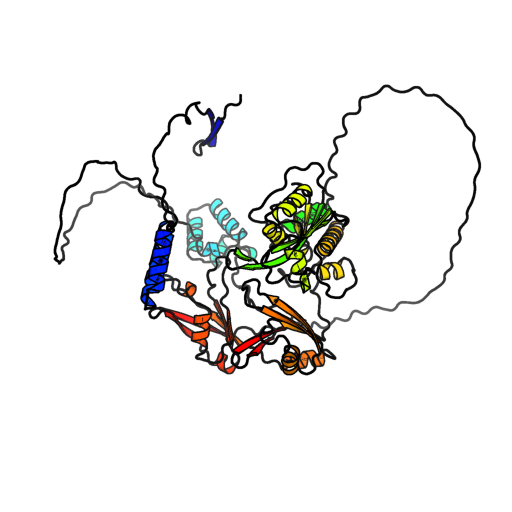R A 1 349 ? -12.159 3.141 -1.091 1.00 90.00 349 THR A CA 1
ATOM 2649 C C . THR A 1 349 ? -13.668 3.355 -1.236 1.00 90.00 349 THR A C 1
ATOM 2651 O O . THR A 1 349 ? -14.350 3.641 -0.253 1.00 90.00 349 THR A O 1
ATOM 2654 N N . GLY A 1 350 ? -14.193 3.308 -2.464 1.00 90.81 350 GLY A N 1
ATOM 2655 C CA . GLY A 1 350 ? -15.562 3.708 -2.804 1.00 90.81 350 GLY A CA 1
ATOM 2656 C C . GLY A 1 350 ? -15.814 5.221 -2.729 1.00 90.81 350 GLY A C 1
ATOM 2657 O O . GLY A 1 350 ? -16.928 5.666 -3.004 1.00 90.81 350 GLY A O 1
ATOM 2658 N N . LEU A 1 351 ? -14.807 6.024 -2.367 1.00 92.88 351 LEU A N 1
ATOM 2659 C CA . LEU A 1 351 ? -14.941 7.464 -2.161 1.00 92.88 351 LEU A CA 1
ATOM 2660 C C . LEU A 1 351 ? -14.825 8.220 -3.484 1.00 92.88 351 LEU A C 1
ATOM 2662 O O . LEU A 1 351 ? -13.864 8.045 -4.229 1.00 92.88 351 LEU A O 1
ATOM 2666 N N . THR A 1 352 ? -15.767 9.122 -3.761 1.00 94.00 352 THR A N 1
ATOM 2667 C CA . THR A 1 352 ? -15.604 10.087 -4.855 1.00 94.00 352 THR A CA 1
ATOM 2668 C C . THR A 1 352 ? -14.805 11.294 -4.373 1.00 94.00 352 THR A C 1
ATOM 2670 O O . THR A 1 352 ? -14.930 11.724 -3.225 1.00 94.00 352 THR A O 1
ATOM 2673 N N . ARG A 1 353 ? -14.021 11.893 -5.278 1.00 95.06 353 ARG A N 1
ATOM 2674 C CA . ARG A 1 353 ? -13.297 13.148 -5.021 1.00 95.06 353 ARG A CA 1
ATOM 2675 C C . ARG A 1 353 ? -14.210 14.231 -4.432 1.00 95.06 353 ARG A C 1
ATOM 2677 O O . ARG A 1 353 ? -13.857 14.841 -3.430 1.00 95.06 353 ARG A O 1
ATOM 2684 N N . GLN A 1 354 ? -15.385 14.429 -5.033 1.00 95.38 354 GLN A N 1
ATOM 2685 C CA . GLN A 1 354 ? -16.342 15.446 -4.597 1.00 95.38 354 GLN A CA 1
ATOM 2686 C C . GLN A 1 354 ? -16.815 15.207 -3.157 1.00 95.38 354 GLN A C 1
ATOM 2688 O O . GLN A 1 354 ? -16.801 16.139 -2.361 1.00 95.38 354 GLN A O 1
ATOM 2693 N N . ALA A 1 355 ? -17.168 13.966 -2.795 1.00 95.12 355 ALA A N 1
ATOM 2694 C CA . ALA A 1 355 ? -17.621 13.656 -1.439 1.00 95.12 355 ALA A CA 1
ATOM 2695 C C . ALA A 1 355 ? -16.547 13.983 -0.387 1.00 95.12 355 ALA A C 1
ATOM 2697 O O . ALA A 1 355 ? -16.870 14.535 0.660 1.00 95.12 355 ALA A O 1
ATOM 2698 N N . VAL A 1 356 ? -15.272 13.715 -0.691 1.00 96.38 356 VAL A N 1
ATOM 2699 C CA . VAL A 1 356 ? -14.127 14.051 0.173 1.00 96.38 356 VAL A CA 1
ATOM 2700 C C . VAL A 1 356 ? -13.884 15.562 0.268 1.00 96.38 356 VAL A C 1
ATOM 2702 O O . VAL A 1 356 ? -13.593 16.067 1.351 1.00 96.38 356 VAL A O 1
ATOM 2705 N N . GLU A 1 357 ? -13.980 16.298 -0.841 1.00 96.19 357 G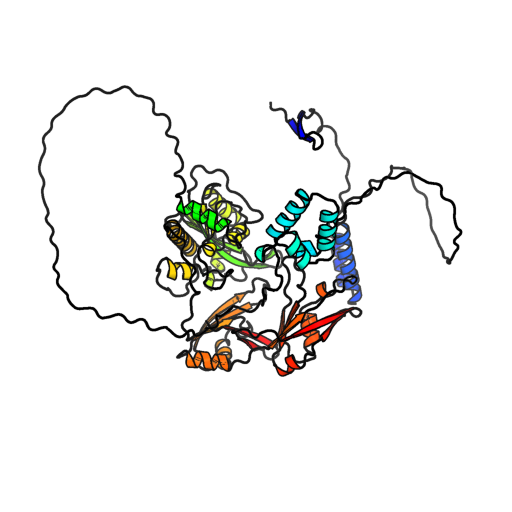LU A N 1
ATOM 2706 C CA . GLU A 1 357 ? -13.768 17.754 -0.849 1.00 96.19 357 GLU A CA 1
ATOM 2707 C C . GLU A 1 357 ? -14.924 18.495 -0.128 1.00 96.19 357 GLU A C 1
ATOM 2709 O O . GLU A 1 357 ? -14.700 19.511 0.538 1.00 96.19 357 GLU A O 1
ATOM 2714 N N . GLU A 1 358 ? -16.145 17.947 -0.165 1.00 96.44 358 GLU A N 1
ATOM 2715 C CA . GLU A 1 358 ? -17.348 18.513 0.468 1.00 96.44 358 GLU A CA 1
ATOM 2716 C C . GLU A 1 358 ? -17.596 18.047 1.925 1.00 96.44 358 GLU A C 1
ATOM 2718 O O . GLU A 1 358 ? -18.263 18.770 2.673 1.00 96.44 358 GLU A O 1
ATOM 2723 N N . ALA A 1 359 ? -17.036 16.902 2.348 1.00 97.31 359 ALA A N 1
ATOM 2724 C CA . ALA A 1 359 ? -17.271 16.214 3.633 1.00 97.31 359 ALA A CA 1
ATOM 2725 C C . ALA A 1 359 ? -17.313 17.127 4.874 1.00 97.31 359 ALA A C 1
ATOM 2727 O O . ALA A 1 359 ? -16.493 18.023 5.017 1.00 97.31 359 ALA A O 1
ATOM 2728 N N . GLU A 1 360 ? -18.234 16.882 5.815 1.00 96.88 360 GLU A N 1
ATOM 2729 C CA . GLU A 1 360 ? -18.518 17.804 6.932 1.00 96.88 360 GLU A CA 1
ATOM 2730 C C . GLU A 1 360 ? -17.318 18.065 7.868 1.00 96.88 360 GLU A C 1
ATOM 2732 O O . GLU A 1 360 ? -17.023 19.225 8.174 1.00 96.88 360 GLU A O 1
ATOM 2737 N N . PHE A 1 361 ? -16.617 17.015 8.302 1.00 97.62 361 PHE A N 1
ATOM 2738 C CA . PHE A 1 361 ? -15.628 17.078 9.386 1.00 97.62 361 PHE A CA 1
ATOM 2739 C C . PHE A 1 361 ? -14.192 17.141 8.870 1.00 97.62 361 PHE A C 1
ATOM 2741 O O . PHE A 1 361 ? -13.855 16.479 7.895 1.00 97.62 361 PHE A O 1
ATOM 2748 N N . ASP A 1 362 ? -13.320 17.884 9.549 1.00 96.94 362 ASP A N 1
ATOM 2749 C CA . ASP A 1 362 ? -11.874 17.818 9.329 1.00 96.94 362 ASP A CA 1
ATOM 2750 C C . ASP A 1 362 ? -11.213 16.728 10.199 1.00 96.94 362 ASP A C 1
ATOM 2752 O O . ASP A 1 362 ? -11.854 16.085 11.038 1.00 96.94 362 ASP A O 1
ATOM 2756 N N . LEU A 1 363 ? -9.914 16.485 9.982 1.00 96.19 363 LEU A N 1
ATOM 2757 C CA . LEU A 1 363 ? -9.177 15.467 10.735 1.00 96.19 363 LEU A CA 1
ATOM 2758 C C . LEU A 1 363 ? -9.152 15.751 12.256 1.00 96.19 363 LEU A C 1
ATOM 2760 O O . LEU A 1 363 ? -9.412 14.810 13.006 1.00 96.19 363 LEU A O 1
ATOM 2764 N N . PRO A 1 364 ? -8.920 16.988 12.750 1.00 96.62 364 PRO A N 1
ATOM 2765 C CA . PRO A 1 364 ? -9.057 17.312 14.174 1.00 96.62 364 PRO A CA 1
ATOM 2766 C C . PRO A 1 364 ? -10.428 16.962 14.773 1.00 96.62 364 PRO A C 1
ATOM 2768 O O . PRO A 1 364 ? -10.479 16.334 15.832 1.00 96.62 364 PRO A O 1
ATOM 2771 N N . ALA A 1 365 ? -11.534 17.291 14.097 1.00 96.94 365 ALA A N 1
ATOM 2772 C CA . ALA A 1 365 ? -12.878 16.981 14.583 1.00 96.94 365 ALA A CA 1
ATOM 2773 C C . ALA A 1 365 ? -13.166 15.468 14.607 1.00 96.94 365 ALA A C 1
ATOM 2775 O O . ALA A 1 365 ? -13.847 14.983 15.515 1.00 96.94 365 ALA A O 1
ATOM 2776 N N . VAL A 1 366 ? -12.640 14.700 13.644 1.00 97.06 366 VAL A N 1
ATOM 2777 C CA . VAL A 1 366 ? -12.753 13.229 13.650 1.00 97.06 366 VAL A CA 1
ATOM 2778 C C . VAL A 1 366 ? -11.845 12.596 14.711 1.00 97.06 366 VAL A C 1
ATOM 2780 O O . VAL A 1 366 ? -12.296 11.684 15.405 1.00 97.06 366 VAL A O 1
ATOM 2783 N N . GLN A 1 367 ? -10.627 13.112 14.922 1.00 95.88 367 GLN A N 1
ATOM 2784 C CA . GLN A 1 367 ? -9.755 12.706 16.034 1.00 95.88 367 GLN A CA 1
ATOM 2785 C C . GLN A 1 367 ? -10.456 12.890 17.385 1.00 95.88 367 GLN A C 1
ATOM 2787 O O . GLN A 1 367 ? -10.437 11.976 18.200 1.00 95.88 367 GLN A O 1
ATOM 2792 N N . GLU A 1 368 ? -11.094 14.036 17.635 1.00 94.88 368 GLU A N 1
ATOM 2793 C CA . GLU A 1 368 ? -11.778 14.299 18.910 1.00 94.88 368 GLU A CA 1
ATOM 2794 C C . GLU A 1 368 ? -12.989 13.391 19.130 1.00 94.88 368 GLU A C 1
ATOM 2796 O O . GLU A 1 368 ? -13.164 12.851 20.223 1.00 94.88 368 GLU A O 1
ATOM 2801 N N . LYS A 1 369 ? -13.787 13.144 18.084 1.00 95.38 369 LYS A N 1
ATOM 2802 C CA . LYS A 1 369 ? -14.905 12.189 18.148 1.00 95.38 369 LYS A CA 1
ATOM 2803 C C . LYS A 1 369 ? -14.420 10.760 18.413 1.00 95.38 369 LYS A C 1
ATOM 2805 O O . LYS A 1 369 ? -15.036 10.060 19.210 1.00 95.38 369 LYS A O 1
ATOM 2810 N N . LEU A 1 370 ? -13.310 10.338 17.801 1.00 94.81 370 LEU A N 1
ATOM 2811 C CA . LEU A 1 370 ? -12.712 9.021 18.034 1.00 94.81 370 LEU A CA 1
ATOM 2812 C C . LEU A 1 370 ? -12.093 8.904 19.439 1.00 94.81 370 LEU A C 1
ATOM 2814 O O . LEU A 1 370 ? -12.339 7.918 20.129 1.00 94.81 370 LEU A O 1
ATOM 2818 N N . LEU A 1 371 ? -11.360 9.919 19.904 1.00 93.19 371 LEU A N 1
ATOM 2819 C CA . LEU A 1 371 ? -10.787 9.973 21.257 1.00 93.19 371 LEU A CA 1
ATOM 2820 C C . LEU A 1 371 ? -11.859 10.029 22.361 1.00 93.19 371 LEU A C 1
ATOM 2822 O O . LEU A 1 371 ? -11.589 9.619 23.484 1.00 93.19 371 LEU A O 1
ATOM 2826 N N . GLY A 1 372 ? -13.082 10.471 22.052 1.00 91.25 372 GLY A N 1
ATOM 2827 C CA . GLY A 1 372 ? -14.238 10.333 22.945 1.00 91.25 372 GLY A CA 1
ATOM 2828 C C . GLY A 1 372 ? -14.799 8.904 23.052 1.00 91.25 372 GLY A C 1
ATOM 2829 O O . GLY A 1 372 ? -15.515 8.606 24.007 1.00 91.25 372 GLY A O 1
ATOM 2830 N N . LEU A 1 373 ? -14.481 8.019 22.097 1.00 91.12 373 LEU A N 1
ATOM 2831 C CA . LEU A 1 373 ? -14.974 6.635 22.023 1.00 91.12 373 LEU A CA 1
ATOM 2832 C C . LEU A 1 373 ? -13.958 5.584 22.488 1.00 91.12 373 LEU A C 1
ATOM 2834 O O . LEU A 1 373 ? -14.360 4.478 22.843 1.00 91.12 373 LEU A O 1
ATOM 2838 N N . ILE A 1 374 ? -12.661 5.896 22.491 1.00 92.44 374 ILE A N 1
ATOM 2839 C CA . ILE A 1 374 ? -11.602 4.995 22.966 1.00 92.44 374 ILE A CA 1
ATOM 2840 C C . ILE A 1 374 ? -10.992 5.538 24.259 1.00 92.44 374 ILE A C 1
ATOM 2842 O O . ILE A 1 374 ? -10.821 6.740 24.408 1.00 92.44 374 ILE A O 1
ATOM 2846 N N . GLY A 1 375 ? -10.653 4.662 25.203 1.00 89.81 375 GLY A N 1
ATOM 2847 C CA . GLY A 1 375 ? -9.889 5.022 26.401 1.00 89.81 375 GLY A CA 1
ATOM 2848 C C . GLY A 1 375 ? -8.592 4.211 26.516 1.00 89.81 375 GLY A C 1
ATOM 2849 O O . GLY A 1 375 ? -8.447 3.197 25.832 1.00 89.81 375 GLY A O 1
ATOM 2850 N N . PRO A 1 376 ? -7.676 4.554 27.444 1.00 88.62 376 PRO A N 1
ATOM 2851 C CA . PRO A 1 376 ? -6.400 3.850 27.659 1.00 88.62 376 PRO A CA 1
ATOM 2852 C C . PRO A 1 376 ? -6.476 2.342 27.959 1.00 88.62 376 PRO A C 1
ATOM 2854 O O . PRO A 1 376 ? -5.440 1.693 28.073 1.00 88.62 376 PRO A O 1
ATOM 2857 N N . GLN A 1 377 ? -7.675 1.788 28.156 1.00 89.12 377 GLN A N 1
ATOM 2858 C CA . GLN A 1 377 ? -7.939 0.367 28.428 1.00 89.12 377 GLN A CA 1
ATOM 2859 C C . GLN A 1 377 ? -8.896 -0.273 27.400 1.00 89.12 377 GLN A C 1
ATOM 2861 O O . GLN A 1 377 ? -9.250 -1.440 27.539 1.00 89.12 377 GLN A O 1
ATOM 2866 N N . THR A 1 378 ? -9.329 0.474 26.380 1.00 93.19 378 THR A N 1
ATOM 2867 C CA . THR A 1 378 ? -10.072 -0.061 25.232 1.00 93.19 378 THR A CA 1
ATOM 2868 C C . THR A 1 378 ? -9.112 -0.867 24.368 1.00 93.19 378 THR A C 1
ATOM 2870 O O . THR A 1 378 ? -8.101 -0.328 23.930 1.00 93.19 378 THR A O 1
ATOM 2873 N N . LEU A 1 379 ? -9.409 -2.133 24.083 1.00 94.81 379 LEU A N 1
ATOM 2874 C CA . LEU A 1 379 ? -8.656 -2.898 23.095 1.00 94.81 379 LEU A CA 1
ATOM 2875 C C . LEU A 1 379 ? -9.031 -2.413 21.689 1.00 94.81 379 LEU A C 1
ATOM 2877 O O . LEU A 1 379 ? -10.195 -2.492 21.295 1.00 94.81 379 LEU A O 1
ATOM 2881 N N . LEU A 1 380 ? -8.053 -1.904 20.949 1.00 96.38 380 LEU A N 1
ATOM 2882 C CA . LEU A 1 380 ? -8.243 -1.355 19.614 1.00 96.38 380 LEU A CA 1
ATOM 2883 C C . LEU A 1 380 ? -7.853 -2.399 18.567 1.00 96.38 380 LEU A C 1
ATOM 2885 O O . LEU A 1 380 ? -6.693 -2.803 18.485 1.00 96.38 380 LEU A O 1
ATOM 2889 N N . LEU A 1 381 ? -8.830 -2.850 17.789 1.00 97.50 381 LEU A N 1
ATOM 2890 C CA . LEU A 1 381 ? -8.645 -3.794 16.693 1.00 97.50 381 LEU A CA 1
ATOM 2891 C C . LEU A 1 381 ? -8.457 -3.020 15.384 1.00 97.50 381 LEU A C 1
ATOM 2893 O O . LEU A 1 381 ? -9.073 -1.974 15.179 1.00 97.50 381 LEU A O 1
ATOM 2897 N N . GLY A 1 382 ? -7.652 -3.554 14.474 1.00 95.75 382 GLY A N 1
ATOM 2898 C CA . GLY A 1 382 ? -7.474 -3.002 13.134 1.00 95.75 382 GLY A CA 1
ATOM 2899 C C . GLY A 1 382 ? -6.880 -4.020 12.171 1.00 95.75 382 GLY A C 1
ATOM 2900 O O . GLY A 1 382 ? -6.664 -5.177 12.523 1.00 95.75 382 GLY A O 1
ATOM 2901 N N . TYR A 1 383 ? -6.596 -3.563 10.957 1.00 94.44 383 TYR A N 1
ATOM 2902 C CA . TYR A 1 383 ? -5.799 -4.272 9.959 1.00 94.44 383 TYR A CA 1
ATOM 2903 C C . TYR A 1 383 ? -4.737 -3.291 9.453 1.00 94.44 383 TYR A C 1
ATOM 2905 O O . TYR A 1 383 ? -5.103 -2.204 9.000 1.00 94.44 383 TYR A O 1
ATOM 2913 N N . ARG A 1 384 ? -3.446 -3.635 9.558 1.00 91.94 384 ARG A N 1
ATOM 2914 C CA . ARG A 1 384 ? -2.309 -2.719 9.308 1.00 91.94 384 ARG A CA 1
ATOM 2915 C C . ARG A 1 384 ? -2.394 -1.442 10.165 1.00 91.94 384 ARG A C 1
ATOM 2917 O O . ARG A 1 384 ? -2.197 -0.318 9.697 1.00 91.94 384 ARG A O 1
ATOM 2924 N N . LEU A 1 385 ? -2.711 -1.637 11.444 1.00 90.94 385 LEU A N 1
ATOM 2925 C CA . LEU A 1 385 ? -3.145 -0.622 12.403 1.00 90.94 385 LEU A CA 1
ATOM 2926 C C . LEU A 1 385 ? -2.063 0.424 12.719 1.00 90.94 385 LEU A C 1
ATOM 2928 O O . LEU A 1 385 ? -2.412 1.577 12.960 1.00 90.94 385 LEU A O 1
ATOM 2932 N N . SER A 1 386 ? -0.773 0.076 12.652 1.00 89.50 386 SER A N 1
ATOM 2933 C CA . SER A 1 386 ? 0.335 1.027 12.854 1.00 89.50 386 SER A CA 1
ATOM 2934 C C . SER A 1 386 ? 0.240 2.216 11.891 1.00 89.50 386 SER A C 1
ATOM 2936 O O . SER A 1 386 ? 0.170 3.361 12.332 1.00 89.50 386 SER A O 1
ATOM 2938 N N . SER A 1 387 ? 0.108 1.951 10.586 1.00 87.50 387 SER A N 1
ATOM 2939 C CA . SER A 1 387 ? -0.003 2.999 9.559 1.00 87.50 387 SER A CA 1
ATOM 2940 C C . SER A 1 387 ? -1.309 3.795 9.649 1.00 87.50 387 SER A C 1
ATOM 2942 O O . SER A 1 387 ? -1.339 4.971 9.291 1.00 87.50 387 SER A O 1
ATOM 2944 N N . ALA A 1 388 ? -2.384 3.186 10.161 1.00 92.62 388 ALA A N 1
ATOM 2945 C CA . ALA A 1 388 ? -3.635 3.890 10.427 1.00 92.62 388 ALA A CA 1
ATOM 2946 C C . ALA A 1 388 ? -3.523 4.844 11.624 1.00 92.62 388 ALA A C 1
ATOM 2948 O O . ALA A 1 388 ? -3.995 5.976 11.542 1.00 92.62 388 ALA A O 1
ATOM 2949 N N . LEU A 1 389 ? -2.868 4.429 12.710 1.00 94.12 389 LEU A N 1
ATOM 2950 C CA . LEU A 1 389 ? -2.638 5.279 13.880 1.00 94.12 389 LEU A CA 1
ATOM 2951 C C . LEU A 1 389 ? -1.641 6.411 13.588 1.00 94.12 389 LEU A C 1
ATOM 2953 O O . LEU A 1 389 ? -1.892 7.541 14.002 1.00 94.12 389 LEU A O 1
ATOM 2957 N N . GLU A 1 390 ? -0.583 6.146 12.814 1.00 92.31 390 GLU A N 1
ATOM 2958 C CA . GLU A 1 390 ? 0.340 7.167 12.290 1.00 92.31 390 GLU A CA 1
ATOM 2959 C C . GLU A 1 390 ? -0.408 8.253 11.503 1.00 92.31 390 GLU A C 1
ATOM 2961 O O . GLU A 1 390 ? -0.311 9.435 11.830 1.00 92.31 390 GLU A O 1
ATOM 2966 N N . ALA A 1 391 ? -1.206 7.859 10.504 1.00 92.56 391 ALA A N 1
ATOM 2967 C CA . ALA A 1 391 ? -1.963 8.783 9.658 1.00 92.56 391 ALA A CA 1
ATOM 2968 C C . ALA A 1 391 ? -3.091 9.518 10.412 1.00 92.56 391 ALA A C 1
ATOM 2970 O O . ALA A 1 391 ? -3.418 10.661 10.093 1.00 92.56 391 ALA A O 1
ATOM 2971 N N . LEU A 1 392 ? -3.670 8.890 11.442 1.00 94.56 392 LEU A N 1
ATOM 2972 C CA . LEU A 1 392 ? -4.600 9.539 12.370 1.00 94.56 392 LEU A CA 1
ATOM 2973 C C . LEU A 1 392 ? -3.893 10.441 13.397 1.00 94.56 392 LEU A C 1
ATOM 2975 O O . LEU A 1 392 ? -4.576 11.204 14.080 1.00 94.56 392 LEU A O 1
ATOM 2979 N N . GLY A 1 393 ? -2.565 10.378 13.530 1.00 93.38 393 GLY A N 1
ATOM 2980 C CA . GLY A 1 393 ? -1.799 11.105 14.544 1.00 93.38 393 GLY A CA 1
ATOM 2981 C C . GLY A 1 393 ? -2.116 10.667 15.978 1.00 93.38 393 GLY A C 1
ATOM 2982 O O . GLY A 1 393 ? -2.135 11.508 16.880 1.00 93.38 393 GLY A O 1
ATOM 2983 N N . LEU A 1 394 ? -2.411 9.380 16.193 1.00 92.31 394 LEU A N 1
ATOM 2984 C CA . LEU A 1 394 ? -2.817 8.799 17.478 1.00 92.31 394 LEU A CA 1
ATOM 2985 C C . LEU A 1 394 ? -1.779 7.800 18.005 1.00 92.31 394 LEU A C 1
ATOM 2987 O O . LEU A 1 394 ? -1.107 7.119 17.237 1.00 92.31 394 LEU A O 1
ATOM 2991 N N . SER A 1 395 ? -1.682 7.675 19.329 1.00 91.50 395 SER A N 1
ATOM 2992 C CA . SER A 1 395 ? -0.861 6.649 19.981 1.00 91.50 395 SER A CA 1
ATOM 2993 C C . SER A 1 395 ? -1.691 5.892 21.014 1.00 91.50 395 SER A C 1
ATOM 2995 O O . SER A 1 395 ? -2.428 6.491 21.799 1.00 91.50 395 SER A O 1
ATOM 2997 N N . HIS A 1 396 ? -1.604 4.561 20.988 1.00 91.69 396 HIS A N 1
ATOM 2998 C CA . HIS A 1 396 ? -2.370 3.673 21.860 1.00 91.69 396 HIS A CA 1
ATOM 2999 C C . HIS A 1 396 ? -1.657 2.325 22.022 1.00 91.69 396 HIS A C 1
ATOM 3001 O O . HIS A 1 396 ? -1.009 1.857 21.090 1.00 91.69 396 HIS A O 1
ATOM 3007 N N . SER A 1 397 ? -1.754 1.706 23.203 1.00 88.81 397 SER A N 1
ATOM 3008 C CA . SER A 1 397 ? -0.941 0.528 23.566 1.00 88.81 397 SER A CA 1
ATOM 3009 C C . SER A 1 397 ? -1.688 -0.806 23.518 1.00 88.81 397 SER A C 1
ATOM 3011 O O . SER A 1 397 ? -1.072 -1.851 23.304 1.00 88.81 397 SER A O 1
ATOM 3013 N N . GLN A 1 398 ? -3.008 -0.797 23.721 1.00 91.94 398 GLN A N 1
ATOM 3014 C CA . GLN A 1 398 ? -3.836 -2.004 23.695 1.00 91.94 398 GLN A CA 1
ATOM 3015 C C . GLN A 1 398 ? -4.306 -2.249 22.260 1.00 91.94 398 GLN A C 1
ATOM 3017 O O . GLN A 1 398 ? -5.392 -1.811 21.884 1.00 91.94 398 GLN A O 1
ATOM 3022 N N . LEU A 1 399 ? -3.465 -2.905 21.456 1.00 94.94 399 LEU A N 1
ATOM 3023 C CA . LEU A 1 399 ? -3.685 -3.129 20.024 1.00 94.94 399 LEU A CA 1
ATOM 3024 C C . LEU A 1 399 ? -3.878 -4.616 19.692 1.00 94.94 399 LEU A C 1
ATOM 3026 O O . LEU A 1 399 ? -3.202 -5.474 20.258 1.00 94.94 399 LEU A O 1
ATOM 3030 N N . VAL A 1 400 ? -4.738 -4.896 18.712 1.00 96.44 400 VAL A N 1
ATOM 3031 C CA . VAL A 1 400 ? -4.742 -6.139 17.927 1.00 96.44 400 VAL A CA 1
ATOM 3032 C C . VAL A 1 400 ? -4.701 -5.773 16.453 1.00 96.44 400 VAL A C 1
ATOM 3034 O O . VAL A 1 400 ? -5.575 -5.052 15.974 1.00 96.44 400 VAL A O 1
ATOM 3037 N N . ASP A 1 401 ? -3.724 -6.304 15.725 1.00 96.25 401 ASP A N 1
ATOM 3038 C CA . ASP A 1 401 ? -3.661 -6.156 14.275 1.00 96.25 401 ASP A CA 1
ATOM 3039 C C . ASP A 1 401 ? -3.991 -7.489 13.603 1.00 96.25 401 ASP A C 1
ATOM 3041 O O . ASP A 1 401 ? -3.228 -8.452 13.669 1.00 96.25 401 ASP A O 1
ATOM 3045 N N . VAL A 1 402 ? -5.150 -7.537 12.951 1.00 96.31 402 VAL A N 1
ATOM 3046 C CA . VAL A 1 402 ? -5.671 -8.723 12.270 1.00 96.31 402 VAL A CA 1
ATOM 3047 C C . VAL A 1 402 ? -4.766 -9.171 11.122 1.00 96.31 402 VAL A C 1
ATOM 3049 O O . VAL A 1 402 ? -4.748 -10.369 10.841 1.00 96.31 402 VAL A O 1
ATOM 3052 N N . SER A 1 403 ? -3.955 -8.292 10.510 1.00 94.12 403 SER A N 1
ATOM 3053 C CA . SER A 1 403 ? -2.981 -8.760 9.511 1.00 94.12 403 SER A CA 1
ATOM 3054 C C . SER A 1 403 ? -1.893 -9.647 10.126 1.00 94.12 403 SER A C 1
ATOM 3056 O O . SER A 1 403 ? -1.360 -10.502 9.433 1.00 94.12 403 SER A O 1
ATOM 3058 N N . LEU A 1 404 ? -1.597 -9.494 11.423 1.00 94.69 404 LEU A N 1
ATOM 3059 C CA . LEU A 1 404 ? -0.542 -10.230 12.139 1.00 94.69 404 LEU A CA 1
ATOM 3060 C C . LEU A 1 404 ? -1.057 -11.502 12.848 1.00 94.69 404 LEU A C 1
ATOM 3062 O O . LEU A 1 404 ? -0.296 -12.201 13.519 1.00 94.69 404 LEU A O 1
ATOM 3066 N N . LEU A 1 405 ? -2.356 -11.813 12.739 1.00 94.56 405 LEU A N 1
ATOM 3067 C CA . LEU A 1 405 ? -2.958 -13.003 13.361 1.00 94.56 405 LEU A CA 1
ATOM 3068 C C . LEU A 1 405 ? -2.995 -14.232 12.441 1.00 94.56 405 LEU A C 1
ATOM 3070 O O . LEU A 1 405 ? -3.065 -15.353 12.948 1.00 94.56 405 LEU A O 1
ATOM 3074 N N . PHE A 1 406 ? -2.950 -14.038 11.122 1.00 94.19 406 PHE A N 1
ATOM 3075 C CA . PHE A 1 406 ? -3.176 -15.082 10.119 1.00 94.19 406 PHE A CA 1
ATOM 3076 C C . PHE A 1 406 ? -2.001 -15.139 9.136 1.00 94.19 406 PHE A C 1
ATOM 3078 O O . PHE A 1 406 ? -1.919 -14.332 8.211 1.00 94.19 406 PHE A O 1
ATOM 3085 N N . GLY A 1 407 ? -1.084 -16.086 9.344 1.00 91.31 407 GLY A N 1
ATOM 3086 C CA . GLY A 1 407 ? 0.125 -16.215 8.526 1.00 91.31 407 GLY A CA 1
ATOM 3087 C C . GLY A 1 407 ? -0.146 -16.698 7.096 1.00 91.31 407 GLY A C 1
ATOM 3088 O O . GLY A 1 407 ? -1.042 -17.515 6.853 1.00 91.31 407 GLY A O 1
ATOM 3089 N N . VAL A 1 408 ? 0.671 -16.235 6.151 1.00 91.19 408 VAL A N 1
ATOM 3090 C CA . VAL A 1 408 ? 0.720 -16.786 4.791 1.00 91.19 408 VAL A CA 1
ATOM 3091 C C . VAL A 1 408 ? 1.664 -17.987 4.772 1.00 91.19 408 VAL A C 1
ATOM 3093 O O . VAL A 1 408 ? 2.806 -17.906 5.224 1.00 91.19 408 VAL A O 1
ATOM 3096 N N . GLU A 1 409 ? 1.188 -19.119 4.255 1.00 90.06 409 GLU A N 1
ATOM 3097 C CA . GLU A 1 409 ? 2.016 -20.313 4.062 1.00 90.06 409 GLU A CA 1
ATOM 3098 C C . GLU A 1 409 ? 3.232 -19.987 3.176 1.00 90.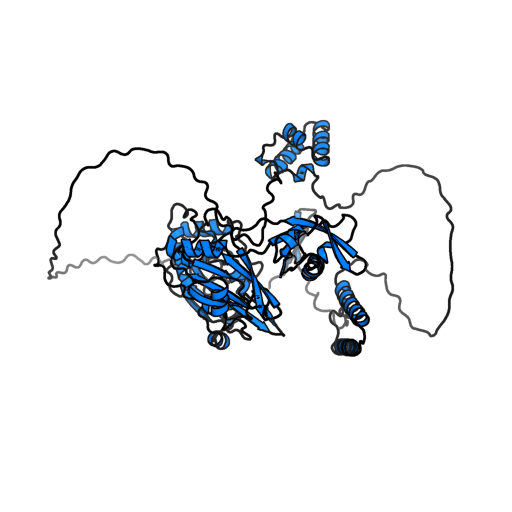06 409 GLU A C 1
ATOM 3100 O O . GLU A 1 409 ? 3.104 -19.355 2.126 1.00 90.06 409 GLU A O 1
ATOM 3105 N N . SER A 1 410 ? 4.423 -20.385 3.628 1.00 80.44 410 SER A N 1
ATOM 3106 C CA . SER A 1 410 ? 5.719 -20.162 2.964 1.00 80.44 410 SER A CA 1
ATOM 3107 C C . SER A 1 410 ? 6.148 -18.703 2.711 1.00 80.44 410 SER A C 1
ATOM 3109 O O . SER A 1 410 ? 7.222 -18.503 2.150 1.00 80.44 410 SER A O 1
ATOM 3111 N N . ARG A 1 411 ? 5.398 -17.673 3.143 1.00 77.62 411 ARG A N 1
ATOM 3112 C CA . ARG A 1 411 ? 5.796 -16.252 3.003 1.00 77.62 411 ARG A CA 1
ATOM 3113 C C . ARG A 1 411 ? 5.686 -15.475 4.321 1.00 77.62 411 ARG A C 1
ATOM 3115 O O . ARG A 1 411 ? 4.674 -14.837 4.597 1.00 77.62 411 ARG A O 1
ATOM 3122 N N . ARG A 1 412 ? 6.766 -15.491 5.112 1.00 73.94 412 ARG A N 1
ATOM 3123 C CA . ARG A 1 412 ? 6.839 -14.968 6.494 1.00 73.94 412 ARG A CA 1
ATOM 3124 C C . ARG A 1 412 ? 6.307 -13.538 6.683 1.00 73.94 412 ARG A C 1
ATOM 3126 O O . ARG A 1 412 ? 5.491 -13.327 7.569 1.00 73.94 412 ARG A O 1
ATOM 3133 N N . HIS A 1 413 ? 6.732 -12.596 5.839 1.00 81.31 413 HIS A N 1
ATOM 3134 C CA . HIS A 1 413 ? 6.382 -11.167 5.942 1.00 81.31 413 HIS A CA 1
ATOM 3135 C C . HIS A 1 413 ? 5.238 -10.739 4.998 1.00 81.31 413 HIS A C 1
ATOM 3137 O O . HIS A 1 413 ? 5.057 -9.549 4.731 1.00 81.31 413 HIS A O 1
ATOM 3143 N N . GLN A 1 414 ? 4.479 -11.692 4.437 1.00 85.31 414 GLN A N 1
ATOM 3144 C CA . GLN A 1 414 ? 3.297 -11.392 3.624 1.00 85.31 414 GLN A CA 1
ATOM 3145 C C . GLN A 1 414 ? 2.023 -11.473 4.472 1.00 85.31 414 GLN A C 1
ATOM 3147 O O . GLN A 1 414 ? 1.913 -12.278 5.392 1.00 85.31 414 GLN A O 1
ATOM 3152 N N . PHE A 1 415 ? 1.028 -10.658 4.117 1.00 90.31 415 PHE A N 1
ATOM 3153 C CA . PHE A 1 415 ? -0.259 -10.584 4.804 1.00 90.31 415 PHE A CA 1
ATOM 3154 C C . PHE A 1 415 ? -1.400 -10.900 3.836 1.00 90.31 415 PHE A C 1
ATOM 3156 O O . PHE A 1 415 ? -1.475 -10.331 2.744 1.00 90.31 415 PHE A O 1
ATOM 3163 N N . HIS A 1 416 ? -2.315 -11.780 4.244 1.00 91.06 416 HIS A N 1
ATOM 3164 C CA . HIS A 1 416 ? -3.568 -12.021 3.522 1.00 91.06 416 HIS A CA 1
ATOM 3165 C C . HIS A 1 416 ? -4.451 -10.772 3.547 1.00 91.06 416 HIS A C 1
ATOM 3167 O O . HIS A 1 416 ? -4.654 -10.186 4.609 1.00 91.06 416 HIS A O 1
ATOM 3173 N N . SER A 1 417 ? -5.049 -10.403 2.411 1.00 89.69 417 SER A N 1
ATOM 3174 C CA . SER A 1 417 ? -5.985 -9.272 2.370 1.00 89.69 417 SER A CA 1
ATOM 3175 C C . SER A 1 417 ? -7.211 -9.521 3.258 1.00 89.69 417 SER A C 1
ATOM 3177 O O . SER A 1 417 ? -7.716 -10.641 3.337 1.00 89.69 417 SER A O 1
ATOM 3179 N N . VAL A 1 418 ? -7.738 -8.471 3.899 1.00 91.19 418 VAL A N 1
ATOM 3180 C CA . VAL A 1 418 ? -8.872 -8.584 4.841 1.00 91.19 418 VAL A CA 1
ATOM 3181 C C . VAL A 1 418 ? -10.116 -9.251 4.227 1.00 91.19 418 VAL A C 1
ATOM 3183 O O . VAL A 1 418 ? -10.794 -10.020 4.904 1.00 91.19 418 VAL A O 1
ATOM 3186 N N . HIS A 1 419 ? -10.369 -9.047 2.929 1.00 89.25 419 HIS A N 1
ATOM 3187 C CA . HIS A 1 419 ? -11.445 -9.733 2.205 1.00 89.25 419 HIS A CA 1
ATOM 3188 C C . HIS A 1 419 ? -11.161 -11.231 2.009 1.00 89.25 419 HIS A C 1
ATOM 3190 O O . HIS A 1 419 ? -12.074 -12.038 2.162 1.00 89.25 419 HIS A O 1
ATOM 3196 N N . TYR A 1 420 ? -9.913 -11.629 1.726 1.00 90.62 420 TYR A N 1
ATOM 3197 C CA . TYR A 1 420 ? -9.557 -13.050 1.639 1.00 90.62 420 TYR A CA 1
ATOM 3198 C C . TYR A 1 420 ? -9.586 -13.728 3.014 1.00 90.62 420 TYR A C 1
ATOM 3200 O O . TYR A 1 420 ? -10.064 -14.854 3.124 1.00 90.62 420 TYR A O 1
ATOM 3208 N N . LEU A 1 421 ? -9.177 -13.027 4.078 1.00 93.50 421 LEU A N 1
ATOM 3209 C CA . LEU A 1 421 ? -9.369 -13.490 5.455 1.00 93.50 421 LEU A CA 1
ATOM 3210 C C . LEU A 1 421 ? -10.856 -13.718 5.764 1.00 93.50 421 LEU A C 1
ATOM 3212 O O . LEU A 1 421 ? -11.215 -14.775 6.278 1.00 93.50 421 LEU A O 1
ATOM 3216 N N . ALA A 1 422 ? -11.737 -12.776 5.417 1.00 92.38 422 ALA A N 1
ATOM 3217 C CA . ALA A 1 422 ? -13.177 -12.935 5.614 1.00 92.38 422 ALA A CA 1
ATOM 3218 C C . ALA A 1 422 ? -13.752 -14.117 4.805 1.00 92.38 422 ALA A C 1
ATOM 3220 O O . ALA A 1 422 ? -14.466 -14.952 5.368 1.00 92.38 422 ALA A O 1
ATOM 3221 N N . GLU A 1 423 ? -13.384 -14.248 3.525 1.00 91.12 423 GLU A N 1
ATOM 3222 C CA . GLU A 1 423 ? -13.768 -15.376 2.664 1.00 91.12 423 GLU A CA 1
ATOM 3223 C C . GLU A 1 423 ? -13.327 -16.719 3.275 1.00 91.12 423 GLU A C 1
ATOM 3225 O O . GLU A 1 423 ? -14.131 -17.642 3.420 1.00 91.12 423 GLU A O 1
ATOM 3230 N N . ARG A 1 424 ? -12.060 -16.811 3.698 1.00 92.31 424 ARG A N 1
ATOM 3231 C CA . ARG A 1 424 ? -11.418 -18.061 4.122 1.00 92.31 424 ARG A CA 1
ATOM 3232 C C . ARG A 1 424 ? -11.735 -18.483 5.559 1.00 92.31 424 ARG A C 1
ATOM 3234 O O . ARG A 1 424 ? -11.855 -19.680 5.806 1.00 92.31 424 ARG A O 1
ATOM 3241 N N . VAL A 1 425 ? -11.857 -17.533 6.489 1.00 93.88 425 VAL A N 1
ATOM 3242 C CA . VAL A 1 425 ? -12.009 -17.783 7.939 1.00 93.88 425 VAL A CA 1
ATOM 3243 C C . VAL A 1 425 ? -13.458 -17.609 8.407 1.00 93.88 425 VAL A C 1
ATOM 3245 O O . VAL A 1 425 ? -13.927 -18.357 9.264 1.00 93.88 425 VAL A O 1
ATOM 3248 N N . LEU A 1 426 ? -14.197 -16.644 7.844 1.00 92.19 426 LEU A N 1
ATOM 3249 C CA . LEU A 1 426 ? -15.594 -16.376 8.221 1.00 92.19 426 LEU A CA 1
ATOM 3250 C C . LEU A 1 426 ? -16.616 -17.016 7.272 1.00 92.19 426 LEU A C 1
ATOM 3252 O O . LEU A 1 426 ? -17.814 -16.950 7.555 1.00 92.19 426 LEU A O 1
ATOM 3256 N N . GLY A 1 427 ? -16.170 -17.594 6.152 1.00 88.56 427 GLY A N 1
ATOM 3257 C CA . GLY A 1 427 ? -17.046 -18.194 5.146 1.00 88.56 427 GLY A CA 1
ATOM 3258 C C . GLY A 1 427 ? -17.974 -17.184 4.467 1.00 88.56 427 GLY A C 1
ATOM 3259 O O . GLY A 1 427 ? -19.055 -17.559 4.010 1.00 88.56 427 GLY A O 1
ATOM 3260 N N . THR A 1 428 ? -17.606 -15.896 4.424 1.00 80.38 428 THR A N 1
ATOM 3261 C CA . THR A 1 428 ? -18.351 -14.924 3.614 1.00 80.38 428 THR A CA 1
ATOM 3262 C C . THR A 1 428 ? -18.196 -15.294 2.145 1.00 80.38 428 THR A C 1
ATOM 3264 O O . THR A 1 428 ? -17.078 -15.527 1.692 1.00 80.38 428 THR A O 1
ATOM 3267 N N . GLY A 1 429 ? -19.303 -15.351 1.400 1.00 64.75 429 GLY A N 1
ATOM 3268 C CA . GLY A 1 429 ? -19.256 -15.667 -0.027 1.00 64.75 429 GLY A CA 1
ATOM 3269 C C . GLY A 1 429 ? -18.300 -14.736 -0.774 1.00 64.75 429 GLY A C 1
ATOM 3270 O O . GLY A 1 429 ? -18.212 -13.553 -0.444 1.00 64.75 429 GLY A O 1
ATOM 3271 N N . SER A 1 430 ? -17.592 -15.279 -1.765 1.00 56.72 430 SER A N 1
ATOM 3272 C CA . SER A 1 430 ? -16.664 -14.512 -2.596 1.00 56.72 430 SER A CA 1
ATOM 3273 C C . SER A 1 430 ? -17.455 -13.546 -3.482 1.00 56.72 430 SER A C 1
ATOM 3275 O O . SER A 1 430 ? -17.911 -13.902 -4.567 1.00 56.72 430 SER A O 1
ATOM 3277 N N . GLY A 1 431 ? -17.717 -12.351 -2.953 1.00 50.88 431 GLY A N 1
ATOM 3278 C CA . GLY A 1 431 ? -18.330 -11.263 -3.701 1.00 50.88 431 GLY A CA 1
ATOM 3279 C C . GLY A 1 431 ? -17.368 -10.714 -4.749 1.00 50.88 431 GLY A C 1
ATOM 3280 O O . GLY A 1 431 ? -16.149 -10.870 -4.637 1.00 50.88 431 GLY A O 1
ATOM 3281 N N . ASP A 1 432 ? -17.921 -10.035 -5.752 1.00 50.72 432 ASP A N 1
ATOM 3282 C CA . ASP A 1 432 ? -17.130 -9.250 -6.699 1.00 50.72 432 ASP A CA 1
ATOM 3283 C C . ASP A 1 432 ? -16.192 -8.281 -5.959 1.00 50.72 432 ASP A C 1
ATOM 3285 O O . ASP A 1 432 ? -16.485 -7.861 -4.835 1.00 50.72 432 ASP A O 1
ATOM 3289 N N . LYS A 1 433 ? -15.075 -7.894 -6.597 1.00 56.94 433 LYS A N 1
ATOM 3290 C CA . LYS A 1 433 ? -14.094 -6.926 -6.065 1.00 56.94 433 LYS A CA 1
ATOM 3291 C C . LYS A 1 433 ? -14.692 -5.513 -5.959 1.00 56.94 433 LYS A C 1
ATOM 3293 O O . LYS A 1 433 ? -14.332 -4.603 -6.698 1.00 56.94 433 LYS A O 1
ATOM 3298 N N . LYS A 1 434 ? -15.628 -5.334 -5.035 1.00 61.06 434 LYS A N 1
ATOM 3299 C CA . LYS A 1 434 ? -16.189 -4.051 -4.639 1.00 61.06 434 LYS A CA 1
ATOM 3300 C C . LYS A 1 434 ? -15.135 -3.284 -3.838 1.00 61.06 434 LYS A C 1
ATOM 3302 O O . LYS A 1 434 ? -14.403 -3.876 -3.048 1.00 61.06 434 LYS A O 1
ATOM 3307 N N . ALA A 1 435 ? -15.086 -1.970 -4.027 1.00 68.94 435 ALA A N 1
ATOM 3308 C CA . ALA A 1 435 ? -14.219 -1.104 -3.243 1.00 68.94 435 ALA A CA 1
ATOM 3309 C C . ALA A 1 435 ? -14.526 -1.228 -1.735 1.00 68.94 435 ALA A C 1
ATOM 3311 O O . ALA A 1 435 ? -15.693 -1.290 -1.334 1.00 68.94 435 ALA A O 1
ATOM 3312 N N . ALA A 1 436 ? -13.475 -1.278 -0.920 1.00 71.88 436 ALA A N 1
ATOM 3313 C CA . ALA A 1 436 ? -13.533 -1.579 0.500 1.00 71.88 436 ALA A CA 1
ATOM 3314 C C . ALA A 1 436 ? -14.025 -0.367 1.307 1.00 71.88 436 ALA A C 1
ATOM 3316 O O . ALA A 1 436 ? -13.292 0.595 1.548 1.00 71.88 436 ALA A O 1
ATOM 3317 N N . ASP A 1 437 ? -15.277 -0.430 1.756 1.00 84.19 437 ASP A N 1
ATOM 3318 C CA . ASP A 1 437 ? -15.823 0.546 2.694 1.00 84.19 437 ASP A CA 1
ATOM 3319 C C . ASP A 1 437 ? -15.111 0.412 4.056 1.00 84.19 437 ASP A C 1
ATOM 3321 O O . ASP A 1 437 ? -15.001 -0.690 4.599 1.00 84.19 437 ASP A O 1
ATOM 3325 N N . ALA A 1 438 ? -14.649 1.527 4.633 1.00 92.31 438 ALA A N 1
ATOM 3326 C CA . ALA A 1 438 ? -14.030 1.559 5.961 1.00 92.31 438 ALA A CA 1
ATOM 3327 C C . ALA A 1 438 ? -14.888 0.870 7.039 1.00 92.31 438 ALA A C 1
ATOM 3329 O O . ALA A 1 438 ? -14.347 0.183 7.906 1.00 92.31 438 ALA A O 1
ATOM 3330 N N . LEU A 1 439 ? -16.216 1.009 6.977 1.00 94.19 439 LEU A N 1
ATOM 3331 C CA . LEU A 1 439 ? -17.148 0.365 7.900 1.00 94.19 439 LEU A CA 1
ATOM 3332 C C . LEU A 1 439 ? -17.208 -1.155 7.684 1.00 94.19 439 LEU A C 1
ATOM 3334 O O . LEU A 1 439 ? -17.191 -1.913 8.653 1.00 94.19 439 LEU A O 1
ATOM 3338 N N . GLU A 1 440 ? -17.212 -1.610 6.428 1.00 92.50 440 GLU A N 1
ATOM 3339 C CA . GLU A 1 440 ? -17.179 -3.037 6.078 1.00 92.50 440 GLU A CA 1
ATOM 3340 C C . GLU A 1 440 ? -15.860 -3.678 6.547 1.00 92.50 440 GLU A C 1
ATOM 3342 O O . GLU A 1 440 ? -15.869 -4.744 7.166 1.00 92.50 440 GLU A O 1
ATOM 3347 N N . VAL A 1 441 ? -14.730 -2.984 6.365 1.00 93.69 441 VAL A N 1
ATOM 3348 C CA . VAL A 1 441 ? -13.415 -3.399 6.885 1.00 93.69 441 VAL A CA 1
ATOM 3349 C C . VAL A 1 441 ? -13.414 -3.472 8.412 1.00 93.69 441 VAL A C 1
ATOM 3351 O O . VAL A 1 441 ? -13.006 -4.496 8.961 1.00 93.69 441 VAL A O 1
ATOM 3354 N N . ALA A 1 442 ? -13.925 -2.452 9.110 1.00 96.69 442 ALA A N 1
ATOM 3355 C CA . ALA A 1 442 ? -14.020 -2.452 10.572 1.00 96.69 442 ALA A CA 1
ATOM 3356 C C . ALA A 1 442 ? -14.851 -3.642 11.097 1.00 96.69 442 ALA A C 1
ATOM 3358 O O . ALA A 1 442 ? -14.480 -4.275 12.092 1.00 96.69 442 ALA A O 1
ATOM 3359 N N . GLN A 1 443 ? -15.940 -3.995 10.404 1.00 96.00 443 GLN A N 1
ATOM 3360 C CA . GLN A 1 443 ? -16.789 -5.146 10.727 1.00 96.00 443 GLN A CA 1
ATOM 3361 C C . GLN A 1 443 ? -16.123 -6.494 10.419 1.00 96.00 443 GLN A C 1
ATOM 3363 O O . GLN A 1 443 ? -16.242 -7.427 11.218 1.00 96.00 443 GLN A O 1
ATOM 3368 N N . MET A 1 444 ? -15.393 -6.617 9.304 1.00 95.38 444 MET A N 1
ATOM 3369 C CA . MET A 1 444 ? -14.601 -7.816 9.003 1.00 95.38 444 MET A CA 1
ATOM 3370 C C . MET A 1 444 ? -13.504 -8.032 10.051 1.00 95.38 444 MET A C 1
ATOM 3372 O O . MET A 1 444 ? -13.394 -9.133 10.583 1.00 95.38 444 MET A O 1
ATOM 3376 N N . VAL A 1 445 ? -12.756 -6.984 10.412 1.00 97.12 445 VAL A N 1
ATOM 3377 C CA . VAL A 1 445 ? -11.725 -7.011 11.466 1.00 97.12 445 VAL A CA 1
ATOM 3378 C C . VAL A 1 445 ? -12.314 -7.444 12.811 1.00 97.12 445 VAL A C 1
ATOM 3380 O O . VAL A 1 445 ? -11.777 -8.357 13.439 1.00 97.12 445 VAL A O 1
ATOM 3383 N N . ALA A 1 446 ? -13.449 -6.867 13.226 1.00 96.88 446 ALA A N 1
ATOM 3384 C CA . ALA A 1 446 ? -14.119 -7.238 14.474 1.00 96.88 446 ALA A CA 1
ATOM 3385 C C . ALA A 1 446 ? -14.496 -8.730 14.493 1.00 96.88 446 ALA A C 1
ATOM 3387 O O . ALA A 1 446 ? -14.204 -9.438 15.457 1.00 96.88 446 ALA A O 1
ATOM 3388 N N . ARG A 1 447 ? -15.085 -9.232 13.398 1.00 96.50 447 ARG A N 1
ATOM 3389 C CA . ARG A 1 447 ? -15.499 -10.637 13.264 1.00 96.50 447 ARG A CA 1
ATOM 3390 C C . ARG A 1 447 ? -14.317 -11.607 13.165 1.00 96.50 447 ARG A C 1
ATOM 3392 O O . ARG A 1 447 ? -14.396 -12.685 13.746 1.00 96.50 447 ARG A O 1
ATOM 3399 N N . LEU A 1 448 ? -13.236 -11.240 12.474 1.00 96.94 448 LEU A N 1
ATOM 3400 C CA . LEU A 1 448 ? -12.007 -12.038 12.368 1.00 96.94 448 LEU A CA 1
ATOM 3401 C C . LEU A 1 448 ? -11.305 -12.166 13.722 1.00 96.94 448 LEU A C 1
ATOM 3403 O O . LEU A 1 448 ? -10.967 -13.272 14.139 1.00 96.94 448 LEU A O 1
ATOM 3407 N N . ALA A 1 449 ? -11.152 -11.058 14.447 1.00 96.69 449 ALA A N 1
ATOM 3408 C CA . ALA A 1 449 ? -10.579 -11.085 15.784 1.00 96.69 449 ALA A CA 1
ATOM 3409 C C . ALA A 1 449 ? -11.497 -11.820 16.780 1.00 96.69 449 ALA A C 1
ATOM 3411 O O . ALA A 1 449 ? -11.016 -12.624 17.570 1.00 96.69 449 ALA A O 1
ATOM 3412 N N . GLN A 1 450 ? -12.822 -11.643 16.711 1.00 95.31 450 GLN A N 1
ATOM 3413 C CA . GLN A 1 450 ? -13.752 -12.396 17.561 1.00 95.31 450 GLN A CA 1
ATOM 3414 C C . GLN A 1 450 ? -13.776 -13.901 17.223 1.00 95.31 450 GLN A C 1
ATOM 3416 O O . GLN A 1 450 ? -13.984 -14.712 18.125 1.00 95.31 450 GLN A O 1
ATOM 3421 N N . HIS A 1 451 ? -13.532 -14.301 15.970 1.00 95.06 451 HIS A N 1
ATOM 3422 C CA . HIS A 1 451 ? -13.308 -15.705 15.614 1.00 95.06 451 HIS A CA 1
ATOM 3423 C C . HIS A 1 451 ? -12.044 -16.235 16.305 1.00 95.06 451 HIS A C 1
ATOM 3425 O O . HIS A 1 451 ? -12.126 -17.181 17.085 1.00 95.06 451 HIS A O 1
ATOM 3431 N N . GLU A 1 452 ? -10.896 -15.593 16.080 1.00 95.88 452 GLU A N 1
ATOM 3432 C CA . GLU A 1 452 ? -9.599 -16.048 16.597 1.00 95.88 452 GLU A CA 1
ATOM 3433 C C . GLU A 1 452 ? -9.532 -16.014 18.138 1.00 95.88 452 GLU A C 1
ATOM 3435 O O . GLU A 1 452 ? -8.948 -16.901 18.754 1.00 95.88 452 GLU A O 1
ATOM 3440 N N . ALA A 1 453 ? -10.203 -15.054 18.786 1.00 94.50 453 ALA A N 1
ATOM 3441 C CA . ALA A 1 453 ? -10.318 -14.969 20.246 1.00 94.50 453 ALA A CA 1
ATOM 3442 C C . ALA A 1 453 ? -11.157 -16.104 20.869 1.00 94.50 453 ALA A C 1
ATOM 3444 O O . ALA A 1 453 ? -11.062 -16.335 22.075 1.00 94.50 453 ALA A O 1
ATOM 3445 N N . ASN A 1 454 ? -11.977 -16.799 20.074 1.00 93.50 454 ASN A N 1
ATOM 3446 C CA . ASN A 1 454 ? -12.764 -17.954 20.512 1.00 93.50 454 ASN A CA 1
ATOM 3447 C C . ASN A 1 454 ? -12.068 -19.299 20.227 1.00 93.50 454 ASN A C 1
ATOM 3449 O O . ASN A 1 454 ? -12.563 -20.336 20.672 1.00 93.50 454 ASN A O 1
ATOM 3453 N N . GLN A 1 455 ? -10.942 -19.306 19.507 1.00 90.81 455 GLN A N 1
ATOM 3454 C CA . GLN A 1 455 ? -10.187 -20.527 19.230 1.00 90.81 455 GLN A CA 1
ATOM 3455 C C . GLN A 1 455 ? -9.302 -20.927 20.420 1.00 90.81 455 GLN A C 1
ATOM 3457 O O . GLN A 1 455 ? -8.637 -20.095 21.035 1.00 90.81 455 GLN A O 1
ATOM 3462 N N . MET A 1 456 ? -9.241 -22.230 20.723 1.00 88.06 456 MET A N 1
ATOM 3463 C CA . MET A 1 456 ? -8.303 -22.771 21.725 1.00 88.06 456 MET A CA 1
ATOM 3464 C C . MET A 1 456 ? -6.861 -22.862 21.201 1.00 88.06 456 MET A C 1
ATOM 3466 O O . MET A 1 456 ? -5.913 -22.862 21.984 1.00 88.06 456 MET A O 1
ATOM 3470 N N . THR A 1 457 ? -6.699 -22.941 19.882 1.00 89.88 457 THR A N 1
ATOM 3471 C CA . THR A 1 457 ? -5.421 -22.992 19.167 1.00 89.88 457 THR A CA 1
ATOM 3472 C C . THR A 1 457 ? -5.473 -21.982 18.023 1.00 89.88 457 THR A C 1
ATOM 3474 O O . THR A 1 457 ? -6.478 -21.993 17.313 1.00 89.88 457 THR A O 1
ATOM 3477 N N . PRO A 1 458 ? -4.441 -21.144 17.807 1.00 92.94 458 PRO A N 1
ATOM 3478 C CA . PRO A 1 458 ? -4.400 -20.210 16.683 1.00 92.94 458 PRO A CA 1
ATOM 3479 C C . PRO A 1 458 ? -4.747 -20.852 15.337 1.00 92.94 458 PRO A C 1
ATOM 3481 O O . PRO A 1 458 ? -4.382 -22.005 15.092 1.00 92.94 458 PRO A O 1
ATOM 3484 N N . THR A 1 459 ? -5.390 -20.091 14.452 1.00 94.19 459 THR A N 1
ATOM 3485 C CA . THR A 1 459 ? -5.596 -20.509 13.062 1.00 94.19 459 THR A CA 1
ATOM 3486 C C . THR A 1 459 ? -4.223 -20.738 12.409 1.00 94.19 459 THR A C 1
ATOM 3488 O O . THR A 1 459 ? -3.389 -19.827 12.429 1.00 94.19 459 THR A O 1
ATOM 3491 N N . PRO A 1 460 ? -3.936 -21.937 11.862 1.00 93.31 460 PRO A N 1
ATOM 3492 C CA . PRO A 1 460 ? -2.643 -22.219 11.246 1.00 93.31 460 PRO A CA 1
ATOM 3493 C C . PRO A 1 460 ? -2.452 -21.381 9.971 1.00 93.31 460 PRO A C 1
ATOM 3495 O O . PRO A 1 460 ? -3.447 -20.997 9.349 1.00 93.31 460 PRO A O 1
ATOM 3498 N N . PRO A 1 461 ? -1.201 -21.123 9.542 1.00 93.75 461 PRO A N 1
ATOM 3499 C CA . PRO A 1 461 ? -0.936 -20.493 8.254 1.00 93.75 461 PRO A CA 1
ATOM 3500 C C . PRO A 1 461 ? -1.612 -21.241 7.101 1.00 93.75 461 PRO A C 1
ATOM 3502 O O . PRO A 1 461 ? -1.739 -22.466 7.128 1.00 93.75 461 PRO A O 1
ATOM 3505 N N . PHE A 1 462 ? -2.041 -20.498 6.086 1.00 93.50 462 PHE A N 1
ATOM 3506 C CA . PHE A 1 462 ? -2.702 -21.045 4.900 1.00 93.50 462 PHE A CA 1
ATOM 3507 C C . PHE A 1 462 ? -2.221 -20.333 3.626 1.00 93.50 462 PHE A C 1
ATOM 3509 O O . PHE A 1 462 ? -1.704 -19.213 3.721 1.00 93.50 462 PHE A O 1
ATOM 3516 N N . PRO A 1 463 ? -2.337 -20.960 2.439 1.00 89.56 463 PRO A N 1
ATOM 3517 C CA . PRO A 1 463 ? -1.761 -20.410 1.216 1.00 89.56 463 PRO A CA 1
ATOM 3518 C C . PRO A 1 463 ? -2.489 -19.136 0.772 1.00 89.56 463 PRO A C 1
ATOM 3520 O O . PRO A 1 463 ? -3.658 -18.944 1.119 1.00 89.56 463 PRO A O 1
ATOM 3523 N N . PRO A 1 464 ? -1.824 -18.258 -0.000 1.00 86.19 464 PRO A N 1
ATOM 3524 C CA . PRO A 1 464 ? -2.461 -17.076 -0.566 1.00 86.19 464 PRO A CA 1
ATOM 3525 C C . PRO A 1 464 ? -3.582 -17.459 -1.547 1.00 86.19 464 PRO A C 1
ATOM 3527 O O . PRO A 1 464 ? -3.660 -18.588 -2.047 1.00 86.19 464 PRO A O 1
ATOM 3530 N N . ARG A 1 465 ? -4.459 -16.495 -1.847 1.00 82.50 465 ARG A N 1
ATOM 3531 C CA . ARG A 1 465 ? -5.575 -16.666 -2.787 1.00 82.50 465 ARG A CA 1
ATOM 3532 C C . ARG A 1 465 ? -5.052 -16.941 -4.201 1.00 82.50 465 ARG A C 1
ATOM 3534 O O . ARG A 1 465 ? -4.679 -16.006 -4.902 1.00 82.50 465 ARG A O 1
ATOM 3541 N N . ARG A 1 466 ? -5.057 -18.214 -4.608 1.00 75.62 466 ARG A N 1
ATOM 3542 C CA . ARG A 1 466 ? -4.753 -18.644 -5.985 1.00 75.62 466 ARG A CA 1
ATOM 3543 C C . ARG A 1 466 ? -5.703 -17.965 -6.981 1.00 75.62 466 ARG A C 1
ATOM 3545 O O . ARG A 1 466 ? -6.887 -17.789 -6.670 1.00 75.62 466 ARG A O 1
ATOM 3552 N N . GLY A 1 467 ? -5.195 -17.597 -8.155 1.00 70.81 467 GLY A N 1
ATOM 3553 C CA . GLY A 1 467 ? -6.010 -17.163 -9.288 1.00 70.81 467 GLY A CA 1
ATOM 3554 C C . GLY A 1 467 ? -6.853 -18.308 -9.857 1.00 70.81 467 GLY A C 1
ATOM 3555 O O . GLY A 1 467 ? -6.774 -19.454 -9.408 1.00 70.81 467 GLY A O 1
ATOM 3556 N N . CYS A 1 468 ? -7.659 -18.024 -10.882 1.00 71.69 468 CYS A N 1
ATOM 3557 C CA . CYS A 1 468 ? -8.422 -19.072 -11.574 1.00 71.69 468 CYS A CA 1
ATOM 3558 C C . CYS A 1 468 ? -7.587 -19.925 -12.555 1.00 71.69 468 CYS A C 1
ATOM 3560 O O . CYS A 1 468 ? -8.161 -20.754 -13.251 1.00 71.69 468 CYS A O 1
ATOM 3562 N N . GLY A 1 469 ? -6.269 -19.707 -12.670 1.00 79.94 469 GLY A N 1
ATOM 3563 C CA . GLY A 1 469 ? -5.396 -20.332 -13.683 1.00 79.94 469 GLY A CA 1
ATOM 3564 C C . GLY A 1 469 ? -5.578 -19.779 -15.108 1.00 79.94 469 GLY A C 1
ATOM 3565 O O . GLY A 1 469 ? -4.694 -19.890 -15.951 1.00 79.94 469 GLY A O 1
ATOM 3566 N N . GLU A 1 470 ? -6.697 -19.108 -15.376 1.00 87.12 470 GLU A N 1
ATOM 3567 C CA . GLU A 1 470 ? -7.078 -18.581 -16.692 1.00 87.12 470 GLU A CA 1
ATOM 3568 C C . GLU A 1 470 ? -6.797 -17.075 -16.846 1.00 87.12 470 GLU A C 1
ATOM 3570 O O . GLU A 1 470 ? -7.237 -16.453 -17.810 1.00 87.12 470 GLU A O 1
ATOM 3575 N N . GLU A 1 471 ? -6.072 -16.458 -15.907 1.00 91.06 471 GLU A N 1
ATOM 3576 C CA . GLU A 1 471 ? -5.801 -15.017 -15.899 1.00 91.06 471 GLU A CA 1
ATOM 3577 C C . GLU A 1 471 ? -4.307 -14.662 -15.766 1.00 91.06 471 GLU A C 1
ATOM 3579 O O . GLU A 1 471 ? -3.511 -15.422 -15.213 1.00 91.06 471 GLU A O 1
ATOM 3584 N N . LEU A 1 472 ? -3.936 -13.494 -16.302 1.00 91.25 472 LEU A N 1
ATOM 3585 C CA . LEU A 1 472 ? -2.674 -12.791 -16.053 1.00 91.25 472 LEU A CA 1
ATOM 3586 C C . LEU A 1 472 ? -2.979 -11.419 -15.447 1.00 91.25 472 LEU A C 1
ATOM 3588 O O . LEU A 1 472 ? -3.898 -10.722 -15.890 1.00 91.25 472 LEU A O 1
ATOM 3592 N N . LEU A 1 473 ? -2.175 -11.010 -14.468 1.00 90.94 473 LEU A N 1
ATOM 3593 C CA . LEU A 1 473 ? -2.227 -9.670 -13.886 1.00 90.94 473 LEU A CA 1
ATOM 3594 C C . LEU A 1 473 ? -1.157 -8.800 -14.552 1.00 90.94 473 LEU A C 1
ATOM 3596 O O . LEU A 1 473 ? 0.020 -9.146 -14.520 1.00 90.94 473 LEU A O 1
ATOM 3600 N N . VAL A 1 474 ? -1.547 -7.669 -15.139 1.00 93.31 474 VAL A N 1
ATOM 3601 C CA . VAL A 1 474 ? -0.619 -6.711 -15.758 1.00 93.31 474 VAL A CA 1
ATOM 3602 C C . VAL A 1 474 ? -0.587 -5.435 -14.925 1.00 93.31 474 VAL A C 1
ATOM 3604 O O . VAL A 1 474 ? -1.612 -4.782 -14.763 1.00 93.31 474 VAL A O 1
ATOM 3607 N N . ARG A 1 475 ? 0.587 -5.067 -14.409 1.00 93.12 475 ARG A N 1
ATOM 3608 C CA . ARG A 1 475 ? 0.854 -3.854 -13.620 1.00 93.12 475 ARG A CA 1
ATOM 3609 C C . ARG A 1 475 ? 1.786 -2.892 -14.358 1.00 93.12 475 ARG A C 1
ATOM 3611 O O . ARG A 1 475 ? 2.441 -3.261 -15.332 1.00 93.12 475 ARG A O 1
ATOM 3618 N N . HIS A 1 476 ? 1.893 -1.671 -13.836 1.00 91.88 476 HIS A N 1
ATOM 3619 C CA . HIS A 1 476 ? 2.737 -0.582 -14.352 1.00 91.88 476 HIS A CA 1
ATOM 3620 C C . HIS A 1 476 ? 2.402 -0.107 -15.778 1.00 91.88 476 HIS A C 1
ATOM 3622 O O . HIS A 1 476 ? 3.219 0.565 -16.408 1.00 91.88 476 HIS A O 1
ATOM 3628 N N . ILE A 1 477 ? 1.185 -0.391 -16.263 1.00 93.62 477 ILE A N 1
ATOM 3629 C CA . ILE A 1 477 ? 0.711 -0.010 -17.603 1.00 93.62 477 ILE A CA 1
ATOM 3630 C C . ILE A 1 477 ? 0.916 1.502 -17.815 1.00 93.62 477 ILE A C 1
ATOM 3632 O O . ILE A 1 477 ? 0.434 2.281 -16.985 1.00 93.62 477 ILE A O 1
ATOM 3636 N N . PRO A 1 478 ? 1.602 1.940 -18.892 1.00 92.69 478 PRO A N 1
ATOM 3637 C CA . PRO A 1 478 ? 1.912 3.353 -19.091 1.00 92.69 478 PRO A CA 1
ATOM 3638 C C . PRO A 1 478 ? 0.655 4.219 -19.240 1.00 92.69 478 PRO A C 1
ATOM 3640 O O . PRO A 1 478 ? -0.188 3.977 -20.105 1.00 92.69 478 PRO A O 1
ATOM 3643 N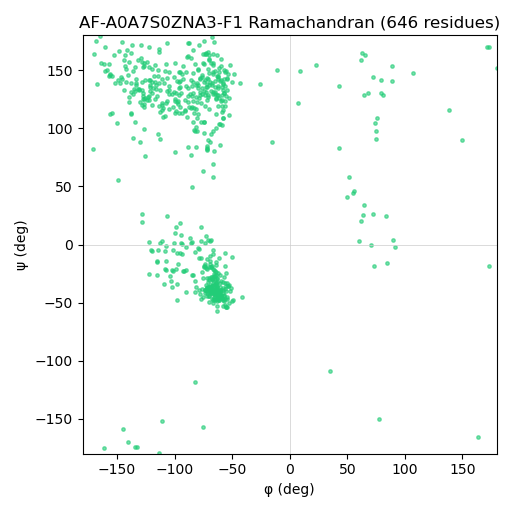 N . HIS A 1 479 ? 0.561 5.307 -18.469 1.00 91.88 479 HIS A N 1
ATOM 3644 C CA . HIS A 1 479 ? -0.553 6.268 -18.547 1.00 91.88 479 HIS A CA 1
ATOM 3645 C C . HIS A 1 479 ? -0.586 7.109 -19.843 1.00 91.88 479 HIS A C 1
ATOM 3647 O O . HIS A 1 479 ? -1.473 7.945 -20.026 1.00 91.88 479 HIS A O 1
ATOM 3653 N N . ALA A 1 480 ? 0.335 6.859 -20.777 1.00 91.06 480 ALA A N 1
ATOM 3654 C CA . ALA A 1 480 ? 0.225 7.303 -22.165 1.00 91.06 480 ALA A CA 1
ATOM 3655 C C . ALA A 1 480 ? -0.849 6.521 -22.954 1.00 91.06 480 ALA A C 1
ATOM 3657 O O . ALA A 1 480 ? -1.459 7.077 -23.863 1.00 91.06 480 ALA A O 1
ATOM 3658 N N . TRP A 1 481 ? -1.125 5.256 -22.602 1.00 91.88 481 TRP A N 1
ATOM 3659 C CA . TRP A 1 481 ? -2.037 4.398 -23.372 1.00 91.88 481 TRP A CA 1
ATOM 3660 C C . TRP A 1 481 ? -3.519 4.766 -23.210 1.00 91.88 481 TRP A C 1
ATOM 3662 O O . TRP A 1 481 ? -4.253 4.728 -24.195 1.00 91.88 481 TRP A O 1
ATOM 3672 N N . ARG A 1 482 ? -3.958 5.127 -21.993 1.00 88.50 482 ARG A N 1
ATOM 3673 C CA . ARG A 1 482 ? -5.336 5.537 -21.626 1.00 88.50 482 ARG A CA 1
ATOM 3674 C C . ARG A 1 482 ? -6.441 4.808 -22.405 1.00 88.50 482 ARG A C 1
ATOM 3676 O O . ARG A 1 482 ? -6.657 3.623 -22.194 1.00 88.50 482 ARG A O 1
ATOM 3683 N N . GLU A 1 483 ? -7.124 5.508 -23.308 1.00 88.88 483 GLU A N 1
ATOM 3684 C CA . GLU A 1 483 ? -8.259 5.032 -24.111 1.00 88.88 483 GLU A CA 1
ATOM 3685 C C . GLU A 1 483 ? -7.877 3.890 -25.069 1.00 88.88 483 GLU A C 1
ATOM 3687 O O . GLU A 1 483 ? -8.707 3.050 -25.400 1.00 88.88 483 GLU A O 1
ATOM 3692 N N . ARG A 1 484 ? -6.602 3.816 -25.472 1.00 90.94 484 ARG A N 1
ATOM 3693 C CA . ARG A 1 484 ? -6.045 2.791 -26.369 1.00 90.94 484 ARG A CA 1
ATOM 3694 C C . ARG A 1 484 ? -5.410 1.615 -25.622 1.00 90.94 484 ARG A C 1
ATOM 3696 O O . ARG A 1 484 ? -4.804 0.748 -26.247 1.00 90.94 484 ARG A O 1
ATOM 3703 N N . VAL A 1 485 ? -5.568 1.539 -24.295 1.00 91.88 485 VAL A N 1
ATOM 3704 C CA . VAL A 1 485 ? -5.057 0.425 -23.475 1.00 91.88 485 VAL A CA 1
ATOM 3705 C C . VAL A 1 485 ? -5.564 -0.938 -23.959 1.00 91.88 485 VAL A C 1
ATOM 3707 O O . VAL A 1 485 ? -4.803 -1.899 -23.957 1.00 91.88 485 VAL A O 1
ATOM 3710 N N . GLN A 1 486 ? -6.805 -1.022 -24.452 1.00 90.50 486 GLN A N 1
ATOM 3711 C CA . GLN A 1 486 ? -7.362 -2.260 -25.005 1.00 90.50 486 GLN A CA 1
ATOM 3712 C C . GLN A 1 486 ? -6.698 -2.670 -26.329 1.00 90.50 486 GLN A C 1
ATOM 3714 O O . GLN A 1 486 ? -6.486 -3.858 -26.557 1.00 90.50 486 GLN A O 1
ATOM 3719 N N . GLU A 1 487 ? -6.333 -1.708 -27.184 1.00 90.75 487 GLU A N 1
ATOM 3720 C CA . GLU A 1 487 ? -5.606 -1.984 -28.429 1.00 90.75 487 GLU A CA 1
ATOM 3721 C C . GLU A 1 487 ? -4.198 -2.499 -28.110 1.00 90.75 487 GLU A C 1
ATOM 3723 O O . GLU A 1 487 ? -3.811 -3.570 -28.570 1.00 90.75 487 GLU A O 1
ATOM 3728 N N . HIS A 1 488 ? -3.462 -1.789 -27.251 1.00 91.94 488 HIS A N 1
ATOM 3729 C CA . HIS A 1 488 ? -2.094 -2.158 -26.892 1.00 91.94 488 HIS A CA 1
ATOM 3730 C C . HIS A 1 488 ? -2.008 -3.465 -26.092 1.00 91.94 488 HIS A C 1
ATOM 3732 O O . HIS A 1 488 ? -1.128 -4.277 -26.367 1.00 91.94 488 HIS A O 1
ATOM 3738 N N . LEU A 1 489 ? -2.938 -3.733 -25.167 1.00 89.94 489 LEU A N 1
ATOM 3739 C CA . LEU A 1 489 ? -3.002 -5.030 -24.483 1.00 89.94 489 LEU A CA 1
ATOM 3740 C C . LEU A 1 489 ? -3.459 -6.167 -25.414 1.00 89.94 489 LEU A C 1
ATOM 3742 O O . LEU A 1 489 ? -3.027 -7.299 -25.219 1.00 89.94 489 LEU A O 1
ATOM 3746 N N . GLY A 1 490 ? -4.263 -5.882 -26.445 1.00 87.06 490 GLY A N 1
ATOM 3747 C CA . GLY A 1 490 ? -4.637 -6.854 -27.478 1.00 87.06 490 GLY A CA 1
ATOM 3748 C C . GLY A 1 490 ? -3.499 -7.197 -28.451 1.00 87.06 490 GLY A C 1
ATOM 3749 O O . GLY A 1 490 ? -3.380 -8.348 -28.866 1.00 87.06 490 GLY A O 1
ATOM 3750 N N . GLU A 1 491 ? -2.633 -6.231 -28.781 1.00 87.12 491 GLU A N 1
ATOM 3751 C CA . GLU A 1 491 ? -1.374 -6.469 -29.510 1.00 87.12 491 GLU A CA 1
ATOM 3752 C C . GLU A 1 491 ? -0.362 -7.261 -28.660 1.00 87.12 491 GLU A C 1
ATOM 3754 O O . GLU A 1 491 ? 0.364 -8.108 -29.180 1.00 87.12 491 GLU A O 1
ATOM 3759 N N . PHE A 1 492 ? -0.319 -6.985 -27.353 1.00 84.25 492 PHE A N 1
ATOM 3760 C CA . PHE A 1 492 ? 0.623 -7.553 -26.386 1.00 84.25 492 PHE A CA 1
ATOM 3761 C C . PHE A 1 492 ? 0.267 -8.987 -25.950 1.00 84.25 492 PHE A C 1
ATOM 3763 O O . PHE A 1 492 ? 1.145 -9.847 -25.891 1.00 84.25 492 PHE A O 1
ATOM 3770 N N . CYS A 1 493 ? -1.017 -9.255 -25.693 1.00 88.06 493 CYS A N 1
ATOM 3771 C CA . CYS A 1 493 ? -1.562 -10.558 -25.305 1.00 88.06 493 CYS A CA 1
ATOM 3772 C C . CYS A 1 493 ? -2.706 -10.971 -26.257 1.00 88.06 493 CYS A C 1
ATOM 3774 O O . CYS A 1 493 ? -3.885 -10.880 -25.897 1.00 88.06 493 CYS A O 1
ATOM 3776 N N . PRO A 1 494 ? -2.397 -11.418 -27.489 1.00 85.75 494 PRO A N 1
ATOM 3777 C CA . PRO A 1 494 ? -3.412 -11.745 -28.485 1.00 85.75 494 PRO A CA 1
ATOM 3778 C C . PRO A 1 494 ? -4.295 -12.917 -28.036 1.00 85.75 494 PRO A C 1
ATOM 3780 O O . PRO A 1 494 ? -3.806 -14.002 -27.725 1.00 85.75 494 PRO A O 1
ATOM 3783 N N . GLY A 1 495 ? -5.612 -12.699 -28.044 1.00 83.94 495 GLY A N 1
ATOM 3784 C CA . GLY A 1 495 ? -6.606 -13.664 -27.559 1.00 83.94 495 GLY A CA 1
ATOM 3785 C C . GLY A 1 495 ? -6.987 -13.503 -26.084 1.00 83.94 495 GLY A C 1
ATOM 3786 O O . GLY A 1 495 ? -7.872 -14.216 -25.622 1.00 83.94 495 GLY A O 1
ATOM 3787 N N . ALA A 1 496 ? -6.382 -12.562 -25.353 1.00 90.94 496 ALA A N 1
ATOM 3788 C CA . ALA A 1 496 ? -6.867 -12.179 -24.033 1.00 90.94 496 ALA A CA 1
ATOM 3789 C C . ALA A 1 496 ? -8.136 -11.315 -24.123 1.00 90.94 496 ALA A C 1
ATOM 3791 O O . ALA A 1 496 ? -8.230 -10.389 -24.932 1.00 90.94 496 ALA A O 1
ATOM 3792 N N . SER A 1 497 ? -9.077 -11.561 -23.217 1.00 90.62 497 SER A N 1
ATOM 3793 C CA . SER A 1 497 ? -10.149 -10.629 -22.881 1.00 90.62 497 SER A CA 1
ATOM 3794 C C . SER A 1 497 ? -9.682 -9.689 -21.765 1.00 90.62 497 SER A C 1
ATOM 3796 O O . SER A 1 497 ? -9.262 -10.118 -20.688 1.00 90.62 497 SER A O 1
ATOM 3798 N N . LEU A 1 498 ? -9.723 -8.384 -22.028 1.00 90.00 498 LEU A N 1
ATOM 3799 C CA . LEU A 1 498 ? -9.475 -7.366 -21.011 1.00 90.00 498 LEU A CA 1
ATOM 3800 C C . LEU A 1 498 ? -10.714 -7.241 -20.114 1.00 90.00 498 LEU A C 1
ATOM 3802 O O . LEU A 1 498 ? -11.821 -7.092 -20.633 1.00 90.00 498 LEU A O 1
ATOM 3806 N N . ARG A 1 499 ? -10.529 -7.287 -18.788 1.00 85.00 499 ARG A N 1
ATOM 3807 C CA . ARG A 1 499 ? -11.579 -6.926 -17.819 1.00 85.00 499 ARG A CA 1
ATOM 3808 C C . ARG A 1 499 ? -11.617 -5.399 -17.640 1.00 85.00 499 ARG A C 1
ATOM 3810 O O . ARG A 1 499 ? -11.854 -4.677 -18.601 1.00 85.00 499 ARG A O 1
ATOM 3817 N N . GLU A 1 500 ? -11.368 -4.894 -16.435 1.00 85.00 500 GLU A N 1
ATOM 3818 C CA . GLU A 1 500 ? -11.201 -3.459 -16.172 1.00 85.00 500 GLU A CA 1
ATOM 3819 C C . GLU A 1 500 ? -9.707 -3.100 -16.069 1.00 85.00 500 GLU A C 1
ATOM 3821 O O . GLU A 1 500 ? -8.875 -3.957 -15.754 1.00 85.00 500 GLU A O 1
ATOM 3826 N N . VAL A 1 501 ? -9.375 -1.831 -16.328 1.00 90.06 501 VAL A N 1
ATOM 3827 C CA . VAL A 1 501 ? -8.060 -1.239 -16.042 1.00 90.06 501 VAL A CA 1
ATOM 3828 C C . VAL A 1 501 ? -8.257 -0.201 -14.945 1.00 90.06 501 VAL A C 1
ATOM 3830 O O . VAL A 1 501 ? -8.903 0.824 -15.172 1.00 90.06 501 VAL A O 1
ATOM 3833 N N . HIS A 1 502 ? -7.690 -0.444 -13.769 1.00 89.00 502 HIS A N 1
ATOM 3834 C CA . HIS A 1 502 ? -7.686 0.526 -12.683 1.00 89.00 502 HIS A CA 1
ATOM 3835 C C . HIS A 1 502 ? -6.418 1.377 -12.788 1.00 89.00 502 HIS A C 1
ATOM 3837 O O . HIS A 1 502 ? -5.308 0.848 -12.828 1.00 89.00 502 HIS A O 1
ATOM 3843 N N . TRP A 1 503 ? -6.578 2.697 -12.849 1.00 90.75 503 TRP A N 1
ATOM 3844 C CA . TRP A 1 503 ? -5.461 3.640 -12.841 1.00 90.75 503 TRP A CA 1
ATOM 3845 C C . TRP A 1 503 ? -5.208 4.117 -11.413 1.00 90.75 503 TRP A C 1
ATOM 3847 O O . TRP A 1 503 ? -6.139 4.546 -10.731 1.00 90.75 503 TRP A O 1
ATOM 3857 N N . THR A 1 504 ? -3.948 4.057 -10.993 1.00 88.06 504 THR A N 1
ATOM 3858 C CA . THR A 1 504 ? -3.491 4.403 -9.646 1.00 88.06 504 THR A CA 1
ATOM 3859 C C . THR A 1 504 ? -2.259 5.292 -9.760 1.00 88.06 504 THR A C 1
ATOM 3861 O O . THR A 1 504 ? -1.369 5.044 -10.577 1.00 88.06 504 THR A O 1
ATOM 3864 N N . LEU A 1 505 ? -2.198 6.339 -8.947 1.00 90.12 505 LEU A N 1
ATOM 3865 C CA . LEU A 1 505 ? -1.020 7.198 -8.831 1.00 90.12 505 LEU A CA 1
ATOM 3866 C C . LEU A 1 505 ? 0.056 6.543 -7.936 1.00 90.12 505 LEU A C 1
ATOM 3868 O O . LEU A 1 505 ? -0.263 5.760 -7.038 1.00 90.12 505 LEU A O 1
ATOM 3872 N N . SER A 1 506 ? 1.333 6.834 -8.174 1.00 85.81 506 SER A N 1
ATOM 3873 C CA . SER A 1 506 ? 2.432 6.313 -7.353 1.00 85.81 506 SER A CA 1
ATOM 3874 C C . SER A 1 506 ? 2.416 6.881 -5.925 1.00 85.81 506 SER A C 1
ATOM 3876 O O . SER A 1 506 ? 2.239 8.080 -5.727 1.00 85.81 506 SER A O 1
ATOM 3878 N N . GLU A 1 507 ? 2.678 6.041 -4.912 1.00 84.12 507 GLU A N 1
ATOM 3879 C CA . GLU A 1 507 ? 2.829 6.495 -3.513 1.00 84.12 507 GLU A CA 1
ATOM 3880 C C . GLU A 1 507 ? 4.115 7.319 -3.282 1.00 84.12 507 GLU A C 1
ATOM 3882 O O . GLU A 1 507 ? 4.257 7.937 -2.228 1.00 84.12 507 GLU A O 1
ATOM 3887 N N . THR A 1 508 ? 5.037 7.374 -4.256 1.00 80.31 508 THR A N 1
ATOM 3888 C CA . THR A 1 508 ? 6.291 8.153 -4.171 1.00 80.31 508 THR A CA 1
ATOM 3889 C C . THR A 1 508 ? 6.397 9.306 -5.170 1.00 80.31 508 THR A C 1
ATOM 3891 O O . THR A 1 508 ? 7.267 10.156 -4.998 1.00 80.31 508 THR A O 1
ATOM 3894 N N . ASP A 1 509 ? 5.557 9.351 -6.208 1.00 83.25 509 ASP A N 1
ATOM 3895 C CA . ASP A 1 509 ? 5.605 10.376 -7.259 1.00 83.25 509 ASP A CA 1
ATOM 3896 C C . ASP A 1 509 ? 4.178 10.850 -7.614 1.00 83.25 509 ASP A C 1
ATOM 3898 O O . ASP A 1 509 ? 3.407 10.075 -8.184 1.00 83.25 509 ASP A O 1
ATOM 3902 N N . PRO A 1 510 ? 3.806 12.116 -7.330 1.00 84.44 510 PRO A N 1
ATOM 3903 C CA . PRO A 1 510 ? 2.476 12.656 -7.624 1.00 84.44 510 PRO A CA 1
ATOM 3904 C C . PRO A 1 510 ? 2.194 12.885 -9.121 1.00 84.44 510 PRO A C 1
ATOM 3906 O O . PRO A 1 510 ? 1.138 13.423 -9.466 1.00 84.44 510 PRO A O 1
ATOM 3909 N N . THR A 1 511 ? 3.114 12.515 -10.013 1.00 85.69 511 THR A N 1
ATOM 3910 C CA . THR A 1 511 ? 2.978 12.620 -11.471 1.00 85.69 511 THR A CA 1
ATOM 3911 C C . THR A 1 511 ? 2.963 11.261 -12.181 1.00 85.69 511 THR A C 1
ATOM 3913 O O . THR A 1 511 ? 2.333 11.152 -13.239 1.00 85.69 511 THR A O 1
ATOM 3916 N N . ASP A 1 512 ? 3.570 10.216 -11.602 1.00 88.81 512 ASP A N 1
ATOM 3917 C CA . ASP A 1 512 ? 3.610 8.871 -12.195 1.00 88.81 512 ASP A CA 1
ATOM 3918 C C . ASP A 1 512 ? 2.307 8.096 -11.946 1.00 88.81 512 ASP A C 1
ATOM 3920 O O . ASP A 1 512 ? 2.084 7.488 -10.898 1.00 88.81 512 ASP A O 1
ATOM 3924 N N . TRP A 1 513 ? 1.430 8.119 -12.946 1.00 91.56 513 TRP A N 1
ATOM 3925 C CA . TRP A 1 513 ? 0.226 7.292 -12.996 1.00 91.56 513 TRP A CA 1
ATOM 3926 C C . TRP A 1 513 ? 0.513 5.960 -13.688 1.00 91.56 513 TRP A C 1
ATOM 3928 O O . TRP A 1 513 ? 1.125 5.914 -14.759 1.00 91.56 513 TRP A O 1
ATOM 3938 N N . ARG A 1 514 ? -0.003 4.874 -13.111 1.00 92.56 514 ARG A N 1
ATOM 3939 C CA . ARG A 1 514 ? 0.189 3.503 -13.588 1.00 92.56 514 ARG A CA 1
ATOM 3940 C C . ARG A 1 514 ? -1.138 2.755 -13.618 1.00 92.56 514 ARG A C 1
ATOM 3942 O O . ARG A 1 514 ? -1.959 2.900 -12.719 1.00 92.56 514 ARG A O 1
ATOM 3949 N N . GLY A 1 515 ? -1.357 1.964 -14.663 1.00 91.94 515 GLY A N 1
ATOM 3950 C CA . GLY A 1 515 ? -2.513 1.074 -14.746 1.00 91.94 515 GLY A CA 1
ATOM 3951 C C . GLY A 1 515 ? -2.204 -0.324 -14.209 1.00 91.94 515 GLY A C 1
ATOM 3952 O O . GLY A 1 515 ? -1.119 -0.863 -14.450 1.00 91.94 515 GLY A O 1
ATOM 3953 N N . GLU A 1 516 ? -3.183 -0.924 -13.538 1.00 92.62 516 GLU A N 1
ATOM 3954 C CA . GLU A 1 516 ? -3.280 -2.368 -13.320 1.00 92.62 516 GLU A CA 1
ATOM 3955 C C . GLU A 1 516 ? -4.493 -2.930 -14.074 1.00 92.62 516 GLU A C 1
ATOM 3957 O O . GLU A 1 516 ? -5.559 -2.316 -14.091 1.00 92.62 516 GLU A O 1
ATOM 3962 N N . ALA A 1 517 ? -4.349 -4.100 -14.695 1.00 92.12 517 ALA A N 1
ATOM 3963 C CA . ALA A 1 517 ? -5.404 -4.764 -15.453 1.00 92.12 517 ALA A CA 1
ATOM 3964 C C . ALA A 1 517 ? -5.369 -6.283 -15.270 1.00 92.12 517 ALA A C 1
ATOM 3966 O O . ALA A 1 517 ? -4.302 -6.877 -15.106 1.00 92.12 517 ALA A O 1
ATOM 3967 N N . VAL A 1 518 ? -6.536 -6.921 -15.373 1.00 91.00 518 VAL A N 1
ATOM 3968 C CA . VAL A 1 518 ? -6.642 -8.385 -15.448 1.00 91.00 518 VAL A CA 1
ATOM 3969 C C . VAL A 1 518 ? -6.997 -8.804 -16.870 1.00 91.00 518 VAL A C 1
ATOM 3971 O O . VAL A 1 518 ? -8.014 -8.374 -17.422 1.00 91.00 518 VAL A O 1
ATOM 3974 N N . LEU A 1 519 ? -6.150 -9.658 -17.440 1.00 92.31 519 LEU A N 1
ATOM 3975 C CA . LEU A 1 519 ? -6.331 -10.302 -18.735 1.00 92.31 519 LEU A CA 1
ATOM 3976 C C . LEU A 1 519 ? -6.816 -11.733 -18.510 1.00 92.31 519 LEU A C 1
ATOM 3978 O O . LEU A 1 519 ? -6.103 -12.517 -17.890 1.00 92.31 519 LEU A O 1
ATOM 3982 N N . ALA A 1 520 ? -8.005 -12.075 -19.000 1.00 91.94 520 ALA A N 1
ATOM 3983 C CA . ALA A 1 520 ? -8.584 -13.412 -18.879 1.00 91.94 520 ALA A CA 1
ATOM 3984 C C . ALA A 1 520 ? -8.596 -14.137 -20.233 1.00 91.94 520 ALA A C 1
ATOM 3986 O O . ALA A 1 520 ? -8.901 -13.536 -21.263 1.00 91.94 520 ALA A O 1
ATOM 3987 N N . PHE A 1 521 ? -8.276 -15.426 -20.226 1.00 92.56 521 PHE A N 1
ATOM 3988 C CA . PHE A 1 521 ? -8.099 -16.269 -21.406 1.00 92.56 521 PHE A CA 1
ATOM 3989 C C . PHE A 1 521 ? -9.130 -17.401 -21.425 1.00 92.56 521 PHE A C 1
ATOM 3991 O O . PHE A 1 521 ? -9.562 -17.861 -20.371 1.00 92.56 521 PHE A O 1
ATOM 3998 N N . ASP A 1 522 ? -9.458 -17.911 -22.615 1.00 91.19 522 ASP A N 1
ATOM 3999 C CA . ASP A 1 522 ? -10.293 -19.110 -22.787 1.00 91.19 522 ASP A CA 1
ATOM 4000 C C . ASP A 1 522 ? -9.491 -20.395 -22.462 1.00 91.19 522 ASP A C 1
ATOM 4002 O O . ASP A 1 522 ? -9.236 -21.240 -23.326 1.00 91.19 522 ASP A O 1
ATOM 4006 N N . GLY A 1 523 ? -9.050 -20.521 -21.207 1.00 88.62 523 GLY A N 1
ATOM 4007 C CA . GLY A 1 523 ? -8.331 -21.674 -20.667 1.00 88.62 523 GLY A CA 1
ATOM 4008 C C . GLY A 1 523 ? -6.835 -21.456 -20.403 1.00 88.62 523 GLY A C 1
ATOM 4009 O O . GLY A 1 523 ? -6.121 -20.761 -21.132 1.00 88.62 523 GLY A O 1
ATOM 4010 N N . GLU A 1 524 ? -6.341 -22.140 -19.368 1.00 90.50 524 GLU A N 1
ATOM 4011 C CA . GLU A 1 524 ? -4.961 -22.076 -18.861 1.00 90.50 524 GLU A CA 1
ATOM 4012 C C . GLU A 1 524 ? -3.885 -22.290 -19.947 1.00 90.50 524 GLU A C 1
ATOM 4014 O O . GLU A 1 524 ? -2.905 -21.553 -20.017 1.00 90.50 524 GLU A O 1
ATOM 4019 N N . ALA A 1 525 ? -4.097 -23.214 -20.890 1.00 90.44 525 ALA A N 1
ATOM 4020 C CA . ALA A 1 525 ? -3.133 -23.474 -21.966 1.00 90.44 525 ALA A CA 1
ATOM 4021 C C . ALA A 1 525 ? -2.921 -22.281 -22.929 1.00 90.44 525 ALA A C 1
ATOM 4023 O O . ALA A 1 525 ? -1.871 -22.188 -23.568 1.00 90.44 525 ALA A O 1
ATOM 4024 N N . LEU A 1 526 ? -3.891 -21.363 -23.047 1.00 90.62 526 LEU A N 1
ATOM 4025 C CA . LEU A 1 526 ? -3.718 -20.108 -23.789 1.00 90.62 526 LEU A CA 1
ATOM 4026 C C . LEU A 1 526 ? -3.014 -19.050 -22.930 1.00 90.62 526 LEU A C 1
ATOM 4028 O O . LEU A 1 526 ? -2.115 -18.374 -23.432 1.00 90.62 526 LEU A O 1
ATOM 4032 N N . ARG A 1 527 ? -3.370 -18.967 -21.639 1.00 92.50 527 ARG A N 1
ATOM 4033 C CA . ARG A 1 527 ? -2.725 -18.121 -20.618 1.00 92.50 527 ARG A CA 1
ATOM 4034 C C . ARG A 1 527 ? -1.220 -18.389 -20.560 1.00 92.50 527 ARG A C 1
ATOM 4036 O O . ARG A 1 527 ? -0.426 -17.466 -20.732 1.00 92.50 527 ARG A O 1
ATOM 4043 N N . ASP A 1 528 ? -0.825 -19.650 -20.388 1.00 91.38 528 ASP A N 1
ATOM 4044 C CA . ASP A 1 528 ? 0.580 -20.058 -20.297 1.00 91.38 528 ASP A CA 1
ATOM 4045 C C . ASP A 1 528 ? 1.336 -19.849 -21.601 1.00 91.38 528 ASP A C 1
ATOM 4047 O O . ASP A 1 528 ? 2.386 -19.215 -21.595 1.00 91.38 528 ASP A O 1
ATOM 4051 N N . ARG A 1 529 ? 0.783 -20.273 -22.743 1.00 91.94 529 ARG A N 1
ATOM 4052 C CA . ARG A 1 529 ? 1.435 -20.049 -24.042 1.00 91.94 529 ARG A CA 1
ATOM 4053 C C . ARG A 1 529 ? 1.630 -18.560 -24.345 1.00 91.94 529 ARG A C 1
ATOM 4055 O O . ARG A 1 529 ? 2.640 -18.184 -24.938 1.00 91.94 529 ARG A O 1
ATOM 4062 N N . CYS A 1 530 ? 0.680 -17.706 -23.961 1.00 91.69 530 CYS A N 1
ATOM 4063 C CA . CYS A 1 530 ? 0.833 -16.260 -24.085 1.00 91.69 530 CYS A CA 1
ATOM 4064 C C . CYS A 1 530 ? 1.967 -15.758 -23.181 1.00 91.69 530 CYS A C 1
ATOM 4066 O O . CYS A 1 530 ? 2.856 -15.047 -23.648 1.00 91.69 530 CYS A O 1
ATOM 4068 N N . PHE A 1 531 ? 1.978 -16.181 -21.914 1.00 91.88 531 PHE A N 1
ATOM 4069 C CA . PHE A 1 531 ? 3.001 -15.813 -20.940 1.00 91.88 531 PHE A CA 1
ATOM 4070 C C . PHE A 1 531 ? 4.410 -16.271 -21.350 1.00 91.88 531 PHE A C 1
ATOM 4072 O O . PHE A 1 531 ? 5.357 -15.492 -21.275 1.00 91.88 531 PHE A O 1
ATOM 4079 N N . GLU A 1 532 ? 4.569 -17.498 -21.847 1.00 90.81 532 GLU A N 1
ATOM 4080 C CA . GLU A 1 532 ? 5.830 -18.045 -22.366 1.00 90.81 532 GLU A CA 1
ATOM 4081 C C . GLU A 1 532 ? 6.414 -17.184 -23.493 1.00 90.81 532 GLU A C 1
ATOM 4083 O O . GLU A 1 532 ? 7.604 -16.867 -23.460 1.00 90.81 532 GLU A O 1
ATOM 4088 N N . LEU A 1 533 ? 5.575 -16.750 -24.442 1.00 91.25 533 LEU A N 1
ATOM 4089 C CA . LEU A 1 533 ? 5.979 -15.947 -25.602 1.00 91.25 533 LEU A CA 1
ATOM 4090 C C . LEU A 1 533 ? 6.393 -14.505 -25.256 1.00 91.25 533 LEU A C 1
ATOM 4092 O O . LEU A 1 533 ? 7.097 -13.874 -26.051 1.00 91.25 533 LEU A O 1
ATOM 4096 N N . LEU A 1 534 ? 6.005 -13.980 -24.087 1.00 90.69 534 LEU A N 1
ATOM 4097 C CA . LEU A 1 534 ? 6.450 -12.663 -23.626 1.00 90.69 534 LEU A CA 1
ATOM 4098 C C . LEU A 1 534 ? 7.968 -12.647 -23.392 1.00 90.69 534 LEU A C 1
ATOM 4100 O O . LEU A 1 534 ? 8.510 -13.440 -22.615 1.00 90.69 534 LEU A O 1
ATOM 4104 N N . ARG A 1 535 ? 8.658 -11.699 -24.032 1.00 88.12 535 ARG A N 1
ATOM 4105 C CA . ARG A 1 535 ? 10.092 -11.457 -23.829 1.00 88.12 535 ARG A CA 1
ATOM 4106 C C . ARG A 1 535 ? 10.293 -10.632 -22.563 1.00 88.12 535 ARG A C 1
ATOM 4108 O O . ARG A 1 535 ? 9.965 -9.448 -22.553 1.00 88.12 535 ARG A O 1
ATOM 4115 N N . SER A 1 536 ? 10.824 -11.250 -21.510 1.00 89.25 536 SER A N 1
ATOM 4116 C CA . SER A 1 536 ? 11.212 -10.498 -20.317 1.00 89.25 536 SER A CA 1
ATOM 4117 C C . SER A 1 536 ? 12.381 -9.561 -20.626 1.00 89.25 536 SER A C 1
ATOM 4119 O O . SER A 1 536 ? 13.254 -9.887 -21.432 1.00 89.25 536 SER A O 1
ATOM 4121 N N . LEU A 1 537 ? 12.414 -8.425 -19.936 1.00 90.44 537 LEU A N 1
ATOM 4122 C CA . LEU A 1 537 ? 13.622 -7.645 -19.724 1.00 90.44 537 LEU A CA 1
ATOM 4123 C C . LEU A 1 537 ? 14.659 -8.498 -18.996 1.00 90.44 537 LEU A C 1
ATOM 4125 O O . LEU A 1 537 ? 14.319 -9.418 -18.244 1.00 90.44 537 LEU A O 1
ATOM 4129 N N . VAL A 1 538 ? 15.922 -8.158 -19.221 1.00 89.69 538 VAL A N 1
ATOM 4130 C CA . VAL A 1 538 ? 17.070 -8.816 -18.605 1.00 89.69 538 VAL A CA 1
ATOM 4131 C C . VAL A 1 538 ? 17.698 -7.840 -17.618 1.00 89.69 538 VAL A C 1
ATOM 4133 O O . VAL A 1 538 ? 18.247 -6.809 -18.009 1.00 89.69 538 VAL A O 1
ATOM 4136 N N . ASP A 1 539 ? 17.556 -8.137 -16.328 1.00 90.12 539 ASP A N 1
ATOM 4137 C CA . ASP A 1 539 ? 18.111 -7.327 -15.248 1.00 90.12 539 ASP A CA 1
ATOM 4138 C C . ASP A 1 539 ? 19.560 -7.735 -14.943 1.00 90.12 539 ASP A C 1
ATOM 4140 O O . ASP A 1 539 ? 19.882 -8.902 -14.717 1.00 90.12 539 ASP A O 1
ATOM 4144 N N . ILE A 1 540 ? 20.448 -6.745 -14.901 1.00 91.69 540 ILE A N 1
ATOM 4145 C CA . ILE A 1 540 ? 21.815 -6.889 -14.397 1.00 91.69 540 ILE A CA 1
ATOM 4146 C C . ILE A 1 540 ? 21.845 -6.360 -12.971 1.00 91.69 540 ILE A C 1
ATOM 4148 O O . ILE A 1 540 ? 21.509 -5.199 -12.735 1.00 91.69 540 ILE A O 1
ATOM 4152 N N . HIS A 1 541 ? 22.309 -7.181 -12.035 1.00 92.31 541 HIS A N 1
ATOM 4153 C CA . HIS A 1 541 ? 22.648 -6.740 -10.690 1.00 92.31 541 HIS A CA 1
ATOM 4154 C C . HIS A 1 541 ? 24.050 -6.115 -10.692 1.00 92.31 541 HIS A C 1
ATOM 4156 O O . HIS A 1 541 ? 25.049 -6.722 -11.097 1.00 92.31 541 HIS A O 1
ATOM 4162 N N . VAL A 1 542 ? 24.132 -4.898 -10.176 1.00 92.69 542 VAL A N 1
ATOM 4163 C CA . VAL A 1 542 ? 25.297 -4.020 -10.215 1.00 92.69 542 VAL A CA 1
ATOM 4164 C C . VAL A 1 542 ? 25.682 -3.659 -8.782 1.00 92.69 542 VAL A C 1
ATOM 4166 O O . VAL A 1 542 ? 24.830 -3.218 -8.027 1.00 92.69 542 VAL A O 1
ATOM 4169 N N . GLN A 1 543 ? 26.941 -3.844 -8.387 1.00 92.75 543 GLN A N 1
ATOM 4170 C CA . GLN A 1 543 ? 27.403 -3.680 -6.998 1.00 92.75 543 GLN A CA 1
ATOM 4171 C C . GLN A 1 543 ? 28.708 -2.888 -6.929 1.00 92.75 543 GLN A C 1
ATOM 4173 O O . GLN A 1 543 ? 29.519 -2.951 -7.854 1.00 92.75 543 GLN A O 1
ATOM 4178 N N . TRP A 1 544 ? 28.963 -2.188 -5.829 1.00 90.81 544 TRP A N 1
ATOM 4179 C CA . TRP A 1 544 ? 30.243 -1.525 -5.582 1.00 90.81 544 TRP A CA 1
ATOM 4180 C C . TRP A 1 544 ? 30.672 -1.616 -4.118 1.00 90.81 544 TRP A C 1
ATOM 4182 O O . TRP A 1 544 ? 29.904 -1.976 -3.230 1.00 90.81 544 TRP A O 1
ATOM 4192 N N . GLU A 1 545 ? 31.934 -1.270 -3.890 1.00 84.81 545 GLU A N 1
ATOM 4193 C CA . GLU A 1 545 ? 32.525 -1.063 -2.573 1.00 84.81 545 GLU A CA 1
ATOM 4194 C C . GLU A 1 545 ? 33.162 0.324 -2.564 1.00 84.81 545 GLU A C 1
ATOM 4196 O O . GLU A 1 545 ? 33.992 0.634 -3.424 1.00 84.81 545 GLU A O 1
ATOM 4201 N N . ASP A 1 546 ? 32.793 1.150 -1.589 1.00 78.44 546 ASP A N 1
ATOM 4202 C CA . ASP A 1 546 ? 33.524 2.378 -1.300 1.00 78.44 546 ASP A CA 1
ATOM 4203 C C . ASP A 1 546 ? 34.858 2.024 -0.626 1.00 78.44 546 ASP A C 1
ATOM 4205 O O . ASP A 1 546 ? 34.919 1.204 0.292 1.00 78.44 546 ASP A O 1
ATOM 4209 N N . ALA A 1 547 ? 35.960 2.603 -1.109 1.00 72.81 547 ALA A N 1
ATOM 4210 C CA . ALA A 1 547 ? 37.282 2.280 -0.581 1.00 72.81 547 ALA A CA 1
ATOM 4211 C C . ALA A 1 547 ? 37.455 2.873 0.835 1.00 72.81 547 ALA A C 1
ATOM 4213 O O . ALA A 1 547 ? 37.127 4.041 1.039 1.00 72.81 547 ALA A O 1
ATOM 4214 N N . PRO A 1 548 ? 38.045 2.142 1.803 1.00 61.22 548 PRO A N 1
ATOM 4215 C CA . PRO A 1 548 ? 37.977 2.480 3.234 1.00 61.22 548 PRO A CA 1
ATOM 4216 C C . PRO A 1 548 ? 38.690 3.779 3.660 1.00 61.22 548 PRO A C 1
ATOM 4218 O O . PRO A 1 548 ? 38.603 4.162 4.820 1.00 61.22 548 PRO A O 1
ATOM 4221 N N . ASN A 1 549 ? 39.393 4.452 2.743 1.00 65.25 549 ASN A N 1
ATOM 4222 C CA . ASN A 1 549 ? 40.047 5.751 2.954 1.00 65.25 549 ASN A CA 1
ATOM 4223 C C . ASN A 1 549 ? 39.659 6.789 1.873 1.00 65.25 549 ASN A C 1
ATOM 4225 O O . ASN A 1 549 ? 40.395 7.747 1.641 1.00 65.25 549 ASN A O 1
ATOM 4229 N N . ALA A 1 550 ? 38.550 6.576 1.160 1.00 66.00 550 ALA A N 1
ATOM 4230 C CA . ALA A 1 550 ? 38.035 7.460 0.114 1.00 66.00 550 ALA A CA 1
ATOM 4231 C C . ALA A 1 550 ? 36.688 8.086 0.533 1.00 66.00 550 ALA A C 1
ATOM 4233 O O . ALA A 1 550 ? 36.055 7.600 1.471 1.00 66.00 550 ALA A O 1
ATOM 4234 N N . PRO A 1 551 ? 36.211 9.142 -0.155 1.00 71.69 551 PRO A N 1
ATOM 4235 C CA . PRO A 1 551 ? 34.815 9.558 -0.047 1.00 71.69 551 PRO A CA 1
ATOM 4236 C C . PRO A 1 551 ? 33.873 8.393 -0.406 1.00 71.69 551 PRO A C 1
ATOM 4238 O O . PRO A 1 551 ? 34.234 7.593 -1.274 1.00 71.69 551 PRO A O 1
ATOM 4241 N N . PRO A 1 552 ? 32.668 8.310 0.188 1.00 79.12 552 PRO A N 1
ATOM 4242 C CA . PRO A 1 552 ? 31.659 7.325 -0.192 1.00 79.12 552 PRO A CA 1
ATOM 4243 C C . PRO A 1 552 ? 31.062 7.700 -1.556 1.00 79.12 552 PRO A C 1
ATOM 4245 O O . PRO A 1 552 ? 30.012 8.333 -1.648 1.00 79.12 552 PRO A O 1
ATOM 4248 N N . LEU A 1 553 ? 31.765 7.350 -2.634 1.00 78.12 553 LEU A N 1
ATOM 4249 C CA . LEU A 1 553 ? 31.362 7.592 -4.020 1.00 78.12 553 LEU A CA 1
ATOM 4250 C C . LEU A 1 553 ? 30.001 6.951 -4.328 1.00 78.12 553 LEU A C 1
ATOM 4252 O O . LEU A 1 553 ? 29.217 7.522 -5.084 1.00 78.12 553 LEU A O 1
ATOM 4256 N N . GLY A 1 554 ? 29.689 5.823 -3.687 1.00 77.81 554 GLY A N 1
ATOM 4257 C CA . GLY A 1 554 ? 28.381 5.182 -3.719 1.00 77.81 554 GLY A CA 1
ATOM 4258 C C . GLY A 1 554 ? 27.215 6.090 -3.329 1.00 77.81 554 GLY A C 1
ATOM 4259 O O . GLY A 1 554 ? 26.155 6.008 -3.944 1.00 77.81 554 GLY A O 1
ATOM 4260 N N . ALA A 1 555 ? 27.412 7.005 -2.373 1.00 80.44 555 ALA A N 1
ATOM 4261 C CA . ALA A 1 555 ? 26.376 7.944 -1.932 1.00 80.44 555 ALA A CA 1
ATOM 4262 C C . ALA A 1 555 ? 25.973 8.962 -3.019 1.00 80.44 555 ALA A C 1
ATOM 4264 O O . ALA A 1 555 ? 24.881 9.523 -2.958 1.00 80.44 555 ALA A O 1
ATOM 4265 N N . PHE A 1 556 ? 26.837 9.177 -4.018 1.00 82.56 556 PHE A N 1
ATOM 4266 C CA . PHE A 1 556 ? 26.616 10.084 -5.149 1.00 82.56 556 PHE A CA 1
ATOM 4267 C C . PHE A 1 556 ? 26.174 9.356 -6.430 1.00 82.56 556 PHE A C 1
ATOM 4269 O O . PHE A 1 556 ? 25.992 9.994 -7.468 1.00 82.56 556 PHE A O 1
ATOM 4276 N N . LEU A 1 557 ? 26.016 8.027 -6.394 1.00 85.44 557 LEU A N 1
ATOM 4277 C CA . LEU A 1 557 ? 25.486 7.274 -7.527 1.00 85.44 557 LEU A CA 1
ATOM 4278 C C . LEU A 1 557 ? 23.993 7.584 -7.707 1.00 85.44 557 LEU A C 1
ATOM 4280 O O . LEU A 1 557 ? 23.229 7.625 -6.745 1.00 85.44 557 LEU A O 1
ATOM 4284 N N . THR A 1 558 ? 23.575 7.776 -8.958 1.00 87.06 558 THR A N 1
ATOM 4285 C CA . THR A 1 558 ? 22.173 8.007 -9.316 1.00 87.06 558 THR A CA 1
ATOM 4286 C C . THR A 1 558 ? 21.708 7.039 -10.393 1.00 87.06 558 THR A C 1
ATOM 4288 O O . THR A 1 558 ? 22.479 6.537 -11.214 1.00 87.06 558 THR A O 1
ATOM 4291 N N . GLU A 1 559 ? 20.401 6.827 -10.420 1.00 88.56 559 GLU A N 1
ATOM 4292 C CA . GLU A 1 559 ? 19.663 6.070 -11.418 1.00 88.56 559 GLU A CA 1
ATOM 4293 C C . GLU A 1 559 ? 19.946 6.629 -12.828 1.00 88.56 559 GLU A C 1
ATOM 4295 O O . GLU A 1 559 ? 20.202 5.872 -13.761 1.00 88.56 559 GLU A O 1
ATOM 4300 N N . GLN A 1 560 ? 20.033 7.959 -12.973 1.00 87.50 560 GLN A N 1
ATOM 4301 C CA . GLN A 1 560 ? 20.413 8.621 -14.228 1.00 87.50 560 GLN A CA 1
ATOM 4302 C C . GLN A 1 560 ? 21.869 8.346 -14.639 1.00 87.50 560 GLN A C 1
ATOM 4304 O O . GLN A 1 560 ? 22.137 8.125 -15.822 1.00 87.50 560 GLN A O 1
ATOM 4309 N N . ALA A 1 561 ? 22.815 8.327 -13.690 1.00 88.38 561 ALA A N 1
ATOM 4310 C CA . ALA A 1 561 ? 24.209 7.982 -13.972 1.00 88.38 561 ALA A CA 1
ATOM 4311 C C . ALA A 1 561 ? 24.346 6.517 -14.424 1.00 88.38 561 ALA A C 1
ATOM 4313 O O . ALA A 1 561 ? 25.094 6.237 -15.362 1.00 88.38 561 ALA A O 1
ATOM 4314 N N . LEU A 1 562 ? 23.574 5.601 -13.825 1.00 90.56 562 LEU A N 1
ATOM 4315 C CA . LEU A 1 562 ? 23.472 4.207 -14.264 1.00 90.56 562 LEU A CA 1
ATOM 4316 C C . LEU A 1 562 ? 22.881 4.101 -15.678 1.00 90.56 562 LEU A C 1
ATOM 4318 O O . LEU A 1 562 ? 23.536 3.538 -16.554 1.00 90.56 562 LEU A O 1
ATOM 4322 N N . LEU A 1 563 ? 21.715 4.704 -15.942 1.00 90.12 563 LEU A N 1
ATOM 4323 C CA . LEU A 1 563 ? 21.096 4.724 -17.278 1.00 90.12 563 LEU A CA 1
ATOM 4324 C C . LEU A 1 563 ? 22.077 5.234 -18.349 1.00 90.12 563 LEU A C 1
ATOM 4326 O O . LEU A 1 563 ? 22.306 4.562 -19.354 1.00 90.12 563 LEU A O 1
ATOM 4330 N N . LYS A 1 564 ? 22.718 6.386 -18.108 1.00 89.62 564 LYS A N 1
ATOM 4331 C CA . LYS A 1 564 ? 23.699 7.004 -19.018 1.00 89.62 564 LYS A CA 1
ATOM 4332 C C . LYS A 1 564 ? 24.959 6.156 -19.209 1.00 89.62 564 LYS A C 1
ATOM 4334 O O . LYS A 1 564 ? 25.565 6.190 -20.278 1.00 89.62 564 LYS A O 1
ATOM 4339 N N . ALA A 1 565 ? 25.394 5.428 -18.183 1.00 90.25 565 ALA A N 1
ATOM 4340 C CA . ALA A 1 565 ? 26.598 4.614 -18.264 1.00 90.25 565 ALA A CA 1
ATOM 4341 C C . ALA A 1 565 ? 26.362 3.247 -18.916 1.00 90.25 565 ALA A C 1
ATOM 4343 O O . ALA A 1 565 ? 27.288 2.745 -19.554 1.00 90.25 565 ALA A O 1
ATOM 4344 N N . PHE A 1 566 ? 25.178 2.652 -18.765 1.00 92.50 566 PHE A N 1
ATOM 4345 C CA . PHE A 1 566 ? 24.858 1.327 -19.302 1.00 92.50 566 PHE A CA 1
ATOM 4346 C C . PHE A 1 566 ? 24.230 1.383 -20.705 1.00 92.50 566 PHE A C 1
ATOM 4348 O O . PHE A 1 566 ? 24.421 0.448 -21.479 1.00 92.50 566 PHE A O 1
ATOM 4355 N N . SER A 1 567 ? 23.615 2.503 -21.104 1.00 91.75 567 SER A N 1
ATOM 4356 C CA . SER A 1 567 ? 23.095 2.704 -22.471 1.00 91.75 567 SER A CA 1
ATOM 4357 C C . SER A 1 567 ? 24.157 2.644 -23.580 1.00 91.75 567 SER A C 1
ATOM 4359 O O . SER A 1 567 ? 23.819 2.522 -24.754 1.00 91.75 567 SER A O 1
ATOM 4361 N N . ARG A 1 568 ? 25.455 2.661 -23.232 1.00 91.31 568 ARG A N 1
ATOM 4362 C CA . ARG A 1 568 ? 26.556 2.403 -24.180 1.00 91.31 568 ARG A CA 1
ATOM 4363 C C . ARG A 1 568 ? 26.610 0.952 -24.682 1.00 91.31 568 ARG A C 1
ATOM 4365 O O . ARG A 1 568 ? 27.285 0.700 -25.675 1.00 91.31 568 ARG A O 1
ATOM 4372 N N . PHE A 1 569 ? 25.979 0.015 -23.968 1.00 90.31 569 PHE A N 1
ATOM 4373 C CA . PHE A 1 569 ? 25.953 -1.413 -24.306 1.00 90.31 569 PHE A CA 1
ATOM 4374 C C . PHE A 1 569 ? 24.667 -1.825 -25.035 1.00 90.31 569 PHE A C 1
ATOM 4376 O O . PHE A 1 569 ? 24.673 -2.839 -25.723 1.00 90.31 569 PHE A O 1
ATOM 4383 N N . GLY A 1 570 ? 23.588 -1.042 -24.915 1.00 89.38 570 GLY A N 1
ATOM 4384 C CA . GLY A 1 570 ? 22.300 -1.375 -25.513 1.00 89.38 570 GLY A CA 1
ATOM 4385 C C . GLY A 1 570 ? 21.118 -0.593 -24.943 1.00 89.38 570 GLY A C 1
ATOM 4386 O O . GLY A 1 570 ? 21.294 0.422 -24.264 1.00 89.38 570 GLY A O 1
ATOM 4387 N N . VAL A 1 571 ? 19.897 -1.053 -25.223 1.00 87.88 571 VAL A N 1
ATOM 4388 C CA . VAL A 1 571 ? 18.666 -0.345 -24.832 1.00 87.88 571 VAL A CA 1
ATOM 4389 C C . VAL A 1 571 ? 18.295 -0.667 -23.382 1.00 87.88 571 VAL A C 1
ATOM 4391 O O . VAL A 1 571 ? 17.673 -1.687 -23.085 1.00 87.88 571 VAL A O 1
ATOM 4394 N N . VAL A 1 572 ? 18.662 0.242 -22.478 1.00 89.88 572 VAL A N 1
ATOM 4395 C CA . VAL A 1 572 ? 18.287 0.213 -21.058 1.00 89.88 572 VAL A CA 1
ATOM 4396 C C . VAL A 1 572 ? 16.958 0.944 -20.855 1.00 89.88 572 VAL A C 1
ATOM 4398 O O . VAL A 1 572 ? 16.833 2.100 -21.254 1.00 89.88 572 VAL A O 1
ATOM 4401 N N . LEU A 1 573 ? 15.984 0.298 -20.207 1.00 86.50 573 LEU A N 1
ATOM 4402 C CA . LEU A 1 573 ? 14.665 0.887 -19.914 1.00 86.50 573 LEU A CA 1
ATOM 4403 C C . LEU A 1 573 ? 14.508 1.378 -18.473 1.00 86.50 573 LEU A C 1
ATOM 4405 O O . LEU A 1 573 ? 13.642 2.199 -18.186 1.00 86.50 573 LEU A O 1
ATOM 4409 N N . SER A 1 574 ? 15.301 0.851 -17.541 1.00 85.50 574 SER A N 1
ATOM 4410 C CA . SER A 1 574 ? 15.193 1.193 -16.125 1.00 85.50 574 SER A CA 1
ATOM 4411 C C . SER A 1 574 ? 16.526 0.979 -15.419 1.00 85.50 574 SER A C 1
ATOM 4413 O O . SER A 1 574 ? 17.257 0.040 -15.727 1.00 85.50 574 SER A O 1
ATOM 4415 N N . ALA A 1 575 ? 16.823 1.839 -14.450 1.00 89.06 575 ALA A N 1
ATOM 4416 C CA . ALA A 1 575 ? 17.801 1.571 -13.410 1.00 89.06 575 ALA A CA 1
ATOM 4417 C C . ALA A 1 575 ? 17.110 1.822 -12.068 1.00 89.06 575 ALA A C 1
ATOM 4419 O O . ALA A 1 575 ? 16.471 2.860 -11.892 1.00 89.06 575 ALA A O 1
ATOM 4420 N N . ARG A 1 576 ? 17.212 0.874 -11.136 1.00 86.62 576 ARG A N 1
ATOM 4421 C CA . ARG A 1 576 ? 16.642 0.988 -9.789 1.00 86.62 576 ARG A CA 1
ATOM 4422 C C . ARG A 1 576 ? 17.750 0.828 -8.761 1.00 86.62 576 ARG A C 1
ATOM 4424 O O . ARG A 1 576 ? 18.475 -0.162 -8.774 1.00 86.62 576 ARG A O 1
ATOM 4431 N N . LEU A 1 577 ? 17.872 1.829 -7.898 1.00 88.12 577 LEU A N 1
ATOM 4432 C CA . LEU A 1 577 ? 18.890 1.959 -6.862 1.00 88.12 577 LEU A CA 1
ATOM 4433 C C . LEU A 1 577 ? 18.179 1.880 -5.502 1.00 88.12 577 LEU A C 1
ATOM 4435 O O . LEU A 1 577 ? 17.619 2.885 -5.060 1.00 88.12 577 LEU A O 1
ATOM 4439 N N . PRO A 1 578 ? 18.115 0.696 -4.861 1.00 85.19 578 PRO A N 1
ATOM 4440 C CA . PRO A 1 578 ? 17.529 0.555 -3.536 1.00 85.19 578 PRO A CA 1
ATOM 4441 C C . PRO A 1 578 ? 18.171 1.520 -2.541 1.00 85.19 578 PRO A C 1
ATOM 4443 O O . PRO A 1 578 ? 19.378 1.762 -2.570 1.00 85.19 578 PRO A O 1
ATOM 4446 N N . ARG A 1 579 ? 17.358 2.070 -1.640 1.00 80.81 579 ARG A N 1
ATOM 4447 C CA . ARG A 1 579 ? 17.796 2.996 -0.591 1.00 80.81 579 ARG A CA 1
ATOM 4448 C C . ARG A 1 579 ? 17.485 2.399 0.775 1.00 80.81 579 ARG A C 1
ATOM 4450 O O . ARG A 1 579 ? 16.564 1.596 0.916 1.00 80.81 579 ARG A O 1
ATOM 4457 N N . LYS A 1 580 ? 18.290 2.748 1.772 1.00 75.88 580 LYS A N 1
ATOM 4458 C CA . LYS A 1 580 ? 18.040 2.440 3.183 1.00 75.88 580 LYS A CA 1
ATOM 4459 C C . LYS A 1 580 ? 16.893 3.324 3.703 1.00 75.88 580 LYS A C 1
ATOM 4461 O O . LYS A 1 580 ? 16.644 4.382 3.121 1.00 75.88 580 LYS A O 1
ATOM 4466 N N . PRO A 1 581 ? 16.279 3.005 4.858 1.00 63.31 581 PRO A N 1
ATOM 4467 C CA . PRO A 1 581 ? 15.343 3.911 5.537 1.00 63.31 581 PRO A CA 1
ATOM 4468 C C . PRO A 1 581 ? 15.921 5.302 5.869 1.00 63.31 581 PRO A C 1
ATOM 4470 O O . PRO A 1 581 ? 15.168 6.244 6.086 1.00 63.31 581 PRO A O 1
ATOM 4473 N N . THR A 1 582 ? 17.252 5.456 5.875 1.00 70.88 582 THR A N 1
ATOM 4474 C CA . THR A 1 582 ? 17.963 6.740 6.025 1.00 70.88 582 THR A CA 1
ATOM 4475 C C . THR A 1 582 ? 18.018 7.588 4.742 1.00 70.88 582 THR A C 1
ATOM 4477 O O . THR A 1 582 ? 18.554 8.692 4.774 1.00 70.88 582 THR A O 1
ATOM 4480 N N . GLY A 1 583 ? 17.513 7.091 3.606 1.00 69.94 583 GLY A N 1
ATOM 4481 C CA . GLY A 1 583 ? 17.569 7.745 2.288 1.00 69.94 583 GLY A CA 1
ATOM 4482 C C . GLY A 1 583 ? 18.870 7.511 1.503 1.00 69.94 583 GLY A C 1
ATOM 4483 O O . GLY A 1 583 ? 18.898 7.701 0.283 1.00 69.94 583 GLY A O 1
ATOM 4484 N N . GLU A 1 584 ? 19.929 7.047 2.173 1.00 75.12 584 GLU A N 1
ATOM 4485 C CA . GLU A 1 584 ? 21.189 6.636 1.542 1.00 75.12 584 GLU A CA 1
ATOM 4486 C C . GLU A 1 584 ? 20.966 5.487 0.542 1.00 75.12 584 GLU A C 1
ATOM 4488 O O . GLU A 1 584 ? 20.202 4.567 0.849 1.00 75.12 584 GLU A O 1
ATOM 4493 N N . PRO A 1 585 ? 21.654 5.459 -0.613 1.00 81.56 585 PRO A N 1
ATOM 4494 C CA . PRO A 1 585 ? 21.664 4.277 -1.468 1.00 81.56 585 PRO A CA 1
ATOM 4495 C C . PRO A 1 585 ? 22.286 3.067 -0.752 1.00 81.56 585 PRO A C 1
ATOM 4497 O O . PRO A 1 585 ? 23.230 3.189 0.034 1.00 81.56 585 PRO A O 1
ATOM 4500 N N . GLN A 1 586 ? 21.753 1.880 -1.037 1.00 86.44 586 GLN A N 1
ATOM 4501 C CA . GLN A 1 586 ? 22.408 0.608 -0.730 1.00 86.44 586 GLN A CA 1
ATOM 4502 C C . GLN A 1 586 ? 23.574 0.387 -1.707 1.00 86.44 586 GLN A C 1
ATOM 4504 O O . GLN A 1 586 ? 23.640 1.041 -2.741 1.00 86.44 586 GLN A O 1
ATOM 4509 N N . ASN A 1 587 ? 24.502 -0.526 -1.409 1.00 88.62 587 ASN A N 1
ATOM 4510 C CA . ASN A 1 587 ? 25.720 -0.765 -2.206 1.00 88.62 587 ASN A CA 1
ATOM 4511 C C . ASN A 1 587 ? 25.497 -1.568 -3.509 1.00 88.62 587 ASN A C 1
ATOM 4513 O O . ASN A 1 587 ? 26.454 -2.089 -4.094 1.00 88.62 587 ASN A O 1
ATOM 4517 N N . PHE A 1 588 ? 24.244 -1.690 -3.951 1.00 91.06 588 PHE A N 1
ATOM 4518 C CA . PHE A 1 588 ? 23.847 -2.368 -5.179 1.00 91.06 588 PHE A CA 1
ATOM 4519 C C . PHE A 1 588 ? 22.680 -1.656 -5.877 1.00 91.06 588 PHE A C 1
ATOM 4521 O O . PHE A 1 588 ? 21.993 -0.817 -5.299 1.00 91.06 588 PHE A O 1
ATOM 4528 N N . ALA A 1 589 ? 22.480 -1.990 -7.148 1.00 90.75 589 ALA A N 1
ATOM 4529 C CA . ALA A 1 589 ? 21.427 -1.494 -8.023 1.00 90.75 589 ALA A CA 1
ATOM 4530 C C . ALA A 1 589 ? 21.095 -2.543 -9.097 1.00 90.75 589 ALA A C 1
ATOM 4532 O O . ALA A 1 589 ? 21.898 -3.433 -9.375 1.00 90.75 589 ALA A O 1
ATOM 4533 N N . PHE A 1 590 ? 19.947 -2.400 -9.752 1.00 91.75 590 PHE A N 1
ATOM 4534 C CA . PHE A 1 590 ? 19.542 -3.223 -10.893 1.00 91.75 590 PHE A CA 1
ATOM 4535 C C . PHE A 1 590 ? 19.396 -2.368 -12.150 1.00 91.75 590 PHE A C 1
ATOM 4537 O O . PHE A 1 590 ? 18.873 -1.254 -12.081 1.00 91.75 590 PHE A O 1
ATOM 4544 N N . VAL A 1 591 ? 19.840 -2.884 -13.297 1.00 91.88 591 VAL A N 1
ATOM 4545 C CA . VAL A 1 591 ? 19.757 -2.207 -14.601 1.00 91.88 591 VAL A CA 1
ATOM 4546 C C . VAL A 1 591 ? 19.073 -3.121 -15.616 1.00 91.88 591 VAL A C 1
ATOM 4548 O O . VAL A 1 591 ? 19.581 -4.197 -15.920 1.00 91.88 591 VAL A O 1
ATOM 4551 N N . SER A 1 592 ? 17.927 -2.682 -16.137 1.00 91.75 592 SER A N 1
ATOM 4552 C CA . SER A 1 592 ? 17.024 -3.471 -16.982 1.00 91.75 592 SER A CA 1
ATOM 4553 C C . SER A 1 592 ? 17.262 -3.216 -18.469 1.00 91.75 592 SER A C 1
ATOM 4555 O O . SER A 1 592 ? 16.957 -2.129 -18.969 1.00 91.75 592 SER A O 1
ATOM 4557 N N . PHE A 1 593 ? 17.738 -4.229 -19.188 1.00 91.38 593 PHE A N 1
ATOM 4558 C CA . PHE A 1 593 ? 17.923 -4.205 -20.640 1.00 91.38 593 PHE A CA 1
ATOM 4559 C C . PHE A 1 593 ? 16.726 -4.804 -21.387 1.00 91.38 593 PHE A C 1
ATOM 4561 O O . PHE A 1 593 ? 16.083 -5.743 -20.919 1.00 91.38 593 PHE A O 1
ATOM 4568 N N . LEU A 1 594 ? 16.461 -4.284 -22.589 1.00 89.69 594 LEU A N 1
ATOM 4569 C CA . LEU A 1 594 ? 15.450 -4.800 -23.522 1.00 89.69 594 LEU A CA 1
ATOM 4570 C C . LEU A 1 594 ? 15.878 -6.103 -24.230 1.00 89.69 594 LEU A C 1
ATOM 4572 O O . LEU A 1 594 ? 15.032 -6.817 -24.766 1.00 89.69 594 LEU A O 1
ATOM 4576 N N . SER A 1 595 ? 17.177 -6.410 -24.249 1.00 88.94 595 SER A N 1
ATOM 4577 C CA . SER A 1 595 ? 17.772 -7.547 -24.962 1.00 88.94 595 SER A CA 1
ATOM 4578 C C . SER A 1 595 ? 18.760 -8.300 -24.068 1.00 88.94 595 SER A C 1
ATOM 4580 O O . SER A 1 595 ? 19.507 -7.682 -23.311 1.00 88.94 595 SER A O 1
ATOM 4582 N N . SER A 1 596 ? 18.788 -9.633 -24.187 1.00 87.19 596 SER A N 1
ATOM 4583 C CA . SER A 1 596 ? 19.795 -10.473 -23.517 1.00 87.19 596 SER A CA 1
ATOM 4584 C C . SER A 1 596 ? 21.186 -10.250 -24.107 1.00 87.19 596 SER A C 1
ATOM 4586 O O . SER A 1 596 ? 22.151 -10.152 -23.364 1.00 87.19 596 SER A O 1
ATOM 4588 N N . GLU A 1 597 ? 21.283 -10.067 -25.428 1.00 88.94 597 GLU A N 1
ATOM 4589 C CA . GLU A 1 597 ? 22.558 -9.848 -26.127 1.00 88.94 597 GLU A CA 1
ATOM 4590 C C . GLU A 1 597 ? 23.244 -8.557 -25.639 1.00 88.94 597 GLU A C 1
ATOM 4592 O O . GLU A 1 597 ? 24.439 -8.560 -25.337 1.00 88.94 597 GLU A O 1
ATOM 4597 N N . ASP A 1 598 ? 22.467 -7.480 -25.468 1.00 90.94 598 ASP A N 1
ATOM 4598 C CA . ASP A 1 598 ? 22.917 -6.203 -24.899 1.00 90.94 598 ASP A CA 1
ATOM 4599 C C . ASP A 1 598 ? 23.413 -6.373 -23.450 1.00 90.94 598 ASP A C 1
ATOM 4601 O O . ASP A 1 598 ? 24.423 -5.786 -23.059 1.00 90.94 598 ASP A O 1
ATOM 4605 N N . ALA A 1 599 ? 22.708 -7.182 -22.650 1.00 88.44 599 ALA A N 1
ATOM 4606 C CA . ALA A 1 599 ? 23.036 -7.427 -21.249 1.00 88.44 599 ALA A CA 1
ATOM 4607 C C . ALA A 1 599 ? 24.271 -8.330 -21.081 1.00 88.44 599 ALA A C 1
ATOM 4609 O O . ALA A 1 599 ? 25.117 -8.086 -20.222 1.00 88.44 599 ALA A O 1
ATOM 4610 N N . GLU A 1 600 ? 24.418 -9.349 -21.927 1.00 88.56 600 GLU A N 1
ATOM 4611 C CA . GLU A 1 600 ? 25.578 -10.244 -21.977 1.00 88.56 600 GLU A CA 1
ATOM 4612 C C . GLU A 1 600 ? 26.842 -9.526 -22.480 1.00 88.56 600 GLU A C 1
ATOM 4614 O O . GLU A 1 600 ? 27.955 -9.866 -22.069 1.00 88.56 600 GLU A O 1
ATOM 4619 N N . ALA A 1 601 ? 26.688 -8.480 -23.302 1.00 89.00 601 ALA A N 1
ATOM 4620 C CA . ALA A 1 601 ? 27.779 -7.594 -23.707 1.00 89.00 601 ALA A CA 1
ATOM 4621 C C . ALA A 1 601 ? 28.317 -6.708 -22.559 1.00 89.00 601 ALA A C 1
ATOM 4623 O O . ALA A 1 601 ? 29.417 -6.149 -22.672 1.00 89.00 601 ALA A O 1
ATOM 4624 N N . VAL A 1 602 ? 27.599 -6.590 -21.434 1.00 89.12 602 VAL A N 1
ATOM 4625 C CA . VAL A 1 602 ? 28.065 -5.860 -20.247 1.00 89.12 602 VAL A CA 1
ATOM 4626 C C . VAL A 1 602 ? 29.130 -6.674 -19.510 1.00 89.12 602 VAL A C 1
ATOM 4628 O O . VAL A 1 602 ? 28.855 -7.523 -18.662 1.00 89.12 602 VAL A O 1
ATOM 4631 N N . GLY A 1 603 ? 30.396 -6.372 -19.800 1.00 85.62 603 GLY A N 1
ATOM 4632 C CA . GLY A 1 603 ? 31.535 -6.980 -19.113 1.00 85.62 603 GLY A CA 1
ATOM 4633 C C . GLY A 1 603 ? 31.476 -6.818 -17.584 1.00 85.62 603 GLY A C 1
ATOM 4634 O O . GLY A 1 603 ? 30.995 -5.808 -17.075 1.00 85.62 603 GLY A O 1
ATOM 4635 N N . ARG A 1 604 ? 32.045 -7.798 -16.857 1.00 87.81 604 ARG A N 1
ATOM 4636 C CA . ARG A 1 604 ? 32.012 -7.980 -15.377 1.00 87.81 604 ARG A CA 1
ATOM 4637 C C . ARG A 1 604 ? 32.397 -6.766 -14.508 1.00 87.81 604 ARG A C 1
ATOM 4639 O O . ARG A 1 604 ? 32.302 -6.834 -13.280 1.00 87.81 604 ARG A O 1
ATOM 4646 N N . ARG A 1 605 ? 32.938 -5.705 -15.111 1.00 88.06 605 ARG A N 1
ATOM 4647 C CA . ARG A 1 605 ? 33.265 -4.433 -14.463 1.00 88.06 605 ARG A CA 1
ATOM 4648 C C . ARG A 1 605 ? 32.904 -3.280 -15.393 1.00 88.06 605 ARG A C 1
ATOM 4650 O O . ARG A 1 605 ? 33.391 -3.238 -16.521 1.00 88.06 605 ARG A O 1
ATOM 4657 N N . VAL A 1 606 ? 32.121 -2.332 -14.891 1.00 89.75 606 VAL A N 1
ATOM 4658 C CA . VAL A 1 606 ? 31.732 -1.103 -15.595 1.00 89.75 606 VAL A CA 1
ATOM 4659 C C . VAL A 1 606 ? 32.243 0.098 -14.806 1.00 89.75 606 VAL A C 1
ATOM 4661 O O . VAL A 1 606 ? 32.103 0.159 -13.587 1.00 89.75 606 VAL A O 1
ATOM 4664 N N . GLU A 1 607 ? 32.843 1.063 -15.501 1.00 88.69 607 GLU A N 1
ATOM 4665 C CA . GLU A 1 607 ? 33.241 2.344 -14.914 1.00 88.69 607 GLU A CA 1
ATOM 4666 C C . GLU A 1 607 ? 32.178 3.411 -15.211 1.00 88.69 607 GLU A C 1
ATOM 4668 O O . GLU A 1 607 ? 31.818 3.662 -16.372 1.00 88.69 607 GLU A O 1
ATOM 4673 N N . VAL A 1 608 ? 31.658 4.010 -14.135 1.00 87.31 608 VAL A N 1
ATOM 4674 C CA . VAL A 1 608 ? 30.609 5.036 -14.143 1.00 87.31 608 VAL A CA 1
ATOM 4675 C C . VAL A 1 608 ? 31.204 6.347 -13.653 1.00 87.31 608 VAL A C 1
ATOM 4677 O O . VAL A 1 608 ? 31.696 6.438 -12.531 1.00 87.31 608 VAL A O 1
ATOM 4680 N N . GLN A 1 609 ? 31.176 7.362 -14.510 1.00 85.06 609 GLN A N 1
ATOM 4681 C CA . GLN A 1 609 ? 31.655 8.696 -14.177 1.00 85.06 609 GLN A CA 1
ATOM 4682 C C . GLN A 1 609 ? 30.566 9.443 -13.397 1.00 85.06 609 GLN A C 1
ATOM 4684 O O . GLN A 1 609 ? 29.477 9.664 -13.927 1.00 85.06 609 GLN A O 1
ATOM 4689 N N . LEU A 1 610 ? 30.858 9.798 -12.144 1.00 81.94 610 LEU A N 1
ATOM 4690 C CA . LEU A 1 610 ? 29.945 10.523 -11.253 1.00 81.94 610 LEU A CA 1
ATOM 4691 C C . LEU A 1 610 ? 30.127 12.037 -11.396 1.00 81.94 610 LEU A C 1
ATOM 4693 O O . LEU A 1 610 ? 29.160 12.787 -11.456 1.00 81.94 610 LEU A O 1
ATOM 4697 N N . THR A 1 611 ? 31.381 12.476 -11.501 1.00 76.50 611 THR A N 1
ATOM 4698 C CA . THR A 1 611 ? 31.778 13.872 -11.728 1.00 76.50 611 THR A CA 1
ATOM 4699 C C . THR A 1 611 ? 32.909 13.907 -12.769 1.00 76.50 611 THR A C 1
ATOM 4701 O O . THR A 1 611 ? 33.463 12.855 -13.102 1.00 76.50 611 THR A O 1
ATOM 4704 N N . PRO A 1 612 ? 33.332 15.078 -13.281 1.00 75.62 612 PRO A N 1
ATOM 4705 C CA . PRO A 1 612 ? 34.490 15.160 -14.177 1.00 75.62 612 PRO A CA 1
ATOM 4706 C C . PRO A 1 612 ? 35.780 14.548 -13.599 1.00 75.62 612 PRO A C 1
ATOM 4708 O O . PRO A 1 612 ? 36.641 14.123 -14.365 1.00 75.62 612 PRO A O 1
ATOM 4711 N N . THR A 1 613 ? 35.905 14.473 -12.268 1.00 75.69 613 THR A N 1
ATOM 4712 C CA . THR A 1 613 ? 37.091 13.979 -11.550 1.00 75.69 613 THR A CA 1
ATOM 4713 C C . THR A 1 613 ? 36.915 12.605 -10.898 1.00 75.69 613 THR A C 1
ATOM 4715 O O . THR A 1 613 ? 37.922 11.947 -10.633 1.00 75.69 613 THR A O 1
ATOM 4718 N N . TRP A 1 614 ? 35.685 12.155 -10.619 1.00 80.56 614 TRP A N 1
ATOM 4719 C CA . TRP A 1 614 ? 35.409 10.913 -9.885 1.00 80.56 614 TRP A CA 1
ATOM 4720 C C . TRP A 1 614 ? 34.689 9.864 -10.739 1.00 80.56 614 TRP A C 1
ATOM 4722 O O . TRP A 1 614 ? 33.609 10.101 -11.286 1.00 80.56 614 TRP A O 1
ATOM 4732 N N . THR A 1 615 ? 35.266 8.662 -10.764 1.00 84.12 615 THR A N 1
ATOM 4733 C CA . THR A 1 615 ? 34.741 7.481 -11.457 1.00 84.12 615 THR A CA 1
ATOM 4734 C C . THR A 1 615 ? 34.600 6.334 -10.465 1.00 84.12 615 THR A C 1
ATOM 4736 O O . THR A 1 615 ? 35.575 5.948 -9.819 1.00 84.12 615 THR A O 1
ATOM 4739 N N . LEU A 1 616 ? 33.399 5.769 -10.365 1.00 87.12 616 LEU A N 1
ATOM 4740 C CA . LEU A 1 616 ? 33.097 4.617 -9.523 1.00 87.12 616 LEU A CA 1
ATOM 4741 C C . LEU A 1 616 ? 33.190 3.316 -10.338 1.00 87.12 616 LEU A C 1
ATOM 4743 O O . LEU A 1 616 ? 32.797 3.256 -11.508 1.00 87.12 616 LEU A O 1
ATOM 4747 N N . ARG A 1 617 ? 33.739 2.266 -9.716 1.00 88.75 617 ARG A N 1
ATOM 4748 C CA . ARG A 1 617 ? 33.911 0.934 -10.311 1.00 88.75 617 ARG A CA 1
ATOM 4749 C C . ARG A 1 617 ? 32.810 0.001 -9.845 1.00 88.75 617 ARG A C 1
ATOM 4751 O O . ARG A 1 617 ? 32.780 -0.381 -8.679 1.00 88.75 617 ARG A O 1
ATOM 4758 N N . LEU A 1 618 ? 31.957 -0.400 -10.777 1.00 92.00 618 LEU A N 1
ATOM 4759 C CA . LEU A 1 618 ? 30.840 -1.294 -10.515 1.00 92.00 618 LEU A CA 1
ATOM 4760 C C . LEU A 1 618 ? 31.191 -2.718 -10.956 1.00 92.00 618 LEU A C 1
ATOM 4762 O O . LEU A 1 618 ? 31.665 -2.928 -12.073 1.00 92.00 618 LEU A O 1
ATOM 4766 N N . LYS A 1 619 ? 30.958 -3.696 -10.084 1.00 92.12 619 LYS A N 1
ATOM 4767 C CA . LYS A 1 619 ? 30.936 -5.132 -10.386 1.00 92.12 619 LYS A CA 1
ATOM 4768 C C . LYS A 1 619 ? 29.565 -5.469 -10.973 1.00 92.12 619 LYS A C 1
ATOM 4770 O O . LYS A 1 619 ? 28.556 -5.004 -10.449 1.00 92.12 619 LYS A O 1
ATOM 4775 N N . THR A 1 620 ? 29.512 -6.278 -12.023 1.00 92.38 620 THR A N 1
ATOM 4776 C CA . THR A 1 620 ? 28.253 -6.675 -12.676 1.00 92.38 620 THR A CA 1
ATOM 4777 C C . THR A 1 620 ? 28.080 -8.193 -12.663 1.00 92.38 620 THR A C 1
ATOM 4779 O O . THR A 1 620 ? 29.028 -8.945 -12.906 1.00 92.38 620 THR A O 1
ATOM 4782 N N . ARG A 1 621 ? 26.855 -8.645 -12.371 1.00 91.75 621 ARG A N 1
ATOM 4783 C CA . ARG A 1 621 ? 26.389 -10.033 -12.509 1.00 91.75 621 ARG A CA 1
ATOM 4784 C C . ARG A 1 621 ? 25.001 -10.023 -13.149 1.00 91.75 621 ARG A C 1
ATOM 4786 O O . A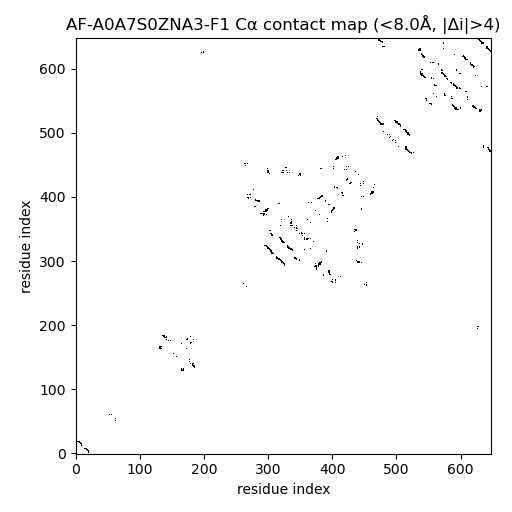RG A 1 621 ? 24.243 -9.082 -12.928 1.00 91.75 621 ARG A O 1
ATOM 4793 N N . MET A 1 622 ? 24.654 -11.055 -13.913 1.00 88.19 622 MET A N 1
ATOM 4794 C CA . MET A 1 622 ? 23.258 -11.235 -14.322 1.00 88.19 622 MET A CA 1
ATOM 4795 C C . MET A 1 622 ? 22.409 -11.441 -13.060 1.00 88.19 622 MET A C 1
ATOM 4797 O O . MET A 1 622 ? 22.855 -12.147 -12.151 1.00 88.19 622 MET A O 1
ATOM 4801 N N . ALA A 1 623 ? 21.243 -10.800 -12.968 1.00 84.00 623 ALA A N 1
ATOM 4802 C CA . ALA A 1 623 ? 20.291 -11.110 -11.906 1.00 84.00 623 ALA A CA 1
ATOM 4803 C C . ALA A 1 623 ? 19.653 -12.488 -12.155 1.00 84.00 623 ALA A C 1
ATOM 4805 O O . ALA A 1 623 ? 19.744 -13.046 -13.255 1.00 84.00 623 ALA A O 1
ATOM 4806 N N . LYS A 1 624 ? 18.991 -13.038 -11.135 1.00 78.94 624 LYS A N 1
ATOM 4807 C CA . LYS A 1 624 ? 18.055 -14.144 -11.348 1.00 78.94 624 LYS A CA 1
ATOM 4808 C C . LYS A 1 624 ? 16.879 -13.630 -12.186 1.00 78.94 624 LYS A C 1
ATOM 4810 O O . LYS A 1 624 ? 16.528 -12.456 -12.120 1.00 78.94 624 LYS A O 1
ATOM 4815 N N . GLN A 1 625 ? 16.281 -14.503 -12.991 1.00 70.88 625 GLN A N 1
ATOM 4816 C CA . GLN A 1 625 ? 14.993 -14.199 -13.608 1.00 70.88 625 GLN A CA 1
ATOM 4817 C C . GLN A 1 625 ? 13.897 -14.634 -12.639 1.00 70.88 625 GLN A C 1
ATOM 4819 O O . GLN A 1 625 ? 13.808 -15.818 -12.313 1.00 70.88 625 GLN A O 1
ATOM 4824 N N . ALA A 1 626 ? 13.091 -13.674 -12.184 1.00 69.94 626 ALA A N 1
ATOM 4825 C CA . ALA A 1 626 ? 11.869 -13.951 -11.443 1.00 69.94 626 ALA A CA 1
ATOM 4826 C C . ALA A 1 626 ? 10.901 -14.800 -12.291 1.00 69.94 626 ALA A C 1
ATOM 4828 O O . ALA A 1 626 ? 10.989 -14.841 -13.522 1.00 69.94 626 ALA A O 1
ATOM 4829 N N . ALA A 1 627 ? 9.958 -15.472 -11.630 1.00 76.94 627 ALA A N 1
ATOM 4830 C CA . ALA A 1 627 ? 8.905 -16.218 -12.318 1.00 76.94 627 ALA A CA 1
ATOM 4831 C C . ALA A 1 627 ? 7.942 -15.295 -13.091 1.00 76.94 627 ALA A C 1
ATOM 4833 O O . ALA A 1 627 ? 7.452 -15.670 -14.159 1.00 76.94 627 ALA A O 1
ATOM 4834 N N . ASP A 1 628 ? 7.711 -14.088 -12.569 1.00 84.69 628 ASP A N 1
ATOM 4835 C CA . ASP A 1 628 ? 6.952 -13.024 -13.222 1.00 84.69 628 ASP A CA 1
ATOM 4836 C C . ASP A 1 628 ? 7.808 -12.278 -14.261 1.00 84.69 628 ASP A C 1
ATOM 4838 O O . ASP A 1 628 ? 9.030 -12.164 -14.144 1.00 84.69 628 ASP A O 1
ATOM 4842 N N . LYS A 1 629 ? 7.166 -11.746 -15.308 1.00 89.81 629 LYS A N 1
ATOM 4843 C CA . LYS A 1 629 ? 7.854 -11.152 -16.463 1.00 89.81 629 LYS A CA 1
ATOM 4844 C C . LYS A 1 629 ? 7.670 -9.646 -16.525 1.00 89.81 629 LYS A C 1
ATOM 4846 O O . LYS A 1 629 ? 6.579 -9.146 -16.797 1.00 89.81 629 LYS A O 1
ATOM 4851 N N . ARG A 1 630 ? 8.761 -8.895 -16.383 1.00 90.94 630 ARG A N 1
ATOM 4852 C CA . ARG A 1 630 ? 8.798 -7.475 -16.763 1.00 90.94 630 ARG A CA 1
ATOM 4853 C C . ARG A 1 630 ? 9.009 -7.384 -18.268 1.00 90.94 630 ARG A C 1
ATOM 4855 O O . ARG A 1 630 ? 9.997 -7.912 -18.751 1.00 90.94 630 ARG A O 1
ATOM 4862 N N . VAL A 1 631 ? 8.127 -6.733 -19.019 1.00 91.38 631 VAL A N 1
ATOM 4863 C CA . VAL A 1 631 ? 8.194 -6.683 -20.491 1.00 91.38 631 VAL A CA 1
ATOM 4864 C C . VAL A 1 631 ? 8.335 -5.242 -20.963 1.00 91.38 631 VAL A C 1
ATOM 4866 O O . VAL A 1 631 ? 7.573 -4.371 -20.544 1.00 91.38 631 VAL A O 1
ATOM 4869 N N . GLY A 1 632 ? 9.302 -4.992 -21.847 1.00 89.94 632 GLY A N 1
ATOM 4870 C CA . GLY A 1 632 ? 9.495 -3.686 -22.474 1.00 89.94 632 GLY A CA 1
ATOM 4871 C C . GLY A 1 632 ? 8.392 -3.378 -23.484 1.00 89.94 632 GLY A C 1
ATOM 4872 O O . GLY A 1 632 ? 8.120 -4.180 -24.376 1.00 89.94 632 GLY A O 1
ATOM 4873 N N . VAL A 1 633 ? 7.773 -2.208 -23.357 1.00 90.62 633 VAL A N 1
ATOM 4874 C CA . VAL A 1 633 ? 6.657 -1.752 -24.192 1.00 90.62 633 VAL A CA 1
ATOM 4875 C C . VAL A 1 633 ? 6.892 -0.327 -24.686 1.00 90.62 633 VAL A C 1
ATOM 4877 O O . VAL A 1 633 ? 7.654 0.434 -24.098 1.00 90.62 633 VAL A O 1
ATOM 4880 N N . ARG A 1 634 ? 6.219 0.069 -25.768 1.00 89.19 634 ARG A N 1
ATOM 4881 C CA . ARG A 1 634 ? 6.256 1.450 -26.261 1.00 89.19 634 ARG A CA 1
ATOM 4882 C C . ARG A 1 634 ? 5.084 2.239 -25.676 1.00 89.19 634 ARG A C 1
ATOM 4884 O O . ARG A 1 634 ? 3.937 1.946 -26.007 1.00 89.19 634 ARG A O 1
ATOM 4891 N N . ALA A 1 635 ? 5.367 3.223 -24.827 1.00 86.06 635 ALA A N 1
ATOM 4892 C CA . ALA A 1 635 ? 4.346 4.062 -24.197 1.00 86.06 635 ALA A CA 1
ATOM 4893 C C . ALA A 1 635 ? 3.772 5.096 -25.181 1.00 86.06 635 ALA A C 1
ATOM 4895 O O . ALA A 1 635 ? 2.559 5.239 -25.289 1.00 86.06 635 ALA A O 1
ATOM 4896 N N . ASP A 1 636 ? 4.648 5.758 -25.939 1.00 81.12 636 ASP A N 1
ATOM 4897 C CA . ASP A 1 636 ? 4.313 6.636 -27.067 1.00 81.12 636 ASP A CA 1
ATOM 4898 C C . ASP A 1 636 ? 5.414 6.513 -28.142 1.00 81.12 636 ASP A C 1
ATOM 4900 O O . ASP A 1 636 ? 6.410 5.823 -27.930 1.00 81.12 636 ASP A O 1
ATOM 4904 N N . ARG A 1 637 ? 5.244 7.141 -29.311 1.00 74.50 637 ARG A N 1
ATOM 4905 C CA . ARG A 1 637 ? 6.092 7.009 -30.513 1.00 74.50 637 ARG A CA 1
ATOM 4906 C C . ARG A 1 637 ? 7.593 6.958 -30.231 1.00 74.50 637 ARG A C 1
ATOM 4908 O O . ARG A 1 637 ? 8.265 6.091 -30.787 1.00 74.50 637 ARG A O 1
ATOM 4915 N N . ASP A 1 638 ? 8.059 7.851 -29.363 1.00 73.69 638 ASP A N 1
ATOM 4916 C CA . ASP A 1 638 ? 9.474 8.096 -29.083 1.00 73.69 638 ASP A CA 1
ATOM 4917 C C . ASP A 1 638 ? 9.910 7.632 -27.673 1.00 73.69 638 ASP A C 1
ATOM 4919 O O . ASP A 1 638 ? 11.068 7.821 -27.304 1.00 73.69 638 ASP A O 1
ATOM 4923 N N . PHE A 1 639 ? 9.016 7.018 -26.877 1.00 83.06 639 PHE A N 1
ATOM 4924 C CA . PHE A 1 639 ? 9.302 6.608 -25.492 1.00 83.06 639 PHE A CA 1
ATOM 4925 C C . PHE A 1 639 ? 8.985 5.129 -25.219 1.00 83.06 639 PHE A C 1
ATOM 4927 O O . PHE A 1 639 ? 7.861 4.654 -25.413 1.00 83.06 639 PHE A O 1
ATOM 4934 N N . MET A 1 640 ? 9.992 4.413 -24.715 1.00 86.31 640 MET A N 1
ATOM 4935 C CA . MET A 1 640 ? 9.883 3.038 -24.226 1.00 86.31 640 MET A CA 1
ATOM 4936 C C . MET A 1 640 ? 9.741 3.028 -22.703 1.00 86.31 640 MET A C 1
ATOM 4938 O O . MET A 1 640 ? 10.409 3.784 -22.006 1.00 86.31 640 MET A O 1
ATOM 4942 N N . ASP A 1 641 ? 8.897 2.135 -22.207 1.00 89.56 641 ASP A N 1
ATOM 4943 C CA . ASP A 1 641 ? 8.575 1.928 -20.795 1.00 89.56 641 ASP A CA 1
ATOM 4944 C C . ASP A 1 641 ? 8.441 0.408 -20.548 1.00 89.56 641 ASP A C 1
ATOM 4946 O O . ASP A 1 641 ? 8.784 -0.399 -21.418 1.00 89.56 641 ASP A O 1
ATOM 4950 N N . TRP A 1 642 ? 7.962 -0.029 -19.387 1.00 90.44 642 TRP A N 1
ATOM 4951 C CA . TRP A 1 642 ? 7.810 -1.449 -19.066 1.00 90.44 642 TRP A CA 1
ATOM 4952 C C . TRP A 1 642 ? 6.526 -1.743 -18.287 1.00 90.44 642 TRP A C 1
ATOM 4954 O O . TRP A 1 642 ? 6.088 -0.962 -17.448 1.00 90.44 642 TRP A O 1
ATOM 4964 N N . VAL A 1 643 ? 5.946 -2.914 -18.548 1.00 92.44 643 VAL A N 1
ATOM 4965 C CA . VAL A 1 643 ? 4.860 -3.495 -17.743 1.00 92.44 643 VAL A CA 1
ATOM 4966 C C . VAL A 1 643 ? 5.381 -4.676 -16.939 1.00 92.44 643 VAL A C 1
ATOM 4968 O O . VAL A 1 643 ? 6.359 -5.312 -17.332 1.00 92.44 643 VAL A O 1
ATOM 4971 N N . HIS A 1 644 ? 4.725 -4.997 -15.828 1.00 92.19 644 HIS A N 1
ATOM 4972 C CA . HIS A 1 644 ? 4.978 -6.225 -15.079 1.00 92.19 644 HIS A CA 1
ATOM 4973 C C . HIS A 1 644 ? 3.806 -7.181 -15.287 1.00 92.19 644 HIS A C 1
ATOM 4975 O O . HIS A 1 644 ? 2.669 -6.811 -15.015 1.00 92.19 644 HIS A O 1
ATOM 4981 N N . VAL A 1 645 ? 4.069 -8.380 -15.796 1.00 92.31 645 VAL A N 1
ATOM 4982 C CA . VAL A 1 645 ? 3.066 -9.418 -16.036 1.00 92.31 645 VAL A CA 1
ATOM 4983 C C . VAL A 1 645 ? 3.298 -10.540 -15.041 1.00 92.31 645 VAL A C 1
ATOM 4985 O O . VAL A 1 645 ? 4.355 -11.169 -15.071 1.00 92.31 645 VAL A O 1
ATOM 4988 N N . LEU A 1 646 ? 2.311 -10.777 -14.183 1.00 89.50 646 LEU A N 1
ATOM 4989 C CA . LEU A 1 646 ? 2.359 -11.778 -13.128 1.00 89.50 646 LEU A CA 1
ATOM 4990 C C . LEU A 1 646 ? 1.441 -12.959 -13.450 1.00 89.50 646 LEU A C 1
ATOM 4992 O O . LEU A 1 646 ? 0.395 -12.775 -14.091 1.00 89.50 646 LEU A O 1
ATOM 4996 N N . LYS A 1 647 ? 1.811 -14.155 -12.975 1.00 87.62 647 LYS A N 1
ATOM 4997 C CA . LYS A 1 647 ? 1.050 -15.399 -13.192 1.00 87.62 647 LYS A CA 1
ATOM 4998 C C . LYS A 1 647 ? 0.441 -15.943 -11.875 1.00 87.62 647 LYS A C 1
ATOM 5000 O O . LYS A 1 647 ? 1.121 -16.692 -11.176 1.00 87.62 647 LYS A O 1
ATOM 5005 N N . PRO A 1 648 ? -0.806 -15.555 -11.527 1.00 73.62 648 PRO A N 1
ATOM 5006 C CA . PRO A 1 648 ? -1.466 -15.887 -10.253 1.00 73.62 648 PRO A CA 1
ATOM 5007 C C . PRO A 1 648 ? -2.107 -17.288 -10.193 1.00 73.62 648 PRO A C 1
ATOM 5009 O O . PRO A 1 648 ? -2.272 -17.928 -11.259 1.00 73.62 648 PRO A O 1
#

Sequence (648 aa):
MATHLMYEWDPATGQTVGTEIPNGIFASVGNVETARPRTRLNAEDKEKVREFVMQATSHEELEEIEQLVSRLHQRDALPNRFSPPPVWAGAPVHELPTHAGGFAMHTQLPGPIDLTSTASAQSAPVAETLPPGARKLTQTGLQKVRRAIETASSLDELAKLDDALATGDTPLLQRELSLNAEDLDDESVDDEYDPFEDFTVQEEVVAPAIVEVPPASHASPSVPSAKRSLGGLLGDYHDEVDSDPEPDVPAMPAKRQKPSLAPGWAWLAYRTQRHEDFHLPTAGRTADVSVDAPNVVSLGVSFIYVGNAEQGFDARRVARVAAVSADGSPLLDLMVRSAAVLDARTHLTGLTRQAVEEAEFDLPAVQEKLLGLIGPQTLLLGYRLSSALEALGLSHSQLVDVSLLFGVESRRHQFHSVHYLAERVLGTGSGDKKAADALEVAQMVARLAQHEANQMTPTPPFPPRRGCGEELLVRHIPHAWRERVQEHLGEFCPGASLREVHWTLSETDPTDWRGEAVLAFDGEALRDRCFELLRSLVDIHVQWEDAPNAPPLGAFLTEQALLKAFSRFGVVLSARLPRKPTGEPQNFAFVSFLSSEDAEAVGRRVEVQLTPTWTLRLKTRMAKQAADKRVGVRADRDFMDWVHVLKP

Radius of gyration: 36.29 Å; Cα contacts (8 Å, |Δi|>4): 893; chains: 1; bounding box: 126×108×89 Å

Foldseek 3Di:
DDFDWDWDADPVVGDIDTDTDDPDPPPDDDDDPDDDDPPDDDPVRVVVLVVQVVVDPDPVSVVVSVVVVVVVVVVVVDDDDDDDDDDDDDDDDDDDDDDDDDDDDDDDDDDDDDDDDDDDDDDDDDPDDFAQLVVFFDPVLVVLLVVCVVPPPDPVLVVQSVVCSNVNVNVSSCVSSVDDPNGTNPPPPPVPPDVPFPDDDDDDDDDDDDDDDDDDDDDDDDDDDDDDDDDDDDDDDDDDDDDDDDDDDPDDPPPPPPPDDPVLLVVLLVLLVPQPPRDFAPFFDAAAADPPAAQEKFKFWAAFWFADPPPHIDRGATFWIWIAHLQLHTPDTFGAADPRTLGSLCLAAVDDPVCNNVGDHHLVRVLVSVSVRDHQNHQYWYAVVNSVCNNSRHGHRRYGHLQSQEAAPPPSPDGADLLVLCCPQVVDPDDDSHHDHRSNRRSSRSVSSVSQSPDPDGDYHDHYDADPLQKKKKKQAAPLCVVVSVVQVCVLQPQWDWDDWDWDADSVDSPRIMIITMTGHPDNVSVVVSQVPFDFWWKKKKFADDDPPDPPVQQLDDFVLVCVQLCVLHAWAGKAFDADPVRGTDRIIMITHQDPNSVVSPPQWTWTDSDPPDITIMGIDTDDDHPWGWHWDASDDPDIHTMIMDRD

Secondary structure (DSSP, 8-state):
----EEEEEETTTTEEEEEEPPTTGGG------------S--HHHHHHHHHHHHH--SHHHHHHHHHHHHHHHHTT------PPPPP-----------------------------------PPPP--PPPTTGGGB-HHHHHHHHHHHHH--SHHHHHHHHHHHHHT-HHHHHHHHT--GGGB--TT------TT---PPPPP-PPPPP---PPP---------------------------PPPP---------PPPPPPHHHHHHHHHHTTSTT----SS-BPPP--SS--SEEEEEEEEEEEEETTTEEEEEEEEEEEEEETT--EEEEEEB--SSEEE--HHHH---HHHHHH-SB-HHHHHHHHHTT--TTSEEEESSHHHHHHHHTB--SSEEEGGGTSBBTT-TT-B--HHHHHHHHH-----------HHHHHHHHHHHHHHHTT-SSPPPPB------SSEEEEEEEETT-GGGHHHHHHHHSTTPEEEEEEEEE-SS-SS-EEEEEEEE-SSHHHHHHHHHHS---EEEEEE----TTS--GGGG--HHHHHHHHTTTS-EEEEE--B-TTSPBPSEEEEEES-HHHHHTS-SEEEEESSSS-EEEEEEEEPPPPSSEEEEEEEETTEEEEEEEE--

InterPro domains:
  IPR000504 RNA recognition motif domain [PF00076] (557-602)
  IPR000504 RNA recognition motif domain [PS50102] (549-613)
  IPR012677 Nucleotide-binding alpha-beta plait domain superfamily [G3DSA:3.30.70.330] (553-630)
  IPR013520 Ribonuclease H-like domain [SM00479] (297-458)
  IPR035979 RNA-binding domain superfamily [SSF54928] (557-609)
  IPR036397 Ribonuclease H superfamily [G3DSA:3.30.420.10] (298-459)
  IPR047021 RNA exonuclease REXO1/REXO3/REXO4-like [PTHR12801] (282-452)

pLDDT: mean 70.95, std 24.99, range [23.94, 97.81]

Organism: Noctiluca scintillans (NCBI:txid2966)

Nearest PDB structures (foldseek):
  7pu5-assembly5_I  TM=4.498E-01  e=2.230E-06  Homo sapiens
  7pu5-assembly3_E  TM=4.502E-01  e=3.442E-06  Homo sapiens
  7lrq-assembly1_B  TM=4.400E-01  e=4.277E-06  Homo sapiens
  7pu5-assembly4_G  TM=4.541E-01  e=1.852E-05  Homo sapiens
  1xbw-assembly1_B  TM=3.299E-01  e=2.697E+00  Staphylococcus aureus subsp. aureus MW2

Mean predicted aligned error: 20.3 Å

Solvent-accessible surface area (backbone atoms only — not comparable to full-atom values): 40007 Å² total; per-residue (Å²): 136,84,83,64,65,50,75,47,75,40,87,90,78,75,49,75,50,74,46,74,68,76,92,62,84,90,76,79,86,78,90,75,90,74,82,69,81,79,88,64,82,50,76,70,55,50,49,51,52,50,52,48,66,74,63,53,90,53,73,66,62,50,52,54,52,51,54,50,57,50,54,56,62,58,68,77,74,68,82,92,77,81,84,79,82,85,89,85,87,83,88,89,82,85,81,90,84,88,83,86,88,80,88,81,83,87,80,92,84,83,82,88,84,88,84,85,89,85,91,81,88,82,84,76,94,72,87,84,71,78,43,62,29,55,69,42,32,26,79,60,28,50,49,41,52,52,50,48,66,76,63,55,91,48,70,74,56,50,54,54,52,49,51,29,27,64,74,36,43,57,74,57,49,32,66,80,57,69,53,55,77,83,20,38,50,72,88,79,70,74,78,81,83,58,98,78,60,86,75,79,86,80,86,82,89,77,82,84,82,90,78,90,78,87,85,90,79,87,89,85,90,90,86,87,83,90,85,87,88,83,91,80,86,87,82,90,82,89,85,88,80,90,78,86,82,83,82,88,72,82,78,71,82,77,77,80,70,72,82,73,80,55,69,33,57,57,49,45,29,54,50,26,77,66,39,86,91,55,62,80,44,94,59,46,57,63,46,60,91,50,85,86,36,48,65,39,38,12,38,16,70,30,56,22,29,31,46,47,100,89,80,46,77,40,62,54,40,62,34,30,44,15,33,16,33,64,91,41,52,80,75,45,76,47,48,19,37,44,74,54,70,74,41,44,47,39,77,53,34,62,41,53,60,66,58,31,56,67,27,89,36,42,62,70,61,49,47,53,58,49,42,71,54,39,18,81,74,22,37,37,34,17,63,63,39,40,64,52,29,45,54,65,42,27,33,84,85,48,43,30,33,54,41,70,63,44,48,31,48,99,34,89,94,46,60,60,51,72,66,57,46,34,34,74,76,70,64,44,76,88,66,77,94,65,38,50,39,27,56,58,47,8,34,46,40,19,52,52,50,54,49,56,34,70,46,95,61,81,68,73,58,43,70,74,89,73,51,87,52,22,45,37,41,38,32,50,35,52,64,70,35,64,94,48,40,66,57,55,48,39,73,72,39,72,78,46,44,74,68,65,73,52,76,46,70,43,82,87,37,101,79,52,45,27,25,36,33,43,35,38,30,97,38,40,75,54,36,48,56,51,58,68,70,54,64,50,46,36,46,32,36,34,34,53,76,63,55,98,90,54,74,63,59,63,70,66,62,47,46,66,50,48,44,68,51,51,43,80,54,38,64,60,69,47,43,48,64,51,56,46,100,85,68,48,56,48,67,42,33,40,38,30,18,66,38,62,70,33,49,69,65,54,56,62,61,46,78,35,69,73,48,102,88,44,68,47,67,32,40,47,43,78,45,84,82,58,97,48,38,43,31,71,42,73,41,49,100,91,41,71,42,54,31,38,40,37,79,76